Protein AF-A0A1R1Y114-F1 (afdb_monomer)

Nearest PDB structures (foldseek):
  4es6-assembly1_A  TM=6.876E-01  e=2.900E-09  Pseudomonas aeruginosa PAO1
  3mw8-assembly1_A  TM=6.564E-01  e=6.216E-07  Shewanella amazonensis SB2B
  1cpy-assembly1_A  TM=3.197E-01  e=6.406E-01  Saccharomyces cerevisiae
  4kmo-assembly1_A  TM=4.425E-01  e=4.795E+00  Thermochaetoides thermophila DSM 1495
  5iy6-assembly1_3  TM=3.177E-01  e=9.968E+00  Homo sapiens

Secondary structure (DSSP, 8-state):
-PPPPEEEEEEEE--SS-HHHHHHHHTTEEEEEEEEEEEEE---HHHHHHHHHHHHTHHHHHHHHHHHHHHHT---S------HHHHHHHHTT-----S-SEEEE--HHHHHHHHHHHHHHHHHHHHHHHHHHHHGGGS--PPP-HHHHHHHHTTSSSPP---SHHHHHHHHHHHHTSEEEEESHHHHHHHHHHHHHIIIIIHHHHHTTSSS----------EEEESSHHHHHHHHHHHHHHHTTSPPP-----------S----TT-EEEEEEEESS--THHHHHHHS-EEE---SSS---EEEEEEEEEEEEEEEEPPHHHHHHHHHHHHHHHHHHHTTSTTTTTS---PPPEEEEEEESSHHHHHHHHHHHHT-GGGG-TTEEEEEEESSHHHHHHHHHH-TTS-EEE-SSSSHHHHHHHHHH----

Solvent-accessible surface area (backbone atoms only — not comparable to full-atom values): 24852 Å² total; per-residue (Å²): 133,83,80,75,53,38,36,36,40,39,36,32,62,75,67,97,70,58,68,47,47,54,51,38,43,79,71,64,26,54,58,48,80,45,61,43,40,48,76,45,71,62,40,41,30,70,60,50,50,51,50,43,50,54,29,60,34,66,68,59,66,54,56,57,52,55,61,55,52,57,55,72,71,65,83,87,75,96,78,92,76,94,57,77,74,55,57,63,64,62,59,68,75,67,77,79,63,52,57,47,63,26,38,38,39,66,40,54,62,32,46,49,17,50,51,52,17,51,54,51,35,52,53,54,21,51,55,46,40,58,56,53,64,65,63,54,82,77,61,98,68,87,87,71,59,82,65,59,63,59,55,68,43,77,80,42,97,56,81,90,76,74,52,42,65,70,57,48,51,53,41,49,37,59,64,41,57,32,45,30,40,25,31,28,72,68,25,46,50,51,42,51,56,49,53,50,46,44,34,64,56,54,51,41,58,56,38,74,74,40,96,64,80,68,86,67,74,60,53,78,68,45,73,50,75,20,85,38,69,84,64,35,50,59,54,53,53,50,50,50,36,59,63,52,62,58,73,77,75,86,74,72,86,77,88,75,93,76,90,79,73,87,73,74,62,94,61,62,42,26,30,40,34,39,30,45,69,82,51,74,61,64,60,60,57,52,41,72,68,40,71,38,67,35,94,58,99,53,105,70,59,59,76,28,48,48,45,75,52,77,41,62,16,26,41,73,43,72,45,48,68,71,54,38,47,58,53,47,49,55,50,48,54,53,53,47,68,69,48,65,78,47,82,85,59,82,84,71,86,67,95,69,72,65,32,38,39,36,44,34,28,67,36,47,67,49,50,66,54,37,44,74,64,56,74,69,40,73,71,74,73,36,90,66,40,48,67,33,35,32,9,42,29,66,70,22,23,50,46,49,41,72,77,39,69,93,46,56,66,28,48,20,80,36,86,44,53,65,28,37,48,50,28,64,72,68,52,74,81,130

Sequence (430 aa):
MRAKMNMAVLFRSRLDQDPYEHEFSEHGYESISVPLLDFEYVLSAAQFENILLAHANLDVLREFDIASNEQKGSEVADTSIGSDEIALGACMNTCSNSLYSGIIITSGNSVTALECAINELIEVVIERGAKNSNSDNRGGNSYSGTEETILKRANSSKPARIETISELVYLLDRLFRVNVFAIGPATSSKLKQYIDRLFSDKLKGFAASSEAAIDISGPALTVEEAISADMLIPKILEFASSHALAPPPNSSQIHSDDASAIKCESGEVRFLFLCGSISLPKIPDALSNAVVMSVGGGDKGGRRRTQLDRVVTYNTIKSTDALASKKLRLVSSFVERHSTSFHHICRTGQNEQADELVLVFFSPSGVESIYNTLSCQEWMSRPDLVVSFAGIGSTTSKKCKELFPLRIVYNATGPTPQGLLDAITNNKVI

Radius of gyration: 28.92 Å; Cα contacts (8 Å, |Δi|>4): 578; chains: 1; bounding box: 83×39×85 Å

Mean predicted aligned error: 10.6 Å

Foldseek 3Di:
DDDFAAEEEAAAADDPDDPLCVLCVVVRYRYDYQDQKYKDFDQALVNVQVLLCVFVPVVVLVVVVVVVVVVVVDDDDDDDDDDPVVVVVVVVVPLPRTPALEEEEEDLVLLVLVLVSLVNNLVVLVVLLVVVVVVCVPDDDDDDDPSVVQNVCVPPPDPRGRNHLVSVLVSQQSRQLHEYEYADPVNVVSNVVSQCCCQPPPSQVVCVVDPDNDPSPHHPGHYDYDNDPVVRQVVVLVSLLVVQQPDDDPPPDDDDDDPDDPPPPPREHEYEYREAPPDDCSNVVSQQPDFRFHPDDDPCGDGYHYHYDYDHRMYIDGQAQVRLLVSVVVVVVVCCVVCVVPPVPVPPPDPDDAHEYEYEYAALSSCVSCLVVVVPDPVVPDPRYQYAYEYLADRNQVSVCVSPVPHHYFGFPHNDSVSRVCRVPVDPGD

InterPro domains:
  IPR003754 Tetrapyrrole biosynthesis, uroporphyrinogen III synthase [PF02602] (266-421)
  IPR036108 Tetrapyrrole biosynthesis, uroporphyrinogen III synthase superfamily [G3DSA:3.40.50.10090] (90-320)
  IPR036108 Tetrapyrrole biosynthesis, uroporphyrinogen III synthase superfamily [G3DSA:3.40.50.10090] (321-428)
  IPR036108 Tetrapyrrole biosynthesis, uroporphyrinogen III synthase superfamily [SSF69618] (269-426)
  IPR039793 Uroporphyrinogen-III synthase [PTHR12390] (92-426)

Structure (mmCIF, N/CA/C/O backbone):
data_AF-A0A1R1Y114-F1
#
_entry.id   AF-A0A1R1Y114-F1
#
loop_
_atom_site.group_PDB
_atom_site.id
_atom_site.type_symbol
_atom_site.label_atom_id
_atom_site.label_alt_id
_atom_site.label_comp_id
_atom_site.label_asym_id
_atom_site.label_entity_id
_atom_site.label_seq_id
_atom_site.pdbx_PDB_ins_code
_atom_site.Cartn_x
_atom_site.Cartn_y
_atom_site.Cartn_z
_atom_site.occupancy
_atom_site.B_iso_or_equiv
_atom_site.auth_seq_id
_atom_site.auth_comp_id
_atom_site.auth_asym_id
_atom_site.auth_atom_id
_atom_site.pdbx_PDB_model_num
ATOM 1 N N . MET A 1 1 ? 37.849 -11.633 -24.105 1.00 58.19 1 MET A N 1
ATOM 2 C CA . MET A 1 1 ? 36.385 -11.462 -24.185 1.00 58.19 1 MET A CA 1
ATOM 3 C C . MET A 1 1 ? 35.952 -10.754 -22.921 1.00 58.19 1 MET A C 1
ATOM 5 O O . MET A 1 1 ? 36.181 -11.299 -21.848 1.00 58.19 1 MET A O 1
ATOM 9 N N . ARG A 1 2 ? 35.445 -9.523 -23.026 1.00 58.78 2 ARG A N 1
ATOM 10 C CA . ARG A 1 2 ? 34.841 -8.842 -21.877 1.00 58.78 2 ARG A CA 1
ATOM 11 C C . ARG A 1 2 ? 33.460 -9.456 -21.636 1.00 58.78 2 ARG A C 1
ATOM 13 O O . ARG A 1 2 ? 32.765 -9.777 -22.598 1.00 58.78 2 ARG A O 1
ATOM 20 N N . ALA A 1 3 ? 33.100 -9.671 -20.374 1.00 71.06 3 ALA A N 1
ATOM 21 C CA . ALA A 1 3 ? 31.746 -10.079 -20.020 1.00 71.06 3 ALA A CA 1
ATOM 22 C C . ALA A 1 3 ? 30.774 -8.934 -20.353 1.00 71.06 3 ALA A C 1
ATOM 24 O O . ALA A 1 3 ? 31.081 -7.780 -20.047 1.00 71.06 3 ALA A O 1
ATOM 25 N N . LYS A 1 4 ? 29.640 -9.253 -20.993 1.00 80.94 4 LYS A N 1
ATOM 26 C CA . LYS A 1 4 ? 28.543 -8.302 -21.230 1.00 80.94 4 LYS A CA 1
ATOM 27 C C . LYS A 1 4 ? 28.138 -7.690 -19.892 1.00 80.94 4 LYS A C 1
ATOM 29 O O . LYS A 1 4 ? 27.930 -8.434 -18.933 1.00 80.94 4 LYS A O 1
ATOM 34 N N . MET A 1 5 ? 28.027 -6.367 -19.833 1.00 84.12 5 MET A N 1
ATOM 35 C CA . MET A 1 5 ? 27.579 -5.697 -18.625 1.00 84.12 5 MET A CA 1
ATOM 36 C C . MET A 1 5 ? 26.067 -5.495 -18.667 1.00 84.12 5 MET A C 1
ATOM 38 O O . MET A 1 5 ? 25.531 -4.900 -19.603 1.00 84.12 5 MET A O 1
ATOM 42 N N . ASN A 1 6 ? 25.380 -5.998 -17.644 1.00 92.62 6 ASN A N 1
ATOM 43 C CA . ASN A 1 6 ? 23.945 -5.821 -17.489 1.00 92.62 6 ASN A CA 1
ATOM 44 C C . ASN A 1 6 ? 23.692 -4.891 -16.302 1.00 92.62 6 ASN A C 1
ATOM 46 O O . ASN A 1 6 ? 24.158 -5.141 -15.192 1.00 92.62 6 ASN A O 1
ATOM 50 N N . MET A 1 7 ? 22.965 -3.808 -16.540 1.00 95.44 7 MET A N 1
ATOM 51 C CA . MET A 1 7 ? 22.618 -2.818 -15.526 1.00 95.44 7 MET A CA 1
ATOM 52 C C . MET A 1 7 ? 21.109 -2.794 -15.303 1.00 95.44 7 MET A C 1
ATOM 54 O O . MET A 1 7 ? 20.331 -2.902 -16.252 1.00 95.44 7 MET A O 1
ATOM 58 N N . ALA A 1 8 ? 20.687 -2.588 -14.058 1.00 96.62 8 ALA A N 1
ATOM 59 C CA . ALA A 1 8 ? 19.285 -2.413 -13.704 1.00 96.62 8 ALA A CA 1
ATOM 60 C C . ALA A 1 8 ? 19.073 -1.185 -12.815 1.00 96.62 8 ALA A C 1
ATOM 62 O O . ALA A 1 8 ? 19.735 -0.997 -11.799 1.00 96.62 8 ALA A O 1
ATOM 63 N N . VAL A 1 9 ? 18.109 -0.344 -13.175 1.00 96.31 9 VAL A N 1
ATOM 64 C CA . VAL A 1 9 ? 17.695 0.793 -12.346 1.00 96.31 9 VAL A CA 1
ATOM 65 C C . VAL A 1 9 ? 16.273 0.544 -11.883 1.00 96.31 9 VAL A C 1
ATOM 67 O O . VAL A 1 9 ? 15.352 0.472 -12.698 1.00 96.31 9 VAL A O 1
ATOM 70 N N . LEU A 1 10 ? 16.094 0.406 -10.573 1.00 95.88 10 LEU A N 1
ATOM 71 C CA . LEU A 1 10 ? 14.828 0.029 -9.958 1.00 95.88 10 LEU A CA 1
ATOM 72 C C . LEU A 1 10 ? 14.087 1.276 -9.466 1.00 95.88 10 LEU A C 1
ATOM 74 O O . LEU A 1 10 ? 14.381 1.835 -8.409 1.00 95.88 10 LEU A O 1
ATOM 78 N N . PHE A 1 11 ? 13.100 1.727 -10.235 1.00 94.12 11 PHE A N 1
ATOM 79 C CA . PHE A 1 11 ? 12.258 2.873 -9.909 1.00 94.12 11 PHE A CA 1
ATOM 80 C C . PHE A 1 11 ? 11.040 2.457 -9.080 1.00 94.12 11 PHE A C 1
ATOM 82 O O . PHE A 1 11 ? 9.992 2.062 -9.608 1.00 94.12 11 PHE A O 1
ATOM 89 N N . ARG A 1 12 ? 11.167 2.567 -7.757 1.00 89.12 12 ARG A N 1
ATOM 90 C CA . ARG A 1 12 ? 10.190 2.027 -6.799 1.00 89.12 12 ARG A CA 1
ATOM 91 C C . ARG A 1 12 ? 9.920 2.960 -5.622 1.00 89.12 12 ARG A C 1
ATOM 93 O O . ARG A 1 12 ? 10.318 4.117 -5.631 1.00 89.12 12 ARG A O 1
ATOM 100 N N . SER A 1 13 ? 9.207 2.476 -4.616 1.00 85.62 13 SER A N 1
ATOM 101 C CA . SER A 1 13 ? 9.101 3.146 -3.317 1.00 85.62 13 SER A CA 1
ATOM 102 C C . SER A 1 13 ? 10.287 2.811 -2.419 1.00 85.62 13 SER A C 1
ATOM 104 O O . SER A 1 13 ? 10.870 1.736 -2.553 1.00 85.62 13 SER A O 1
ATOM 106 N N . ARG A 1 14 ? 10.624 3.711 -1.491 1.00 82.94 14 ARG A N 1
ATOM 107 C CA . ARG A 1 14 ? 11.725 3.513 -0.539 1.00 82.94 14 ARG A CA 1
ATOM 108 C C . ARG A 1 14 ? 11.530 2.232 0.285 1.00 82.94 14 ARG A C 1
ATOM 110 O O . ARG A 1 14 ? 10.458 2.029 0.847 1.00 82.94 14 ARG A O 1
ATOM 117 N N . LEU A 1 15 ? 12.577 1.411 0.352 1.00 78.50 15 LEU A N 1
ATOM 118 C CA . LEU A 1 15 ? 12.696 0.228 1.204 1.00 78.50 15 LEU A CA 1
ATOM 119 C C . LEU A 1 15 ? 14.056 0.255 1.910 1.00 78.50 15 LEU A C 1
ATOM 121 O O . LEU A 1 15 ? 15.011 0.796 1.353 1.00 78.50 15 LEU A O 1
ATOM 125 N N . ASP A 1 16 ? 14.142 -0.339 3.101 1.00 75.06 16 ASP A N 1
ATOM 126 C CA . ASP A 1 16 ? 15.413 -0.478 3.829 1.00 75.06 16 ASP A CA 1
ATOM 127 C C . ASP A 1 16 ? 16.286 -1.602 3.253 1.00 75.06 16 ASP A C 1
ATOM 129 O O . ASP A 1 16 ? 17.509 -1.496 3.233 1.00 75.06 16 ASP A O 1
ATOM 133 N N . GLN A 1 17 ? 15.653 -2.662 2.745 1.00 83.25 17 GLN A N 1
ATOM 134 C CA . GLN A 1 17 ? 16.292 -3.741 1.996 1.00 83.25 17 GLN A CA 1
ATOM 135 C C . GLN A 1 17 ? 15.483 -3.992 0.728 1.00 83.25 17 GLN A C 1
ATOM 137 O O . GLN A 1 17 ? 14.269 -4.206 0.803 1.00 83.25 17 GLN A O 1
ATOM 142 N N . ASP A 1 18 ? 16.140 -3.942 -0.433 1.00 87.50 18 ASP A N 1
ATOM 143 C CA . ASP A 1 18 ? 15.486 -4.247 -1.700 1.00 87.50 18 ASP A CA 1
ATOM 144 C C . ASP A 1 18 ? 15.778 -5.697 -2.133 1.00 87.50 18 ASP A C 1
ATOM 146 O O . ASP A 1 18 ? 16.884 -5.982 -2.600 1.00 87.50 18 ASP A O 1
ATOM 150 N N . PRO A 1 19 ? 14.794 -6.617 -2.043 1.00 90.44 19 PRO A N 1
ATOM 151 C CA . PRO A 1 19 ? 14.985 -7.992 -2.499 1.00 90.44 19 PRO A CA 1
ATOM 152 C C . PRO A 1 19 ? 15.254 -8.092 -4.008 1.00 90.44 19 PRO A C 1
ATOM 154 O O . PRO A 1 19 ? 15.822 -9.076 -4.460 1.00 90.44 19 PRO A O 1
ATOM 157 N N . TYR A 1 20 ? 14.876 -7.085 -4.798 1.00 94.44 20 TYR A N 1
ATOM 158 C CA . TYR A 1 20 ? 15.132 -7.053 -6.235 1.00 94.44 20 TYR A CA 1
ATOM 159 C C . TYR A 1 20 ? 16.585 -6.699 -6.536 1.00 94.44 20 TYR A C 1
ATOM 161 O O . TYR A 1 20 ? 17.143 -7.277 -7.456 1.00 94.44 20 TYR A O 1
ATOM 169 N N . GLU A 1 21 ? 17.220 -5.799 -5.778 1.00 94.12 21 GLU A N 1
ATOM 170 C CA . GLU A 1 21 ? 18.656 -5.536 -5.968 1.00 94.12 21 GLU A CA 1
ATOM 171 C C . GLU A 1 21 ? 19.487 -6.780 -5.669 1.00 94.12 21 GLU A C 1
ATOM 173 O O . GLU A 1 21 ? 20.390 -7.123 -6.430 1.00 94.12 21 GLU A O 1
ATOM 178 N N . HIS A 1 22 ? 19.160 -7.468 -4.571 1.00 93.50 22 HIS A N 1
ATOM 179 C CA . HIS A 1 22 ? 19.846 -8.695 -4.190 1.00 93.50 22 HIS A CA 1
ATOM 180 C C . HIS A 1 22 ? 19.725 -9.760 -5.285 1.00 93.50 22 HIS A C 1
ATOM 182 O O . HIS A 1 22 ? 20.746 -10.235 -5.776 1.00 93.50 22 HIS A O 1
ATOM 188 N N . GLU A 1 23 ? 18.502 -10.049 -5.735 1.00 95.69 23 GLU A N 1
ATOM 189 C CA . GLU A 1 23 ? 18.248 -11.053 -6.771 1.00 95.69 23 GLU A CA 1
ATOM 190 C C . GLU A 1 23 ? 18.926 -10.702 -8.109 1.00 95.69 23 GLU A C 1
ATOM 192 O O . GLU A 1 23 ? 19.506 -11.562 -8.772 1.00 95.69 23 GLU A O 1
ATOM 197 N N . PHE A 1 24 ? 18.890 -9.429 -8.518 1.00 95.38 24 PHE A N 1
ATOM 198 C CA . PHE A 1 24 ? 19.543 -8.969 -9.748 1.00 95.38 24 PHE A CA 1
ATOM 199 C C . PHE A 1 24 ? 21.064 -9.138 -9.671 1.00 95.38 24 PHE A C 1
ATOM 201 O O . PHE A 1 24 ? 21.676 -9.609 -10.632 1.00 95.38 24 PHE A O 1
ATOM 208 N N . SER A 1 25 ? 21.661 -8.814 -8.522 1.00 93.88 25 SER A N 1
ATOM 209 C CA . SER A 1 25 ? 23.090 -9.007 -8.266 1.00 93.88 25 SER A CA 1
ATOM 210 C C . SER A 1 25 ? 23.501 -10.478 -8.372 1.00 93.88 25 SER A C 1
ATOM 212 O O . SER A 1 25 ? 24.485 -10.797 -9.044 1.00 93.88 25 SER A O 1
ATOM 214 N N . GLU A 1 26 ? 22.706 -11.397 -7.811 1.00 95.06 26 GLU A N 1
ATOM 215 C CA . GLU A 1 26 ? 22.945 -12.845 -7.929 1.00 95.06 26 GLU A CA 1
ATOM 216 C C . GLU A 1 26 ? 22.903 -13.344 -9.384 1.00 95.06 26 GLU A C 1
ATOM 218 O O . GLU A 1 26 ? 23.592 -14.303 -9.736 1.00 95.06 26 GLU A O 1
ATOM 223 N N . HIS A 1 27 ? 22.175 -12.640 -10.255 1.00 94.88 27 HIS A N 1
ATOM 224 C CA . HIS A 1 27 ? 22.058 -12.931 -11.685 1.00 94.88 27 HIS A CA 1
ATOM 225 C C . HIS A 1 27 ? 22.989 -12.080 -12.569 1.00 94.88 27 HIS A C 1
ATOM 227 O O . HIS A 1 27 ? 22.809 -12.007 -13.788 1.00 94.88 27 HIS A O 1
ATOM 233 N N . GLY A 1 28 ? 24.008 -11.450 -11.977 1.00 94.00 28 GLY A N 1
ATOM 234 C CA . GLY A 1 28 ? 25.057 -10.732 -12.705 1.00 94.00 28 GLY A CA 1
ATOM 235 C C . GLY A 1 28 ? 24.643 -9.358 -13.235 1.00 94.00 28 GLY A C 1
ATOM 236 O O . GLY A 1 28 ? 25.294 -8.841 -14.145 1.00 94.00 28 GLY A O 1
ATOM 237 N N . TYR A 1 29 ? 23.575 -8.769 -12.695 1.00 94.75 29 TYR A N 1
ATOM 238 C CA . TYR A 1 29 ? 23.243 -7.368 -12.930 1.00 94.75 29 TYR A CA 1
ATOM 239 C C . TYR A 1 29 ? 23.891 -6.486 -11.873 1.00 94.75 29 TYR A C 1
ATOM 241 O O . TYR A 1 29 ? 23.806 -6.752 -10.677 1.00 94.75 29 TYR A O 1
ATOM 249 N N . GLU A 1 30 ? 24.432 -5.355 -12.301 1.00 94.81 30 GLU A N 1
ATOM 250 C CA . GLU A 1 30 ? 24.656 -4.251 -11.380 1.00 94.81 30 GLU A CA 1
ATOM 251 C C . GLU A 1 30 ? 23.370 -3.439 -11.248 1.00 94.81 30 GLU A C 1
ATOM 253 O O . GLU A 1 30 ? 22.856 -2.898 -12.232 1.00 94.81 30 GLU A O 1
ATOM 258 N N . SER A 1 31 ? 22.833 -3.355 -10.033 1.00 94.62 31 SER A N 1
ATOM 259 C CA . SER A 1 31 ? 21.547 -2.709 -9.779 1.00 94.62 31 SER A CA 1
ATOM 260 C C . SER A 1 31 ? 21.642 -1.516 -8.835 1.00 94.62 31 SER A C 1
ATOM 262 O O . SER A 1 31 ? 22.432 -1.520 -7.893 1.00 94.62 31 SER A O 1
ATOM 264 N N . ILE A 1 32 ? 20.779 -0.522 -9.049 1.00 93.81 32 ILE A N 1
ATOM 265 C CA . ILE A 1 32 ? 20.553 0.583 -8.111 1.00 93.81 32 ILE A CA 1
ATOM 266 C C . ILE A 1 32 ? 19.062 0.891 -7.977 1.00 93.81 32 ILE A C 1
ATOM 268 O O . ILE A 1 32 ? 18.353 1.055 -8.974 1.00 93.81 32 ILE A O 1
ATOM 272 N N . SER A 1 33 ? 18.588 1.048 -6.746 1.00 93.00 33 SER A N 1
ATOM 273 C CA . SER A 1 33 ? 17.238 1.513 -6.453 1.00 93.00 33 SER A CA 1
ATOM 274 C C . SER A 1 33 ? 17.174 3.015 -6.363 1.00 93.00 33 SER A C 1
ATOM 276 O O . SER A 1 33 ? 17.905 3.682 -5.629 1.00 93.00 33 SER A O 1
ATOM 278 N N . VAL A 1 34 ? 16.205 3.554 -7.083 1.00 92.12 34 VAL A N 1
ATOM 279 C CA . VAL A 1 34 ? 15.912 4.971 -7.111 1.00 92.12 34 VAL A CA 1
ATOM 280 C C . VAL A 1 34 ? 14.475 5.149 -6.639 1.00 92.12 34 VAL A C 1
ATOM 282 O O . VAL A 1 34 ? 13.536 4.917 -7.407 1.00 92.12 34 VAL A O 1
ATOM 285 N N . PRO A 1 35 ? 14.257 5.562 -5.377 1.00 90.19 35 PRO A N 1
ATOM 286 C CA . PRO A 1 35 ? 12.908 5.736 -4.875 1.00 90.19 35 PRO A CA 1
ATOM 287 C C . PRO A 1 35 ? 12.236 6.894 -5.622 1.00 90.19 35 PRO A C 1
ATOM 289 O O . PRO A 1 35 ? 12.722 8.017 -5.550 1.00 90.19 35 PRO A O 1
ATOM 292 N N . LEU A 1 36 ? 11.136 6.673 -6.342 1.00 86.12 36 LEU A N 1
ATOM 293 C CA . LEU A 1 36 ? 10.385 7.728 -7.047 1.00 86.12 36 LEU A CA 1
ATOM 294 C C . LEU A 1 36 ? 9.165 8.223 -6.280 1.00 86.12 36 LEU A C 1
ATOM 296 O O . LEU A 1 36 ? 8.709 9.344 -6.503 1.00 86.12 36 LEU A O 1
ATOM 300 N N . LEU A 1 37 ? 8.646 7.382 -5.396 1.00 84.81 37 LEU A N 1
ATOM 301 C CA . LEU A 1 37 ? 7.486 7.676 -4.576 1.00 84.81 37 LEU A CA 1
ATOM 302 C C . LEU A 1 37 ? 7.911 7.660 -3.116 1.00 84.81 37 LEU A C 1
ATOM 304 O O . LEU A 1 37 ? 8.635 6.753 -2.691 1.00 84.81 37 LEU A O 1
ATOM 308 N N . ASP A 1 38 ? 7.443 8.658 -2.381 1.00 87.50 38 ASP A N 1
ATOM 309 C CA . ASP A 1 38 ? 7.508 8.686 -0.927 1.00 87.50 38 ASP A CA 1
ATOM 310 C C . ASP A 1 38 ? 6.094 8.607 -0.351 1.00 87.50 38 ASP A C 1
ATOM 312 O O . ASP A 1 38 ? 5.102 8.811 -1.065 1.00 87.50 38 ASP A O 1
ATOM 316 N N . PHE A 1 39 ? 5.997 8.288 0.932 1.00 89.44 39 PHE A N 1
ATOM 317 C CA . PHE A 1 39 ? 4.720 8.161 1.612 1.00 89.44 39 PHE A CA 1
ATOM 318 C C . PHE A 1 39 ? 4.733 8.919 2.928 1.00 89.44 39 PHE A C 1
ATOM 320 O O . PHE A 1 39 ? 5.664 8.812 3.718 1.00 89.44 39 PHE A O 1
ATOM 327 N N . GLU A 1 40 ? 3.655 9.648 3.170 1.00 94.00 40 GLU A N 1
ATOM 328 C CA . GLU A 1 40 ? 3.383 10.285 4.451 1.00 94.00 40 GLU A CA 1
ATOM 329 C C . GLU A 1 40 ? 2.178 9.586 5.072 1.00 94.00 40 GLU A C 1
ATOM 331 O O . GLU A 1 40 ? 1.111 9.525 4.460 1.00 94.00 40 GLU A O 1
ATOM 336 N N . TYR A 1 41 ? 2.343 9.026 6.266 1.00 95.81 41 TYR A N 1
ATOM 337 C CA . TYR A 1 41 ? 1.250 8.395 6.998 1.00 95.81 41 TYR A CA 1
ATOM 338 C C . TYR A 1 41 ? 0.464 9.473 7.744 1.00 95.81 41 TYR A C 1
ATOM 340 O O . TYR A 1 41 ? 1.032 10.210 8.542 1.00 95.81 41 TYR A O 1
ATOM 348 N N . VAL A 1 42 ? -0.833 9.579 7.452 1.00 97.31 42 VAL A N 1
ATOM 349 C CA . VAL A 1 42 ? -1.699 10.662 7.955 1.00 97.31 42 VAL A CA 1
ATOM 350 C C . VAL A 1 42 ? -2.800 10.179 8.895 1.00 97.31 42 VAL A C 1
ATOM 352 O O . VAL A 1 42 ? -3.489 11.003 9.491 1.00 97.31 42 VAL A O 1
ATOM 355 N N . LEU A 1 43 ? -2.969 8.859 9.050 1.00 97.19 43 LEU A N 1
ATOM 356 C CA . LEU A 1 43 ? -3.840 8.312 10.087 1.00 97.19 43 LEU A CA 1
ATOM 357 C C . LEU A 1 43 ? -3.197 8.567 11.454 1.00 97.19 43 LEU A C 1
ATOM 359 O O . LEU A 1 43 ? -2.202 7.932 11.789 1.00 97.19 43 LEU A O 1
ATOM 363 N N . SER A 1 44 ? -3.766 9.488 12.226 1.00 97.62 44 SER A N 1
ATOM 364 C CA . SER A 1 44 ? -3.297 9.786 13.583 1.00 97.62 44 SER A CA 1
ATOM 365 C C . SER A 1 44 ? -3.907 8.842 14.619 1.00 97.62 44 SER A C 1
ATOM 367 O O . SER A 1 44 ? -5.019 8.335 14.424 1.00 97.62 44 SER A O 1
ATOM 369 N N . ALA A 1 45 ? -3.239 8.682 15.766 1.00 97.50 45 ALA A N 1
ATOM 370 C CA . ALA A 1 45 ? -3.804 7.981 16.922 1.00 97.50 45 ALA A CA 1
ATOM 371 C C . ALA A 1 45 ? -5.189 8.512 17.325 1.00 97.50 45 ALA A C 1
ATOM 373 O O . ALA A 1 45 ? -6.102 7.728 17.563 1.00 97.50 45 ALA A O 1
ATOM 374 N N . ALA A 1 46 ? -5.382 9.837 17.341 1.00 96.31 46 ALA A N 1
ATOM 375 C CA . ALA A 1 46 ? -6.659 10.454 17.710 1.00 96.31 46 ALA A CA 1
ATOM 376 C C . ALA A 1 46 ? -7.783 10.139 16.707 1.00 96.31 46 ALA A C 1
ATOM 378 O O . ALA A 1 46 ? -8.923 9.891 17.096 1.00 96.31 46 ALA A O 1
ATOM 379 N N . GLN A 1 47 ? -7.479 10.133 15.404 1.00 96.62 47 GLN A N 1
ATOM 380 C CA . GLN A 1 47 ? -8.457 9.731 14.394 1.00 96.62 47 GLN A CA 1
ATOM 381 C C . GLN A 1 47 ? -8.811 8.250 14.538 1.00 96.62 47 GLN A C 1
ATOM 383 O O . GLN A 1 47 ? -9.984 7.895 14.452 1.00 96.62 47 GLN A O 1
ATOM 388 N N . PHE A 1 48 ? -7.816 7.396 14.779 1.00 97.62 48 PHE A N 1
ATOM 389 C CA . PHE A 1 48 ? -8.039 5.967 14.954 1.00 97.62 48 PHE A CA 1
ATOM 390 C C . PHE A 1 48 ? -8.809 5.638 16.245 1.00 97.62 48 PHE A C 1
ATOM 392 O O . PHE A 1 48 ? -9.726 4.822 16.215 1.00 97.62 48 PHE A O 1
ATOM 399 N N . GLU A 1 49 ? -8.536 6.345 17.344 1.00 95.88 49 GLU A N 1
ATOM 400 C CA . GLU A 1 49 ? -9.311 6.288 18.592 1.00 95.88 49 GLU A CA 1
ATOM 401 C C . GLU A 1 49 ? -10.801 6.569 18.336 1.00 95.88 49 GLU A C 1
ATOM 403 O O . GLU A 1 49 ? -11.662 5.803 18.766 1.00 95.88 49 GLU A O 1
ATOM 408 N N . ASN A 1 50 ? -11.120 7.600 17.546 1.00 93.62 50 ASN A N 1
ATOM 409 C CA . ASN A 1 50 ? -12.507 7.907 17.184 1.00 93.62 50 ASN A CA 1
ATOM 410 C C . ASN A 1 50 ? -13.166 6.796 16.351 1.00 93.62 50 ASN A C 1
ATOM 412 O O . ASN A 1 50 ? -14.354 6.532 16.524 1.00 93.62 50 ASN A O 1
ATOM 416 N N . ILE A 1 51 ? -12.415 6.132 15.464 1.00 95.19 51 ILE A N 1
ATOM 417 C CA . ILE A 1 51 ? -12.916 4.990 14.682 1.00 95.19 51 ILE A CA 1
ATOM 418 C C . ILE A 1 51 ? -13.284 3.833 15.616 1.00 95.19 51 ILE A C 1
ATOM 420 O O . ILE A 1 51 ? -14.361 3.257 15.463 1.00 95.19 51 ILE A O 1
ATOM 424 N N . LEU A 1 52 ? -12.426 3.515 16.591 1.00 94.50 52 LEU A N 1
ATOM 425 C CA . LEU A 1 52 ? -12.673 2.460 17.579 1.00 94.50 52 LEU A CA 1
ATOM 426 C C . LEU A 1 52 ? -13.904 2.761 18.441 1.00 94.50 52 LEU A C 1
ATOM 428 O O . LEU A 1 52 ? -14.779 1.908 18.595 1.00 94.50 52 LEU A O 1
ATOM 432 N N . LEU A 1 53 ? -14.001 3.988 18.958 1.00 91.06 53 LEU A N 1
ATOM 433 C CA . LEU A 1 53 ? -15.120 4.417 19.799 1.00 91.06 53 LEU A CA 1
ATOM 434 C C . LEU A 1 53 ? -16.446 4.439 19.029 1.00 91.06 53 LEU A C 1
ATOM 436 O O . LEU A 1 53 ? -17.464 3.977 19.544 1.00 91.06 53 LEU A O 1
ATOM 440 N N . ALA A 1 54 ? -16.436 4.913 17.780 1.00 88.38 54 ALA A N 1
ATOM 441 C CA . ALA A 1 54 ? -17.607 4.857 16.909 1.00 88.38 54 ALA A CA 1
ATOM 442 C C . ALA A 1 54 ? -18.011 3.405 16.608 1.00 88.38 54 ALA A C 1
ATOM 444 O O . ALA A 1 54 ? -19.196 3.079 16.609 1.00 88.38 54 ALA A O 1
ATOM 445 N N . HIS A 1 55 ? -17.033 2.518 16.398 1.00 88.50 55 HIS A N 1
ATOM 446 C CA . HIS A 1 55 ? -17.282 1.115 16.085 1.00 88.50 55 HIS A CA 1
ATOM 447 C C . HIS A 1 55 ? -17.957 0.341 17.215 1.00 88.50 55 HIS A C 1
ATOM 449 O O . HIS A 1 55 ? -18.847 -0.475 16.959 1.00 88.50 55 HIS A O 1
ATOM 455 N N . ALA A 1 56 ? -17.557 0.614 18.456 1.00 84.12 56 ALA A N 1
ATOM 456 C CA . ALA A 1 56 ? -18.140 -0.026 19.625 1.00 84.12 56 ALA A CA 1
ATOM 457 C C . ALA A 1 56 ? -19.591 0.391 19.894 1.00 84.12 56 ALA A C 1
ATOM 459 O O . ALA A 1 56 ? -20.270 -0.320 20.638 1.00 84.12 56 ALA A O 1
ATOM 460 N N . ASN A 1 57 ? -20.046 1.483 19.262 1.00 71.62 57 ASN A N 1
ATOM 461 C CA . ASN A 1 57 ? -21.345 2.112 19.454 1.00 71.62 57 ASN A CA 1
ATOM 462 C C . ASN A 1 57 ? -21.625 2.308 20.953 1.00 71.62 57 ASN A C 1
ATOM 464 O O . ASN A 1 57 ? -22.286 1.484 21.579 1.00 71.62 57 ASN A O 1
ATOM 468 N N . LEU A 1 58 ? -21.050 3.368 21.539 1.00 56.91 58 LEU A N 1
ATOM 469 C CA . LEU A 1 58 ? -21.045 3.644 22.989 1.00 56.91 58 LEU A CA 1
ATOM 470 C C . LEU A 1 58 ? -22.433 3.567 23.662 1.00 56.91 58 LEU A C 1
ATOM 472 O O . LEU A 1 58 ? -22.496 3.377 24.874 1.00 56.91 58 LEU A O 1
ATOM 476 N N . ASP A 1 59 ? -23.530 3.651 22.906 1.00 48.56 59 ASP A N 1
ATOM 477 C CA . ASP A 1 59 ? -24.889 3.450 23.419 1.00 48.56 59 ASP A CA 1
ATOM 478 C C . ASP A 1 59 ? -25.174 1.998 23.862 1.00 48.56 59 ASP A C 1
ATOM 480 O O . ASP A 1 59 ? -25.922 1.790 24.811 1.00 48.56 59 ASP A O 1
ATOM 484 N N . VAL A 1 60 ? -24.509 0.985 23.293 1.00 50.69 60 VAL A N 1
ATOM 485 C CA . VAL A 1 60 ? -24.637 -0.421 23.741 1.00 50.69 60 VAL A CA 1
ATOM 486 C C . VAL A 1 60 ? -23.960 -0.644 25.094 1.00 50.69 60 VAL A C 1
ATOM 488 O O . VAL A 1 60 ? -24.431 -1.440 25.902 1.00 50.69 60 VAL A O 1
ATOM 491 N N . LEU A 1 61 ? -22.893 0.105 25.384 1.00 48.38 61 LEU A N 1
ATOM 492 C CA . LEU A 1 61 ? -22.280 0.089 26.714 1.00 48.38 61 LEU A CA 1
ATOM 493 C C . LEU A 1 61 ? -23.200 0.726 27.772 1.00 48.38 61 LEU A C 1
ATOM 495 O O . LEU A 1 61 ? -23.053 0.407 28.945 1.00 48.38 61 LEU A O 1
ATOM 499 N N . ARG A 1 62 ? -24.175 1.566 27.379 1.00 45.44 62 ARG A N 1
ATOM 500 C CA . ARG A 1 62 ? -25.187 2.136 28.291 1.00 45.44 62 ARG A CA 1
ATOM 501 C C . ARG A 1 62 ? -26.322 1.156 28.623 1.00 45.44 62 ARG A C 1
ATOM 503 O O . ARG A 1 62 ? -26.793 1.161 29.753 1.00 45.44 62 ARG A O 1
ATOM 510 N N . GLU A 1 63 ? -26.761 0.310 27.685 1.00 43.09 63 GLU A N 1
ATOM 511 C CA . GLU A 1 63 ? -27.837 -0.678 27.934 1.00 43.09 63 GLU A CA 1
ATOM 512 C C . GLU A 1 63 ? -27.389 -1.843 28.835 1.00 43.09 63 GLU A C 1
ATOM 514 O O . GLU A 1 63 ? -28.184 -2.363 29.621 1.00 43.09 63 GLU A O 1
ATOM 519 N N . PHE A 1 64 ? -26.101 -2.196 28.793 1.00 43.00 64 PHE A N 1
ATOM 520 C CA . PHE A 1 64 ? -25.472 -3.159 29.706 1.00 43.00 64 PHE A CA 1
ATOM 521 C C . PHE A 1 64 ? -25.648 -2.800 31.194 1.00 43.00 64 PHE A C 1
ATOM 523 O O . PHE A 1 64 ? -25.718 -3.687 32.048 1.00 43.00 64 PHE A O 1
ATOM 530 N N . ASP A 1 65 ? -25.765 -1.507 31.495 1.00 38.78 65 ASP A N 1
ATOM 531 C CA . ASP A 1 65 ? -25.849 -0.953 32.849 1.00 38.78 65 ASP A CA 1
ATOM 532 C C . ASP A 1 65 ? -27.265 -1.069 33.448 1.00 38.78 65 ASP A C 1
ATOM 534 O O . ASP A 1 65 ? -27.437 -1.149 34.664 1.00 38.78 65 ASP A O 1
ATOM 538 N N . ILE A 1 66 ? -28.307 -1.137 32.610 1.00 45.31 66 ILE A N 1
ATOM 539 C CA . ILE A 1 66 ? -29.691 -1.302 33.086 1.00 45.31 66 ILE A CA 1
ATOM 540 C C . ILE A 1 66 ? -29.904 -2.743 33.565 1.00 45.31 66 ILE A C 1
ATOM 542 O O . ILE A 1 66 ? -30.405 -2.960 34.666 1.00 45.31 66 ILE A O 1
ATOM 546 N N . ALA A 1 67 ? -29.440 -3.731 32.795 1.00 44.94 67 ALA A N 1
ATOM 547 C CA . ALA A 1 67 ? -29.617 -5.145 33.133 1.00 44.94 67 ALA A CA 1
ATOM 548 C C . ALA A 1 67 ? -28.802 -5.582 34.369 1.00 44.94 67 ALA A C 1
ATOM 550 O O . ALA A 1 67 ? -29.266 -6.396 35.169 1.00 44.94 67 ALA A O 1
ATOM 551 N N . SER A 1 68 ? -27.601 -5.026 34.554 1.00 46.81 68 SER A N 1
ATOM 552 C CA . SER A 1 68 ? -26.722 -5.353 35.686 1.00 46.81 68 SER A CA 1
ATOM 553 C C . SER A 1 68 ? -27.110 -4.618 36.982 1.00 46.81 68 SER A C 1
ATOM 555 O O . SER A 1 68 ? -26.994 -5.196 38.067 1.00 46.81 68 SER A O 1
ATOM 557 N N . ASN A 1 69 ? -27.671 -3.403 36.901 1.00 42.22 69 ASN A N 1
ATOM 558 C CA . ASN A 1 69 ? -28.266 -2.729 38.064 1.00 42.22 69 ASN A CA 1
ATOM 559 C C . ASN A 1 69 ? -29.634 -3.310 38.467 1.00 42.22 69 ASN A C 1
ATOM 561 O O . ASN A 1 69 ? -29.942 -3.342 39.659 1.00 42.22 69 ASN A O 1
ATOM 565 N N . GLU A 1 70 ? -30.430 -3.834 37.529 1.00 49.19 70 GLU A N 1
ATOM 566 C CA . GLU A 1 70 ? -31.661 -4.569 37.863 1.00 49.19 70 GLU A CA 1
ATOM 567 C C . GLU A 1 70 ? -31.370 -5.894 38.591 1.00 49.19 70 GLU A C 1
ATOM 569 O O . GLU A 1 70 ? -32.105 -6.261 39.509 1.00 49.19 70 GLU A O 1
ATOM 574 N N . GLN A 1 71 ? -30.260 -6.576 38.279 1.00 45.59 71 GLN A N 1
ATOM 575 C CA . GLN A 1 71 ? -29.845 -7.782 39.011 1.00 45.59 71 GLN A CA 1
ATOM 576 C C . GLN A 1 71 ? -29.322 -7.490 40.427 1.00 45.59 71 GLN A C 1
ATOM 578 O O . GLN A 1 71 ? -29.621 -8.253 41.346 1.00 45.59 71 GLN A O 1
ATOM 583 N N . LYS A 1 72 ? -28.633 -6.361 40.654 1.00 45.50 72 LYS A N 1
ATOM 584 C CA . LYS A 1 72 ? -28.228 -5.923 42.008 1.00 45.50 72 LYS A CA 1
ATOM 585 C C . LYS A 1 72 ? -29.398 -5.480 42.897 1.00 45.50 72 LYS A C 1
ATOM 587 O O . LYS A 1 72 ? -29.2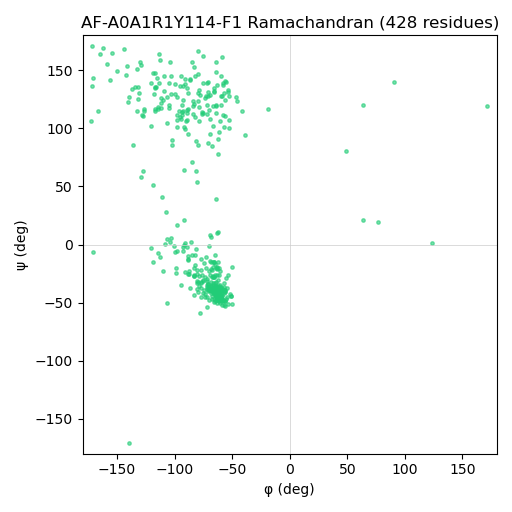34 -5.374 44.109 1.00 45.50 72 LYS A O 1
ATOM 592 N N . GLY A 1 73 ? -30.583 -5.252 42.327 1.00 44.94 73 GLY A N 1
ATOM 593 C CA . GLY A 1 73 ? -31.814 -4.982 43.077 1.00 44.94 73 GLY A CA 1
ATOM 594 C C . GLY A 1 73 ? -32.526 -6.229 43.618 1.00 44.94 73 GLY A C 1
ATOM 595 O O . GLY A 1 73 ? -33.523 -6.087 44.324 1.00 44.94 73 GLY A O 1
ATOM 596 N N . SER A 1 74 ? -32.043 -7.438 43.306 1.00 42.12 74 SER A N 1
ATOM 597 C CA . SER A 1 74 ? -32.706 -8.708 43.632 1.00 42.12 74 SER A CA 1
ATOM 598 C C . SER A 1 74 ? -31.859 -9.609 44.546 1.00 42.12 74 SER A C 1
ATOM 600 O O . SER A 1 74 ? -31.688 -10.793 44.271 1.00 42.12 74 SER A O 1
ATOM 602 N N . GLU A 1 75 ? -31.365 -9.085 45.670 1.00 45.50 75 GLU A N 1
ATOM 603 C CA . GLU A 1 75 ? -30.846 -9.910 46.773 1.00 45.50 75 GLU A CA 1
ATOM 604 C C . GLU A 1 75 ? -31.862 -9.996 47.922 1.00 45.50 75 GLU A C 1
ATOM 606 O O . GLU A 1 75 ? -31.853 -9.216 48.871 1.00 45.50 75 GLU A O 1
ATOM 611 N N . VAL A 1 76 ? -32.730 -11.010 47.837 1.00 46.34 76 VAL A N 1
ATOM 612 C CA . VAL A 1 76 ? -33.175 -11.801 48.994 1.00 46.34 76 VAL A CA 1
ATOM 613 C C . VAL A 1 76 ? -33.162 -13.269 48.562 1.00 46.34 76 VAL A C 1
ATOM 615 O O . VAL A 1 76 ? -34.175 -13.775 48.092 1.00 46.34 76 VAL A O 1
ATOM 618 N N . ALA A 1 77 ? -32.005 -13.928 48.670 1.00 44.88 77 ALA A N 1
ATOM 619 C CA . ALA A 1 77 ? -31.854 -15.333 49.078 1.00 44.88 77 ALA A CA 1
ATOM 620 C C . ALA A 1 77 ? -30.401 -15.793 48.874 1.00 44.88 77 ALA A C 1
ATOM 622 O O . ALA A 1 77 ? -29.893 -15.816 47.757 1.00 44.88 77 ALA A O 1
ATOM 623 N N . ASP A 1 78 ? -29.774 -16.195 49.978 1.00 47.72 78 ASP A N 1
ATOM 624 C CA . ASP A 1 78 ? -28.466 -16.840 50.060 1.00 47.72 78 ASP A CA 1
ATOM 625 C C . ASP A 1 78 ? -28.285 -17.971 49.036 1.00 47.72 78 ASP A C 1
ATOM 627 O O . ASP A 1 78 ? -29.012 -18.965 49.056 1.00 47.72 78 ASP A O 1
ATOM 631 N N . THR A 1 79 ? -27.246 -17.884 48.206 1.00 43.03 79 THR A N 1
ATOM 632 C CA . THR A 1 79 ? -26.353 -19.019 47.909 1.00 43.03 79 THR A CA 1
ATOM 633 C C . THR A 1 79 ? -25.090 -18.520 47.211 1.00 43.03 79 THR A C 1
ATOM 635 O O . THR A 1 79 ? -25.117 -18.012 46.097 1.00 43.03 79 THR A O 1
ATOM 638 N N . SER A 1 80 ? -23.960 -18.678 47.894 1.00 52.19 80 SER A N 1
ATOM 639 C CA . SER A 1 80 ? -22.621 -18.464 47.364 1.00 52.19 80 SER A CA 1
ATOM 640 C C . SER A 1 80 ? -22.243 -19.587 46.394 1.00 52.19 80 SER A C 1
ATOM 642 O O . SER A 1 80 ? -22.341 -20.749 46.770 1.00 52.19 80 SER A O 1
ATOM 644 N N . ILE A 1 81 ? -21.800 -19.242 45.177 1.00 43.88 81 ILE A N 1
ATOM 645 C CA . ILE A 1 81 ? -20.769 -19.918 44.354 1.00 43.88 81 ILE A CA 1
ATOM 646 C C . ILE A 1 81 ? -20.466 -19.020 43.128 1.00 43.88 81 ILE A C 1
ATOM 648 O O . ILE A 1 81 ? -21.374 -18.467 42.518 1.00 43.88 81 ILE A O 1
ATOM 652 N N . GLY A 1 82 ? -19.172 -18.872 42.812 1.00 49.66 82 GLY A N 1
ATOM 653 C CA . GLY A 1 82 ? -18.544 -17.910 41.887 1.00 49.66 82 GLY A CA 1
ATOM 654 C C . GLY A 1 82 ? -19.230 -17.616 40.546 1.00 49.66 82 GLY A C 1
ATOM 655 O O . GLY A 1 82 ? -19.259 -18.458 39.651 1.00 49.66 82 GLY A O 1
ATOM 656 N N . SER A 1 83 ? -19.684 -16.370 40.392 1.00 45.50 83 SER A N 1
ATOM 657 C CA . SER A 1 83 ? -20.471 -15.875 39.253 1.00 45.50 83 SER A CA 1
ATOM 658 C C . SER A 1 83 ? -19.761 -14.852 38.351 1.00 45.50 83 SER A C 1
ATOM 660 O O . SER A 1 83 ? -20.261 -14.577 37.262 1.00 45.50 83 SER A O 1
ATOM 662 N N . ASP A 1 84 ? -18.600 -14.314 38.737 1.00 39.00 84 ASP A N 1
ATOM 663 C CA . ASP A 1 84 ? -17.993 -13.187 38.001 1.00 39.00 84 ASP A CA 1
ATOM 664 C C . ASP A 1 84 ? -17.319 -13.606 36.678 1.00 39.00 84 ASP A C 1
ATOM 666 O O . ASP A 1 84 ? -17.291 -12.836 35.720 1.00 39.00 84 ASP A O 1
ATOM 670 N N . GLU A 1 85 ? -16.865 -14.858 36.557 1.00 38.78 85 GLU A N 1
ATOM 671 C CA . GLU A 1 85 ? -16.269 -15.386 35.314 1.00 38.78 85 GLU A CA 1
ATOM 672 C C . GLU A 1 85 ? -17.316 -15.745 34.241 1.00 38.78 85 GLU A C 1
ATOM 674 O O . GLU A 1 85 ? -17.020 -15.769 33.046 1.00 38.78 85 GLU A O 1
ATOM 679 N N . ILE A 1 86 ? -18.569 -15.985 34.643 1.00 39.81 86 ILE A N 1
ATOM 680 C CA . ILE A 1 86 ? -19.652 -16.388 33.729 1.00 39.81 86 ILE A CA 1
ATOM 681 C C . ILE A 1 86 ? -20.274 -15.159 33.037 1.00 39.81 86 ILE A C 1
ATOM 683 O O . ILE A 1 86 ? -20.743 -15.260 31.900 1.00 39.81 86 ILE A O 1
ATOM 687 N N . ALA A 1 87 ? -20.218 -13.982 33.670 1.00 38.66 87 ALA A N 1
ATOM 688 C CA . ALA A 1 87 ? -20.807 -12.749 33.144 1.00 38.66 87 ALA A CA 1
ATOM 689 C C . ALA A 1 87 ? -20.078 -12.212 31.895 1.00 38.66 87 ALA A C 1
ATOM 691 O O . ALA A 1 87 ? -20.733 -11.815 30.928 1.00 38.66 87 ALA A O 1
ATOM 692 N N . LEU A 1 88 ? -18.740 -12.280 31.849 1.00 37.81 88 LEU A N 1
ATOM 693 C CA . LEU A 1 88 ? -17.970 -11.858 30.669 1.00 37.81 88 LEU A CA 1
ATOM 694 C C . LEU A 1 88 ? -18.157 -12.821 29.479 1.00 37.81 88 LEU A C 1
ATOM 696 O O . LEU A 1 88 ? -18.262 -12.388 28.330 1.00 37.81 88 LEU A O 1
ATOM 700 N N . GLY A 1 89 ? -18.244 -14.130 29.752 1.00 34.44 89 GLY A N 1
ATOM 701 C CA . GLY A 1 89 ? -18.382 -15.174 28.731 1.00 34.44 89 GLY A CA 1
ATOM 702 C C . GLY A 1 89 ? -19.751 -15.202 28.039 1.00 34.44 89 GLY A C 1
ATOM 703 O O . GLY A 1 89 ? -19.828 -15.464 26.839 1.00 34.44 89 GLY A O 1
ATOM 704 N N . ALA A 1 90 ? -20.834 -14.881 28.754 1.00 36.16 90 ALA A N 1
ATOM 705 C CA . ALA A 1 90 ? -22.178 -14.801 28.171 1.00 36.16 90 ALA A CA 1
ATOM 706 C C . ALA A 1 90 ? -22.372 -13.554 27.282 1.00 36.16 90 ALA A C 1
ATOM 708 O O . ALA A 1 90 ? -23.132 -13.590 26.312 1.00 36.16 90 ALA A O 1
ATOM 709 N N . CYS A 1 91 ? -21.638 -12.475 27.562 1.00 36.16 91 CYS A N 1
ATOM 710 C CA . CYS A 1 91 ? -21.745 -11.192 26.865 1.00 36.16 91 CYS A CA 1
ATOM 711 C C . CYS A 1 91 ? -20.974 -11.124 25.538 1.00 36.16 91 CYS A C 1
ATOM 713 O O . CYS A 1 91 ? -21.281 -10.291 24.687 1.00 36.16 91 CYS A O 1
ATOM 715 N N . MET A 1 92 ? -20.027 -12.036 25.300 1.00 38.50 92 MET A N 1
ATOM 716 C CA . MET A 1 92 ? -19.344 -12.138 24.003 1.00 38.50 92 MET A CA 1
ATOM 717 C C . MET A 1 92 ? -20.218 -12.723 22.878 1.00 38.50 92 MET A C 1
ATOM 719 O O . MET A 1 92 ? -19.842 -12.638 21.711 1.00 38.50 92 MET A O 1
ATOM 723 N N . ASN A 1 93 ? -21.397 -13.275 23.190 1.00 38.84 93 ASN A N 1
ATOM 724 C CA . ASN A 1 93 ? -22.278 -13.900 22.196 1.00 38.84 93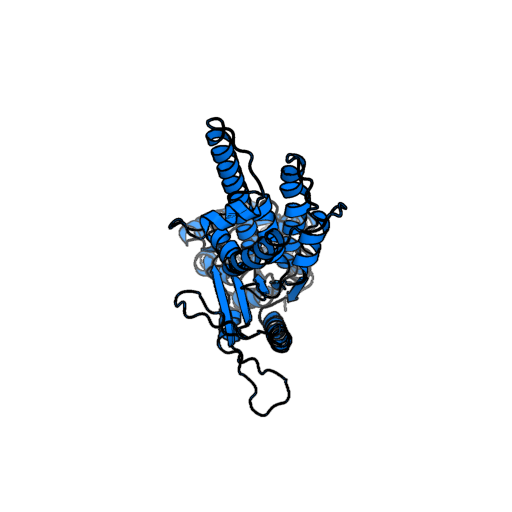 ASN A CA 1
ATOM 725 C C . ASN A 1 93 ? -23.348 -12.964 21.600 1.00 38.84 93 ASN A C 1
ATOM 727 O O . ASN A 1 93 ? -24.076 -13.382 20.701 1.00 38.84 93 ASN A O 1
ATOM 731 N N . THR A 1 94 ? -23.438 -11.698 22.029 1.00 43.66 94 THR A N 1
ATOM 732 C CA . THR A 1 94 ? -24.409 -10.708 21.506 1.00 43.66 94 THR A CA 1
ATOM 733 C C . THR A 1 94 ? -23.768 -9.624 20.625 1.00 43.66 94 THR A C 1
ATOM 735 O O . THR A 1 94 ? -24.298 -8.522 20.495 1.00 43.66 94 THR A O 1
ATOM 738 N N . CYS A 1 95 ? -22.645 -9.933 19.961 1.00 47.25 95 CYS A N 1
ATOM 739 C CA . CYS A 1 95 ? -21.883 -9.046 19.061 1.00 47.25 95 CYS A CA 1
ATOM 740 C C . CYS A 1 95 ? -22.615 -8.592 17.769 1.00 47.25 95 CYS A C 1
ATOM 742 O O . CYS A 1 95 ? -21.995 -8.500 16.713 1.00 47.25 95 CYS A O 1
ATOM 744 N N . SER A 1 96 ? -23.911 -8.280 17.797 1.00 56.38 96 SER A N 1
ATOM 745 C CA . SER A 1 96 ? -24.650 -7.828 16.607 1.00 56.38 96 SER A CA 1
ATOM 746 C C . SER A 1 96 ? -24.542 -6.326 16.319 1.00 56.38 96 SER A C 1
ATOM 748 O O . SER A 1 96 ? -24.976 -5.891 15.258 1.00 56.38 96 SER A O 1
ATOM 750 N N . ASN A 1 97 ? -23.965 -5.521 17.221 1.00 68.19 97 ASN A N 1
ATOM 751 C CA . ASN A 1 97 ? -24.025 -4.053 17.133 1.00 68.19 97 ASN A CA 1
ATOM 752 C C . ASN A 1 97 ? -22.670 -3.394 16.808 1.00 68.19 97 ASN A C 1
ATOM 754 O O . ASN A 1 97 ? -22.295 -2.392 17.416 1.00 68.19 97 ASN A O 1
ATOM 758 N N . SER A 1 98 ? -21.876 -3.964 15.902 1.00 80.44 98 SER A N 1
ATOM 759 C CA . SER A 1 98 ? -20.683 -3.292 15.365 1.00 80.44 98 SER A CA 1
ATOM 760 C C . SER A 1 98 ? -21.070 -2.264 14.297 1.00 80.44 98 SER A C 1
ATOM 762 O O . SER A 1 98 ? -21.815 -2.601 13.380 1.00 80.44 98 SER A O 1
ATOM 764 N N . LEU A 1 99 ? -20.527 -1.038 14.348 1.00 89.00 99 LEU A N 1
ATOM 765 C CA . LEU A 1 99 ? -20.813 -0.021 13.315 1.00 89.00 99 LEU A CA 1
ATOM 766 C C . LEU A 1 99 ? -20.384 -0.469 11.912 1.00 89.00 99 LEU A C 1
ATOM 768 O O . LEU A 1 99 ? -21.039 -0.148 10.927 1.00 89.00 99 LEU A O 1
ATOM 772 N N . TYR A 1 100 ? -19.251 -1.167 11.827 1.00 92.81 100 TYR A N 1
ATOM 773 C CA . TYR A 1 100 ? -18.697 -1.647 10.566 1.00 92.81 100 TYR A CA 1
ATOM 774 C C . TYR A 1 100 ? -18.973 -3.139 10.437 1.00 92.81 100 TYR A C 1
ATOM 776 O O . TYR A 1 100 ? -18.649 -3.898 11.344 1.00 92.81 100 TYR A O 1
ATOM 784 N N . SER A 1 101 ? -19.527 -3.554 9.303 1.00 93.19 101 SER A N 1
ATOM 785 C CA . SER A 1 101 ? -19.700 -4.963 8.936 1.00 93.19 101 SER A CA 1
ATOM 786 C C . SER A 1 101 ? -18.426 -5.556 8.325 1.00 93.19 101 SER A C 1
ATOM 788 O O . SER A 1 101 ? -18.259 -6.771 8.300 1.00 93.19 101 SER A O 1
ATOM 790 N N . GLY A 1 102 ? -17.521 -4.711 7.822 1.00 95.88 102 GLY A N 1
ATOM 791 C CA . GLY A 1 102 ? -16.236 -5.141 7.281 1.00 95.88 102 GLY A CA 1
ATOM 792 C C . GLY A 1 102 ? -15.236 -4.001 7.101 1.00 95.88 102 GLY A C 1
ATOM 793 O O . GLY A 1 102 ? -15.598 -2.821 7.093 1.00 95.88 102 GLY A O 1
ATOM 794 N N . ILE A 1 103 ? -13.966 -4.360 6.931 1.00 97.88 103 ILE A N 1
ATOM 795 C CA . ILE A 1 103 ? -12.858 -3.427 6.686 1.00 97.88 103 ILE A CA 1
ATOM 796 C C . ILE A 1 103 ? -12.286 -3.706 5.300 1.00 97.88 103 ILE A C 1
ATOM 798 O O . ILE A 1 103 ? -12.055 -4.853 4.941 1.00 97.88 103 ILE A O 1
ATOM 802 N N . ILE A 1 104 ? -12.017 -2.667 4.519 1.00 97.94 104 ILE A N 1
ATOM 803 C CA . ILE A 1 104 ? -11.379 -2.775 3.206 1.00 97.94 104 ILE A CA 1
ATOM 804 C C . ILE A 1 104 ? -9.983 -2.152 3.297 1.00 97.94 104 ILE A C 1
ATOM 806 O O . ILE A 1 104 ? -9.846 -0.997 3.701 1.00 97.94 104 ILE A O 1
ATOM 810 N N . ILE A 1 105 ? -8.945 -2.897 2.902 1.00 97.31 105 ILE A N 1
ATOM 811 C CA . ILE A 1 105 ? -7.545 -2.442 2.901 1.00 97.31 105 ILE A CA 1
ATOM 812 C C . ILE A 1 105 ? -6.890 -2.779 1.562 1.00 97.31 105 ILE A C 1
ATOM 814 O O . ILE A 1 105 ? -6.689 -3.937 1.207 1.00 97.31 105 ILE A O 1
ATOM 818 N N . THR A 1 106 ? -6.504 -1.763 0.794 1.00 93.69 106 THR A N 1
ATOM 819 C CA . THR A 1 106 ? -6.035 -1.970 -0.591 1.00 93.69 106 THR A CA 1
ATOM 820 C C . THR A 1 106 ? -4.522 -1.867 -0.766 1.00 93.69 106 THR A C 1
ATOM 822 O O . THR A 1 106 ? -4.042 -1.901 -1.895 1.00 93.69 106 THR A O 1
ATOM 825 N N . SER A 1 107 ? -3.762 -1.657 0.312 1.00 92.56 107 SER A N 1
ATOM 826 C CA . SER A 1 107 ? -2.322 -1.396 0.232 1.00 92.56 107 SER A CA 1
ATOM 827 C C . SER A 1 107 ? -1.595 -1.755 1.523 1.00 92.56 107 SER A C 1
ATOM 829 O O . SER A 1 107 ? -2.058 -1.433 2.618 1.00 92.56 107 SER A O 1
ATOM 831 N N . GLY A 1 108 ? -0.390 -2.314 1.394 1.00 92.75 108 GLY A N 1
ATOM 832 C CA . GLY A 1 108 ? 0.519 -2.532 2.520 1.00 92.75 108 GLY A CA 1
ATOM 833 C C . GLY A 1 108 ? 0.954 -1.242 3.232 1.00 92.75 108 GLY A C 1
ATOM 834 O O . GLY A 1 108 ? 1.362 -1.308 4.390 1.00 92.75 108 GLY A O 1
ATOM 835 N N . ASN A 1 109 ? 0.841 -0.071 2.593 1.00 93.12 109 ASN A N 1
ATOM 836 C CA . ASN A 1 109 ? 1.083 1.220 3.251 1.00 93.12 109 ASN A CA 1
ATOM 837 C C . ASN A 1 109 ? -0.069 1.623 4.174 1.00 93.12 109 ASN A C 1
ATOM 839 O O . ASN A 1 109 ? 0.170 2.257 5.195 1.00 93.12 109 ASN A O 1
ATOM 843 N N . SER A 1 110 ? -1.308 1.229 3.857 1.00 96.31 110 SER A N 1
ATOM 844 C CA . SER A 1 110 ? -2.436 1.429 4.773 1.00 96.31 110 SER A CA 1
ATOM 845 C C . SER A 1 110 ? -2.289 0.574 6.026 1.00 96.31 110 SER A C 1
ATOM 847 O O . SER A 1 110 ? -2.597 1.054 7.110 1.00 96.31 110 SER A O 1
ATOM 849 N N . VAL A 1 111 ? -1.733 -0.635 5.895 1.00 97.38 111 VAL A N 1
ATOM 850 C CA . VAL A 1 111 ? -1.375 -1.472 7.051 1.00 97.38 111 VAL A CA 1
ATOM 851 C C . VAL A 1 111 ? -0.282 -0.811 7.896 1.00 97.38 111 VAL A C 1
ATOM 853 O O . VAL A 1 111 ? -0.417 -0.764 9.109 1.00 97.38 111 VAL A O 1
ATOM 856 N N . THR A 1 112 ? 0.765 -0.239 7.286 1.00 96.00 112 THR A N 1
ATOM 857 C CA . THR A 1 112 ? 1.794 0.490 8.057 1.00 96.00 112 THR A CA 1
ATOM 858 C C . THR A 1 112 ? 1.242 1.736 8.738 1.00 96.00 112 THR A C 1
ATOM 860 O O . THR A 1 112 ? 1.549 1.965 9.899 1.00 96.00 112 THR A O 1
ATOM 863 N N . ALA A 1 113 ? 0.400 2.519 8.062 1.00 97.19 113 ALA A N 1
ATOM 864 C CA . ALA A 1 113 ? -0.240 3.675 8.684 1.00 97.19 113 ALA A CA 1
ATOM 865 C C . ALA A 1 113 ? -1.100 3.272 9.893 1.00 97.19 113 ALA A C 1
ATOM 867 O O . ALA A 1 113 ? -1.060 3.929 10.928 1.00 97.19 113 ALA A O 1
ATOM 868 N N . LEU A 1 114 ? -1.846 2.170 9.765 1.00 97.94 114 LEU A N 1
ATOM 869 C CA . LEU A 1 114 ? -2.631 1.583 10.847 1.00 97.94 114 LEU A CA 1
ATOM 870 C C . LEU A 1 114 ? -1.744 1.127 12.012 1.00 97.94 114 LEU A C 1
ATOM 872 O O . LEU A 1 114 ? -2.040 1.435 13.161 1.00 97.94 114 LEU A O 1
ATOM 876 N N . GLU A 1 115 ? -0.629 0.460 11.713 1.00 97.56 115 GLU A N 1
ATOM 877 C CA . GLU A 1 115 ? 0.371 0.072 12.707 1.00 97.56 115 GLU A CA 1
ATOM 878 C C . GLU A 1 115 ? 0.932 1.277 13.470 1.00 97.56 115 GLU A C 1
ATOM 880 O O . GLU A 1 115 ? 1.004 1.241 14.700 1.00 97.56 115 GLU A O 1
ATOM 885 N N . CYS A 1 116 ? 1.315 2.342 12.760 1.00 97.12 116 CYS A N 1
ATOM 886 C CA . CYS A 1 116 ? 1.804 3.575 13.370 1.00 97.12 116 CYS A CA 1
ATOM 887 C C . CYS A 1 116 ? 0.749 4.189 14.300 1.00 97.12 116 CYS A C 1
ATOM 889 O O . CYS A 1 116 ? 1.061 4.464 15.455 1.00 97.12 116 CYS A O 1
ATOM 891 N N . ALA A 1 117 ? -0.495 4.324 13.829 1.00 98.12 117 ALA A N 1
ATOM 892 C CA . ALA A 1 117 ? -1.586 4.919 14.599 1.00 98.12 117 ALA A CA 1
ATOM 893 C C . ALA A 1 117 ? -1.927 4.121 15.867 1.00 98.12 117 ALA A C 1
ATOM 895 O O . ALA A 1 117 ? -2.157 4.709 16.920 1.00 98.12 117 ALA A O 1
ATOM 896 N N . ILE A 1 118 ? -1.938 2.785 15.790 1.00 97.62 118 ILE A N 1
ATOM 897 C CA . ILE A 1 118 ? -2.181 1.922 16.955 1.00 97.62 118 ILE A CA 1
ATOM 898 C C . ILE A 1 118 ? -1.031 2.022 17.956 1.00 97.62 118 ILE A C 1
ATOM 900 O O . ILE A 1 118 ? -1.283 2.125 19.151 1.00 97.62 118 ILE A O 1
ATOM 904 N N . ASN A 1 119 ? 0.223 1.995 17.495 1.00 96.31 119 ASN A N 1
ATOM 905 C CA . ASN A 1 119 ? 1.377 2.096 18.392 1.00 96.31 119 ASN A CA 1
ATOM 906 C C . ASN A 1 119 ? 1.399 3.443 19.129 1.00 96.31 119 ASN A C 1
ATOM 908 O O . ASN A 1 119 ? 1.572 3.462 20.343 1.00 96.31 119 ASN A O 1
ATOM 912 N N . GLU A 1 120 ? 1.156 4.542 18.414 1.00 97.12 120 GLU A N 1
ATOM 913 C CA . GLU A 1 120 ? 1.030 5.874 19.014 1.00 97.12 120 GLU A CA 1
ATOM 914 C C . GLU A 1 120 ? -0.155 5.926 19.998 1.00 97.12 120 GLU A C 1
ATOM 916 O O . GLU A 1 120 ? -0.033 6.463 21.097 1.00 97.12 120 GLU A O 1
ATOM 921 N N . LEU A 1 121 ? -1.294 5.307 19.663 1.00 97.00 121 LEU A N 1
ATOM 922 C CA . LEU A 1 121 ? -2.446 5.240 20.566 1.00 97.00 121 LEU A CA 1
ATOM 923 C C . LEU A 1 121 ? -2.144 4.444 21.845 1.00 97.00 121 LEU A C 1
ATOM 925 O O . LEU A 1 121 ? -2.562 4.860 22.922 1.00 97.00 121 LEU A O 1
ATOM 929 N N . ILE A 1 122 ? -1.399 3.339 21.754 1.00 95.44 122 ILE A N 1
ATOM 930 C CA . ILE A 1 122 ? -0.943 2.569 22.923 1.00 95.44 122 ILE A CA 1
ATOM 931 C C . ILE A 1 122 ? -0.120 3.462 23.856 1.00 95.44 122 ILE A C 1
ATOM 933 O O . ILE A 1 122 ? -0.397 3.504 25.053 1.00 95.44 122 ILE A O 1
ATOM 937 N N . GLU A 1 123 ? 0.850 4.206 23.320 1.00 95.56 123 GLU A N 1
ATOM 938 C CA . GLU A 1 123 ? 1.680 5.131 24.102 1.00 95.56 123 GLU A CA 1
ATOM 939 C C . GLU A 1 123 ? 0.824 6.202 24.792 1.00 95.56 123 GLU A C 1
ATOM 941 O O . GLU A 1 123 ? 0.931 6.407 26.003 1.00 95.56 123 GLU A O 1
ATOM 946 N N . VAL A 1 124 ? -0.106 6.812 24.052 1.00 95.88 124 VAL A N 1
ATOM 947 C CA . VAL A 1 124 ? -1.042 7.812 24.582 1.00 95.88 124 VAL A CA 1
ATOM 948 C C . VAL A 1 124 ? -1.900 7.243 25.718 1.00 95.88 124 VAL A C 1
ATOM 950 O O . VAL A 1 124 ? -2.100 7.917 26.730 1.00 95.88 124 VAL A O 1
ATOM 953 N N . VAL A 1 125 ? -2.412 6.018 25.580 1.00 94.31 125 VAL A N 1
ATOM 954 C CA . VAL A 1 125 ? -3.232 5.360 26.610 1.00 94.31 125 VAL A CA 1
ATOM 955 C C . VAL A 1 125 ? -2.402 5.037 27.858 1.00 94.31 125 VAL A C 1
ATOM 957 O O . VAL A 1 125 ? -2.868 5.276 28.972 1.00 94.31 125 VAL A O 1
ATOM 960 N N . ILE A 1 126 ? -1.154 4.583 27.703 1.00 92.25 126 ILE A N 1
ATOM 961 C CA . ILE A 1 126 ? -0.233 4.336 28.829 1.00 92.25 126 ILE A CA 1
ATOM 962 C C . ILE A 1 126 ? 0.046 5.630 29.598 1.00 92.25 126 ILE A C 1
ATOM 964 O O . ILE A 1 126 ? -0.046 5.659 30.828 1.00 92.25 126 ILE A O 1
ATOM 968 N N . GLU A 1 127 ? 0.347 6.723 28.892 1.00 93.56 127 GLU A N 1
ATOM 969 C CA . GLU A 1 127 ? 0.593 8.020 29.524 1.00 93.56 127 GLU A CA 1
ATOM 970 C C . GLU A 1 127 ? -0.625 8.547 30.291 1.00 93.56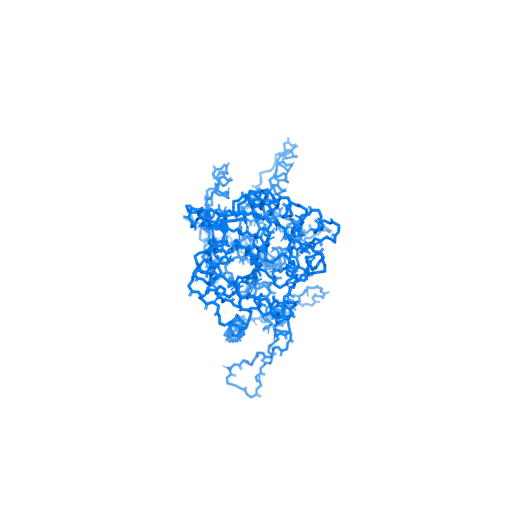 127 GLU A C 1
ATOM 972 O O . GLU A 1 127 ? -0.469 9.167 31.349 1.00 93.56 127 GLU A O 1
ATOM 977 N N . ARG A 1 128 ? -1.838 8.335 29.761 1.00 92.69 128 ARG A N 1
ATOM 978 C CA . ARG A 1 128 ? -3.095 8.698 30.437 1.00 92.69 128 ARG A CA 1
ATOM 979 C C . ARG A 1 128 ? -3.274 7.883 31.718 1.00 92.69 128 ARG A C 1
ATOM 981 O O . ARG A 1 128 ? -3.483 8.473 32.779 1.00 92.69 128 ARG A O 1
ATOM 988 N N . GLY A 1 129 ? -3.081 6.564 31.645 1.00 88.81 129 GLY A N 1
ATOM 989 C CA . GLY A 1 129 ? -3.133 5.672 32.805 1.00 88.81 129 GLY A CA 1
ATOM 990 C C . GLY A 1 129 ? -2.172 6.096 33.921 1.00 88.81 129 GLY A C 1
ATOM 991 O O . GLY A 1 129 ? -2.586 6.239 35.071 1.00 88.81 129 GLY A O 1
ATOM 992 N N . ALA A 1 130 ? -0.918 6.412 33.576 1.00 88.38 130 ALA A N 1
ATOM 993 C CA . ALA A 1 130 ? 0.100 6.848 34.537 1.00 88.38 130 ALA A CA 1
ATOM 994 C C . ALA A 1 130 ? -0.217 8.202 35.209 1.00 88.38 130 ALA A C 1
ATOM 996 O O . ALA A 1 130 ? 0.136 8.435 36.370 1.00 88.38 130 ALA A O 1
ATOM 997 N N . LYS A 1 131 ? -0.880 9.123 34.494 1.00 89.56 131 LYS A N 1
ATOM 998 C CA . LYS A 1 131 ? -1.313 10.417 35.050 1.00 89.56 131 LYS A CA 1
ATOM 999 C C . LYS A 1 131 ? -2.450 10.241 36.058 1.00 89.56 131 LYS A C 1
ATOM 1001 O O . LYS A 1 131 ? -2.422 10.898 37.098 1.00 89.56 131 LYS A O 1
ATOM 1006 N N . ASN A 1 132 ? -3.387 9.334 35.785 1.00 84.62 132 ASN A N 1
ATOM 1007 C CA . ASN A 1 132 ? -4.534 9.066 36.657 1.00 84.62 132 ASN A CA 1
ATOM 1008 C C . ASN A 1 132 ? -4.112 8.369 37.966 1.00 84.62 132 ASN A C 1
ATOM 1010 O O . ASN A 1 132 ? -4.558 8.757 39.043 1.00 84.62 132 ASN A O 1
ATOM 1014 N N . SER A 1 133 ? -3.157 7.434 37.922 1.00 81.56 133 SER A N 1
ATOM 1015 C CA . SER A 1 133 ? -2.642 6.782 39.139 1.00 81.56 133 SER A CA 1
ATOM 1016 C C . SER A 1 133 ? -1.948 7.747 40.113 1.00 81.56 133 SER A C 1
ATOM 1018 O O . SER A 1 133 ? -1.935 7.516 41.320 1.00 81.56 133 SER A O 1
ATOM 1020 N N . ASN A 1 134 ? -1.393 8.860 39.620 1.00 80.19 134 ASN A N 1
ATOM 1021 C CA . ASN A 1 134 ? -0.740 9.859 40.471 1.00 80.19 134 ASN A CA 1
ATOM 1022 C C . ASN A 1 134 ? -1.726 10.813 41.168 1.00 80.19 134 ASN A C 1
ATOM 1024 O O . ASN A 1 134 ? -1.367 11.399 42.192 1.00 80.19 134 ASN A O 1
ATOM 1028 N N . SER A 1 135 ? -2.950 10.985 40.651 1.00 73.69 135 SER A N 1
ATOM 1029 C CA . SER A 1 135 ? -3.965 11.831 41.296 1.00 73.69 135 SER A CA 1
ATOM 1030 C C . SER A 1 135 ? -4.669 11.147 42.469 1.00 73.69 135 SER A C 1
ATOM 1032 O O . SER A 1 135 ? -5.079 11.839 43.404 1.00 73.69 135 SER A O 1
ATOM 1034 N N . ASP A 1 136 ? -4.747 9.814 42.469 1.00 61.47 136 ASP A N 1
ATOM 1035 C CA . ASP A 1 136 ? -5.552 9.053 43.437 1.00 61.47 136 ASP A CA 1
ATOM 1036 C C . ASP A 1 136 ? -4.864 8.821 44.793 1.00 61.47 136 ASP A C 1
ATOM 1038 O O . ASP A 1 136 ? -5.518 8.504 45.786 1.00 61.47 136 ASP A O 1
ATOM 1042 N N . ASN A 1 137 ? -3.573 9.146 44.920 1.00 59.94 137 ASN A N 1
ATOM 1043 C CA . ASN A 1 137 ? -2.862 9.143 46.208 1.00 59.94 137 ASN A CA 1
ATOM 1044 C C . ASN A 1 137 ? -3.307 10.258 47.188 1.00 59.94 137 ASN A C 1
ATOM 1046 O O . ASN A 1 137 ? -2.676 10.453 48.228 1.00 59.94 137 ASN A O 1
ATOM 1050 N N . ARG A 1 138 ? -4.381 11.008 46.891 1.00 56.78 138 ARG A N 1
ATOM 1051 C CA . ARG A 1 138 ? -4.932 12.057 47.773 1.00 56.78 138 ARG A CA 1
ATOM 1052 C C . ARG A 1 138 ? -6.267 11.733 48.446 1.00 56.78 138 ARG A C 1
ATOM 1054 O O . ARG A 1 138 ? -6.729 12.551 49.237 1.00 56.78 138 ARG A O 1
ATOM 1061 N N . GLY A 1 139 ? -6.860 10.561 48.234 1.00 53.59 139 GLY A N 1
ATOM 1062 C CA . GLY A 1 139 ? -8.068 10.184 48.969 1.00 53.59 139 GLY A CA 1
ATOM 1063 C C . GLY A 1 139 ? -8.468 8.746 48.700 1.00 53.59 139 GLY A C 1
ATOM 1064 O O . GLY A 1 139 ? -8.968 8.444 47.626 1.00 53.59 139 GLY A O 1
ATOM 1065 N N . GLY A 1 140 ? -8.237 7.869 49.677 1.00 46.09 140 GLY A N 1
ATOM 1066 C CA . GLY A 1 140 ? -8.555 6.451 49.571 1.00 46.09 140 GLY A CA 1
ATOM 1067 C C . GLY A 1 140 ? -10.045 6.221 49.343 1.00 46.09 140 GLY A C 1
ATOM 1068 O O . GLY A 1 140 ? -10.836 6.346 50.269 1.00 46.09 140 GLY A O 1
ATOM 1069 N N . ASN A 1 141 ? -10.401 5.856 48.117 1.00 49.78 141 ASN A N 1
ATOM 1070 C CA . ASN A 1 141 ? -11.603 5.100 47.807 1.00 49.78 141 ASN A CA 1
ATOM 1071 C C . ASN A 1 141 ? -11.239 4.088 46.718 1.00 49.78 141 ASN A C 1
ATOM 1073 O O . ASN A 1 141 ? -10.709 4.446 45.670 1.00 49.78 141 ASN A O 1
ATOM 1077 N N . SER A 1 142 ? -11.469 2.814 47.028 1.00 47.28 142 SER A N 1
ATOM 1078 C CA . SER A 1 142 ? -11.145 1.656 46.197 1.00 47.28 142 SER A CA 1
ATOM 1079 C C . SER A 1 142 ? -11.855 1.727 44.842 1.00 47.28 142 SER A C 1
ATOM 1081 O O . SER A 1 142 ? -13.072 1.886 44.798 1.00 47.28 142 SER A O 1
ATOM 1083 N N . TYR A 1 143 ? -11.095 1.588 43.753 1.00 47.38 143 TYR A N 1
ATOM 1084 C CA . TYR A 1 143 ? -11.597 1.513 42.378 1.00 47.38 143 TYR A CA 1
ATOM 1085 C C . TYR A 1 143 ? -12.295 0.163 42.138 1.00 47.38 143 TYR A C 1
ATOM 1087 O O . TYR A 1 143 ? -11.664 -0.886 42.256 1.00 47.38 143 TYR A O 1
ATOM 1095 N N . SER A 1 144 ? -13.582 0.186 41.785 1.00 43.91 144 SER A N 1
ATOM 1096 C CA . SER A 1 144 ? -14.320 -0.944 41.209 1.00 43.91 144 SER A CA 1
ATOM 1097 C C . SER A 1 144 ? -14.420 -0.780 39.688 1.00 43.91 144 SER A C 1
ATOM 1099 O O . SER A 1 144 ? -14.812 0.279 39.213 1.00 43.91 144 SER A O 1
ATOM 1101 N N . GLY A 1 145 ? -14.056 -1.830 38.939 1.00 49.75 145 GLY A N 1
ATOM 1102 C CA . GLY A 1 145 ? -14.499 -2.124 37.565 1.00 49.75 145 GLY A CA 1
ATOM 1103 C C . GLY A 1 145 ? -14.130 -1.145 36.436 1.00 49.75 145 GLY A C 1
ATOM 1104 O O . GLY A 1 145 ? -14.598 -0.009 36.374 1.00 49.75 145 GLY A O 1
ATOM 1105 N N . THR A 1 146 ? -13.398 -1.634 35.430 1.00 56.84 146 THR A N 1
ATOM 1106 C CA . THR A 1 146 ? -13.164 -0.948 34.141 1.00 56.84 146 THR A CA 1
ATOM 1107 C C . THR A 1 146 ? -14.457 -0.509 33.438 1.00 56.84 146 THR A C 1
ATOM 1109 O O . THR A 1 146 ? -14.449 0.489 32.727 1.00 56.84 146 THR A O 1
ATOM 1112 N N . GLU A 1 147 ? -15.585 -1.182 33.678 1.00 51.16 147 GLU A N 1
ATOM 1113 C CA . GLU A 1 147 ? -16.892 -0.834 33.097 1.00 51.16 147 GLU A CA 1
ATOM 1114 C C . GLU A 1 147 ? -17.521 0.427 33.726 1.00 51.16 147 GLU A C 1
ATOM 1116 O O . GLU A 1 147 ? -17.981 1.316 33.008 1.00 51.16 147 GLU A O 1
ATOM 1121 N N . GLU A 1 148 ? -17.454 0.585 35.055 1.00 49.00 148 GLU A N 1
ATOM 1122 C CA . GLU A 1 148 ? -18.093 1.693 35.795 1.00 49.00 148 GLU A CA 1
ATOM 1123 C C . GLU A 1 148 ? -17.463 3.066 35.464 1.00 49.00 148 GLU A C 1
ATOM 1125 O O . GLU A 1 148 ? -18.111 4.120 35.492 1.00 49.00 148 GLU A O 1
ATOM 1130 N N . THR A 1 149 ? -16.182 3.056 35.085 1.00 55.94 149 THR A N 1
ATOM 1131 C CA . THR A 1 149 ? -15.418 4.262 34.725 1.00 55.94 149 THR A CA 1
ATOM 1132 C C . THR A 1 149 ? -15.764 4.772 33.320 1.00 55.94 149 THR A C 1
ATOM 1134 O O . THR A 1 149 ? -15.779 5.984 33.082 1.00 55.94 149 THR A O 1
ATOM 1137 N N . ILE A 1 150 ? -16.094 3.867 32.394 1.00 51.91 150 ILE A N 1
ATOM 1138 C CA . ILE A 1 150 ? -16.543 4.211 31.037 1.00 51.91 150 ILE A CA 1
ATOM 1139 C C . ILE A 1 150 ? -17.944 4.852 31.101 1.00 51.91 150 ILE A C 1
ATOM 1141 O O . ILE A 1 150 ? -18.206 5.846 30.419 1.00 51.91 150 ILE A O 1
ATOM 1145 N N . LEU A 1 151 ? -18.800 4.367 32.009 1.00 48.03 151 LEU A N 1
ATOM 1146 C CA . LEU A 1 151 ? -20.187 4.806 32.210 1.00 48.03 151 LEU A CA 1
ATOM 1147 C C . LEU A 1 151 ? -20.322 6.240 32.754 1.00 48.03 151 LEU A C 1
ATOM 1149 O O . LEU A 1 151 ? -21.052 7.052 32.178 1.00 48.03 151 LEU A O 1
ATOM 1153 N N . LYS A 1 152 ? -19.558 6.627 33.791 1.00 55.53 152 LYS A N 1
ATOM 1154 C CA . LYS A 1 152 ? -19.586 8.010 34.336 1.00 55.53 152 LYS A CA 1
ATOM 1155 C C . LYS A 1 152 ? -19.186 9.079 33.307 1.00 55.53 152 LYS A C 1
ATOM 1157 O O . LYS A 1 152 ? -19.564 10.244 33.448 1.00 55.53 152 LYS A O 1
ATOM 1162 N N . ARG A 1 153 ? -18.438 8.712 32.260 1.00 56.19 153 ARG A N 1
ATOM 1163 C CA . ARG A 1 153 ? -17.948 9.648 31.231 1.00 56.19 153 ARG A CA 1
ATOM 1164 C C . ARG A 1 153 ? -18.959 9.942 30.134 1.00 56.19 153 ARG A C 1
ATOM 1166 O O . ARG A 1 153 ? -18.912 11.044 29.590 1.00 56.19 153 ARG A O 1
ATOM 1173 N N . ALA A 1 154 ? -19.886 9.028 29.849 1.00 51.41 154 ALA A N 1
ATOM 1174 C CA . ALA A 1 154 ? -20.884 9.208 28.794 1.00 51.41 154 ALA A CA 1
ATOM 1175 C C . ALA A 1 154 ? -21.865 10.368 29.070 1.00 51.41 154 ALA A C 1
ATOM 1177 O O . ALA A 1 154 ? -22.517 10.845 28.146 1.00 51.41 154 ALA A O 1
ATOM 1178 N N . ASN A 1 155 ? -21.943 10.842 30.319 1.00 52.59 155 ASN A N 1
ATOM 1179 C CA . ASN A 1 155 ? -22.727 12.013 30.732 1.00 52.59 155 ASN A CA 1
ATOM 1180 C C . ASN A 1 155 ? -21.876 13.285 30.901 1.00 52.59 155 ASN A C 1
ATOM 1182 O O . ASN A 1 155 ? -22.394 14.348 31.239 1.00 52.59 155 ASN A O 1
ATOM 1186 N N . SER A 1 156 ? -20.561 13.194 30.686 1.00 59.66 156 SER A N 1
ATOM 1187 C CA . SER A 1 156 ? -19.670 14.349 30.720 1.00 59.66 156 SER A CA 1
ATOM 1188 C C . SER A 1 156 ? -19.626 15.014 29.344 1.00 59.66 156 SER A C 1
ATOM 1190 O O . SER A 1 156 ? -19.584 14.342 28.321 1.00 59.66 156 SER A O 1
ATOM 1192 N N . SER A 1 157 ? -19.563 16.345 29.295 1.00 67.00 157 SER A N 1
ATOM 1193 C CA . SER A 1 157 ? -19.408 17.099 28.040 1.00 67.00 157 SER A CA 1
ATOM 1194 C C . SER A 1 157 ? -18.035 16.914 27.371 1.00 67.00 157 SER A C 1
ATOM 1196 O O . SER A 1 157 ? -17.700 17.638 26.433 1.00 67.00 157 SER A O 1
ATOM 1198 N N . LYS A 1 158 ? -17.188 16.021 27.898 1.00 69.81 158 LYS A N 1
ATOM 1199 C CA . LYS A 1 158 ? -15.862 15.740 27.353 1.00 69.81 158 LYS A CA 1
ATOM 1200 C C . LYS A 1 158 ? -15.985 14.669 26.266 1.00 69.81 158 LYS A C 1
ATOM 1202 O O . LYS A 1 158 ? -16.760 13.731 26.435 1.00 69.81 158 LYS A O 1
ATOM 1207 N N . PRO A 1 159 ? -15.216 14.777 25.170 1.00 72.25 159 PRO A N 1
ATOM 1208 C CA . PRO A 1 159 ? -15.183 13.730 24.157 1.00 72.25 159 PRO A CA 1
ATOM 1209 C C . PRO A 1 159 ? -14.756 12.407 24.798 1.00 72.25 159 PRO A C 1
ATOM 1211 O O . PRO A 1 159 ? -13.833 12.394 25.618 1.00 72.25 159 PRO A O 1
ATOM 1214 N N . ALA A 1 160 ? -15.432 11.317 24.427 1.00 80.31 160 ALA A N 1
ATOM 1215 C CA . ALA A 1 160 ? -15.070 9.976 24.866 1.00 80.31 160 ALA A CA 1
ATOM 1216 C C . ALA A 1 160 ? -13.606 9.679 24.500 1.00 80.31 160 ALA A C 1
ATOM 1218 O O . ALA A 1 160 ? -13.127 10.083 23.439 1.00 80.31 160 ALA A O 1
ATOM 1219 N N . ARG A 1 161 ? -12.894 9.017 25.413 1.00 89.19 161 ARG A N 1
ATOM 1220 C CA . ARG A 1 161 ? -11.478 8.664 25.289 1.00 89.19 161 ARG A CA 1
ATOM 1221 C C . ARG A 1 161 ? -11.242 7.286 25.881 1.00 89.19 161 ARG A C 1
ATOM 1223 O O . ARG A 1 161 ? -11.876 6.932 26.873 1.00 89.19 161 ARG A O 1
ATOM 1230 N N . ILE A 1 162 ? -10.312 6.562 25.276 1.00 90.06 162 ILE A N 1
ATOM 1231 C CA . ILE A 1 162 ? -9.763 5.308 25.773 1.00 90.06 162 ILE A CA 1
ATOM 1232 C C . ILE A 1 162 ? -8.728 5.661 26.840 1.00 90.06 162 ILE A C 1
ATOM 1234 O O . ILE A 1 162 ? -7.806 6.449 26.599 1.00 90.06 162 ILE A O 1
ATOM 1238 N N . GLU A 1 163 ? -8.901 5.127 28.041 1.00 88.62 163 GLU A N 1
ATOM 1239 C CA . GLU A 1 163 ? -8.109 5.525 29.213 1.00 88.62 163 GLU A CA 1
ATOM 1240 C C . GLU A 1 163 ? -7.299 4.363 29.785 1.00 88.62 163 GLU A C 1
ATOM 1242 O O . GLU A 1 163 ? -6.357 4.590 30.541 1.00 88.62 163 GLU A O 1
ATOM 1247 N N . THR A 1 164 ? -7.615 3.126 29.390 1.00 89.31 164 THR A N 1
ATOM 1248 C CA . THR A 1 164 ? -6.884 1.931 29.821 1.00 89.31 164 THR A CA 1
ATOM 1249 C C . THR A 1 164 ? -6.473 1.048 28.646 1.00 89.31 164 THR A C 1
ATOM 1251 O O . THR A 1 164 ? -7.101 1.038 27.586 1.00 89.31 164 THR A O 1
ATOM 1254 N N . ILE A 1 165 ? -5.402 0.271 28.833 1.00 88.75 165 ILE A N 1
ATOM 1255 C CA . ILE A 1 165 ? -4.947 -0.698 27.825 1.00 88.75 165 ILE A CA 1
ATOM 1256 C C . ILE A 1 165 ? -5.986 -1.803 27.627 1.00 88.75 165 ILE A C 1
ATOM 1258 O O . ILE A 1 165 ? -6.204 -2.221 26.496 1.00 88.75 165 ILE A O 1
ATOM 1262 N N . SER A 1 166 ? -6.678 -2.227 28.686 1.00 85.50 166 SER A N 1
ATOM 1263 C CA . SER A 1 166 ? -7.744 -3.230 28.596 1.00 85.50 166 SER A CA 1
ATOM 1264 C C . SER A 1 166 ? -8.900 -2.765 27.703 1.00 85.50 166 SER A C 1
ATOM 1266 O O . SER A 1 166 ? -9.357 -3.531 26.857 1.00 85.50 166 SER A O 1
ATOM 1268 N N . GLU A 1 167 ? -9.318 -1.496 27.818 1.00 87.94 167 GLU A N 1
ATOM 1269 C CA . GLU A 1 167 ? -10.296 -0.886 26.903 1.00 87.94 167 GLU A CA 1
ATOM 1270 C C . GLU A 1 167 ? -9.798 -0.913 25.453 1.00 87.94 167 GLU A C 1
ATOM 1272 O O . GLU A 1 167 ? -10.531 -1.314 24.550 1.00 87.94 167 GLU A O 1
ATOM 1277 N N . LEU A 1 168 ? -8.540 -0.522 25.221 1.00 92.44 168 LEU A N 1
ATOM 1278 C CA . LEU A 1 168 ? -7.952 -0.525 23.882 1.00 92.44 168 LEU A CA 1
ATOM 1279 C C . LEU A 1 168 ? -7.919 -1.935 23.274 1.00 92.44 168 LEU A C 1
ATOM 1281 O O . LEU A 1 168 ? -8.313 -2.109 22.123 1.00 92.44 168 LEU A O 1
ATOM 1285 N N . VAL A 1 169 ? -7.476 -2.936 24.040 1.00 91.12 169 VAL A N 1
ATOM 1286 C CA . VAL A 1 169 ? -7.417 -4.347 23.618 1.00 91.12 169 VAL A CA 1
ATOM 1287 C C . VAL A 1 169 ? -8.806 -4.836 23.215 1.00 91.12 169 VAL A C 1
ATOM 1289 O O . VAL A 1 169 ? -8.956 -5.401 22.134 1.00 91.12 169 VAL A O 1
ATOM 1292 N N . TYR A 1 170 ? -9.821 -4.569 24.042 1.00 88.56 170 TYR A N 1
ATOM 1293 C CA . TYR A 1 170 ? -11.206 -4.946 23.762 1.00 88.56 170 TYR A CA 1
ATOM 1294 C C . TYR A 1 170 ? -11.727 -4.314 22.463 1.00 88.56 170 TYR A C 1
ATOM 1296 O O . TYR A 1 170 ? -12.311 -4.994 21.617 1.00 88.56 170 TYR A O 1
ATOM 1304 N N . LEU A 1 171 ? -11.483 -3.014 22.269 1.00 92.19 171 LEU A N 1
ATOM 1305 C CA . LEU A 1 171 ? -11.928 -2.294 21.075 1.00 92.19 171 LEU A CA 1
ATOM 1306 C C . LEU A 1 171 ? -11.227 -2.782 19.802 1.00 92.19 171 LEU A C 1
ATOM 1308 O O . LEU A 1 171 ? -11.867 -2.898 18.755 1.00 92.19 171 LEU A O 1
ATOM 1312 N N . LEU A 1 172 ? -9.928 -3.082 19.886 1.00 94.25 172 LEU A N 1
ATOM 1313 C CA . LEU A 1 172 ? -9.158 -3.647 18.779 1.00 94.25 172 LEU A CA 1
ATOM 1314 C C . LEU A 1 172 ? -9.641 -5.055 18.423 1.00 94.25 172 LEU A C 1
ATOM 1316 O O . LEU A 1 172 ? -9.864 -5.329 17.245 1.00 94.25 172 LEU A O 1
ATOM 1320 N N . ASP A 1 173 ? -9.829 -5.929 19.417 1.00 91.62 173 ASP A N 1
ATOM 1321 C CA . ASP A 1 173 ? -10.344 -7.287 19.207 1.00 91.62 173 ASP A CA 1
ATOM 1322 C C . ASP A 1 173 ? -11.692 -7.237 18.481 1.00 91.62 173 ASP A C 1
ATOM 1324 O O . ASP A 1 173 ? -11.865 -7.851 17.429 1.00 91.62 173 ASP A O 1
ATOM 1328 N N . ARG A 1 174 ? -12.614 -6.395 18.963 1.00 90.25 174 ARG A N 1
ATOM 1329 C CA . ARG A 1 174 ? -13.925 -6.207 18.335 1.00 90.25 174 ARG A CA 1
ATOM 1330 C C . ARG A 1 174 ? -13.824 -5.681 16.902 1.00 90.25 174 ARG A C 1
ATOM 1332 O O . ARG A 1 174 ? -14.483 -6.233 16.024 1.00 90.25 174 ARG A O 1
ATOM 1339 N N . LEU A 1 175 ? -12.985 -4.670 16.649 1.00 94.44 175 LEU A N 1
ATOM 1340 C CA . LEU A 1 175 ? -12.795 -4.120 15.302 1.00 94.44 175 LEU A CA 1
ATOM 1341 C C . LEU A 1 175 ? -12.279 -5.181 14.321 1.00 94.44 175 LEU A C 1
ATOM 1343 O O . LEU A 1 175 ? -12.722 -5.205 13.179 1.00 94.44 175 LEU A O 1
ATOM 1347 N N . PHE A 1 176 ? -11.361 -6.055 14.739 1.00 95.00 176 PHE A N 1
ATOM 1348 C CA . PHE A 1 176 ? -10.732 -7.045 13.854 1.00 95.00 176 PHE A CA 1
ATOM 1349 C C . PHE A 1 176 ? -11.437 -8.409 13.810 1.00 95.00 176 PHE A C 1
ATOM 1351 O O . PHE A 1 176 ? -11.016 -9.278 13.046 1.00 95.00 176 PHE A O 1
ATOM 1358 N N . ARG A 1 177 ? -12.529 -8.603 14.560 1.00 92.75 177 ARG A N 1
ATOM 1359 C CA . ARG A 1 177 ? -13.429 -9.760 14.393 1.00 92.75 177 ARG A CA 1
ATOM 1360 C C . ARG A 1 177 ? -14.321 -9.665 13.155 1.00 92.75 177 ARG A C 1
ATOM 1362 O O . ARG A 1 177 ? -14.900 -10.671 12.755 1.00 92.75 177 ARG A O 1
ATOM 1369 N N . VAL A 1 178 ? -14.448 -8.483 12.549 1.00 93.50 178 VAL A N 1
ATOM 1370 C CA . VAL A 1 178 ? -15.206 -8.303 11.300 1.00 93.50 178 VAL A CA 1
ATOM 1371 C C . VAL A 1 178 ? -14.425 -8.835 10.093 1.00 93.50 178 VAL A C 1
ATOM 1373 O O . VAL A 1 178 ? -13.202 -8.980 10.138 1.00 93.50 178 VAL A O 1
ATOM 1376 N N . ASN A 1 179 ? -15.113 -9.072 8.972 1.00 96.19 179 ASN A N 1
ATOM 1377 C CA . ASN A 1 179 ? -14.448 -9.503 7.741 1.00 96.19 179 ASN A CA 1
ATOM 1378 C C . ASN A 1 179 ? -13.531 -8.401 7.192 1.00 96.19 179 ASN A C 1
ATOM 1380 O O . ASN A 1 179 ? -13.942 -7.247 7.029 1.00 96.19 179 ASN A O 1
ATOM 1384 N N . VAL A 1 180 ? -12.300 -8.770 6.839 1.00 97.88 180 VAL A N 1
ATOM 1385 C CA . VAL A 1 180 ? -11.343 -7.877 6.183 1.00 97.88 180 VAL A CA 1
ATOM 1386 C C . VAL A 1 180 ? -11.183 -8.252 4.715 1.00 97.88 180 VAL A C 1
ATOM 1388 O O . VAL A 1 180 ? -10.833 -9.377 4.384 1.00 97.88 180 VAL A O 1
ATOM 1391 N N . PHE A 1 181 ? -11.360 -7.284 3.826 1.00 98.06 181 PHE A N 1
ATOM 1392 C CA . PHE A 1 181 ? -11.197 -7.417 2.383 1.00 98.06 181 PHE A CA 1
ATOM 1393 C C . PHE A 1 181 ? -9.884 -6.762 1.954 1.00 98.06 181 PHE A C 1
ATOM 1395 O O . PHE A 1 181 ? -9.710 -5.549 2.108 1.00 98.06 181 PHE A O 1
ATOM 1402 N N . ALA A 1 182 ? -8.953 -7.546 1.409 1.00 97.25 182 ALA A N 1
ATOM 1403 C CA . ALA A 1 182 ? -7.605 -7.086 1.085 1.00 97.25 182 ALA A CA 1
ATOM 1404 C C . ALA A 1 182 ? -7.258 -7.222 -0.405 1.00 97.25 182 ALA A C 1
ATOM 1406 O O . ALA A 1 182 ? -7.544 -8.245 -1.030 1.00 97.25 182 ALA A O 1
ATOM 1407 N N . ILE A 1 183 ? -6.574 -6.212 -0.966 1.00 93.56 183 ILE A N 1
ATOM 1408 C CA . ILE A 1 183 ? -5.937 -6.335 -2.289 1.00 93.56 183 ILE A CA 1
ATOM 1409 C C . ILE A 1 183 ? -4.482 -6.788 -2.133 1.00 93.56 183 ILE A C 1
ATOM 1411 O O . ILE A 1 183 ? -3.631 -6.038 -1.648 1.00 93.56 183 ILE A O 1
ATOM 1415 N N . GLY A 1 184 ? -4.202 -7.986 -2.638 1.00 88.50 184 GLY A N 1
ATOM 1416 C CA . GLY A 1 184 ? -2.874 -8.558 -2.807 1.00 88.50 184 GLY A CA 1
ATOM 1417 C C . GLY A 1 184 ? -2.383 -9.383 -1.605 1.00 88.50 184 GLY A C 1
ATOM 1418 O O . GLY A 1 184 ? -2.522 -8.924 -0.466 1.00 88.50 184 GLY A O 1
ATOM 1419 N N . PRO A 1 185 ? -1.703 -10.525 -1.849 1.00 87.44 185 PRO A N 1
ATOM 1420 C CA . PRO A 1 185 ? -1.149 -11.382 -0.794 1.00 87.44 185 PRO A CA 1
ATOM 1421 C C . PRO A 1 185 ? -0.178 -10.672 0.146 1.00 87.44 185 PRO A C 1
ATOM 1423 O O . PRO A 1 185 ? -0.105 -10.967 1.337 1.00 87.44 185 PRO A O 1
ATOM 1426 N N . ALA A 1 186 ? 0.575 -9.701 -0.373 1.00 86.88 186 ALA A N 1
ATOM 1427 C CA . ALA A 1 186 ? 1.507 -8.925 0.437 1.00 86.88 186 ALA A CA 1
ATOM 1428 C C . ALA A 1 186 ? 0.775 -8.058 1.479 1.00 86.88 186 ALA A C 1
ATOM 1430 O O . ALA A 1 186 ? 1.238 -7.934 2.610 1.00 86.88 186 ALA A O 1
ATOM 1431 N N . THR A 1 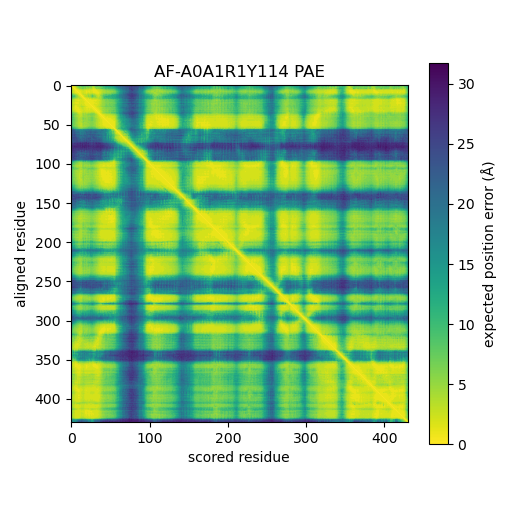187 ? -0.378 -7.480 1.122 1.00 92.94 187 THR A N 1
ATOM 1432 C CA . THR A 1 187 ? -1.177 -6.639 2.026 1.00 92.94 187 THR A CA 1
ATOM 1433 C C . THR A 1 187 ? -1.811 -7.478 3.132 1.00 92.94 187 THR A C 1
ATOM 1435 O O . THR A 1 187 ? -1.701 -7.126 4.305 1.00 92.94 187 THR A O 1
ATOM 1438 N N . SER A 1 188 ? -2.442 -8.600 2.770 1.00 95.81 188 SER A N 1
ATOM 1439 C CA . SER A 1 188 ? -3.093 -9.513 3.717 1.00 95.81 188 SER A CA 1
ATOM 1440 C C . SER A 1 188 ? -2.082 -10.156 4.672 1.00 95.81 188 SER A C 1
ATOM 1442 O O . SER A 1 188 ? -2.311 -10.177 5.879 1.00 95.81 188 SER A O 1
ATOM 1444 N N . SER A 1 189 ? -0.937 -10.617 4.155 1.00 94.25 189 SER A N 1
ATOM 1445 C CA . SER A 1 189 ? 0.134 -11.213 4.963 1.00 94.25 189 SER A CA 1
ATOM 1446 C C . SER A 1 189 ? 0.711 -10.205 5.948 1.00 94.25 189 SER A C 1
ATOM 1448 O O . SER A 1 189 ? 0.871 -10.522 7.123 1.00 94.25 189 SER A O 1
ATOM 1450 N N . LYS A 1 190 ? 0.956 -8.967 5.500 1.00 95.44 190 LYS A N 1
ATOM 1451 C CA . LYS A 1 190 ? 1.447 -7.891 6.365 1.00 95.44 190 LYS A CA 1
ATOM 1452 C C . LYS A 1 190 ? 0.454 -7.547 7.475 1.00 95.44 190 LYS A C 1
ATOM 1454 O O . LYS A 1 190 ? 0.872 -7.340 8.608 1.00 95.44 190 LYS A O 1
ATOM 1459 N N . LEU A 1 191 ? -0.845 -7.511 7.167 1.00 97.25 191 LEU A N 1
ATOM 1460 C CA . LEU A 1 191 ? -1.883 -7.283 8.173 1.00 97.25 191 LEU A CA 1
ATOM 1461 C C . LEU A 1 191 ? -1.912 -8.410 9.208 1.00 97.25 191 LEU A C 1
ATOM 1463 O O . LEU A 1 191 ? -1.863 -8.120 10.396 1.00 97.25 191 LEU A O 1
ATOM 1467 N N . LYS A 1 192 ? -1.946 -9.675 8.768 1.00 96.19 192 LYS A N 1
ATOM 1468 C CA . LYS A 1 192 ? -1.944 -10.843 9.664 1.00 96.19 192 LYS A CA 1
ATOM 1469 C C . LYS A 1 192 ? -0.742 -10.821 10.605 1.00 96.19 192 LYS A C 1
ATOM 1471 O O . LYS A 1 192 ? -0.925 -10.799 11.812 1.00 96.19 192 LYS A O 1
ATOM 1476 N N . GLN A 1 193 ? 0.466 -10.687 10.053 1.00 95.50 193 GLN A N 1
ATOM 1477 C CA . GLN A 1 193 ? 1.701 -10.593 10.840 1.00 95.50 193 GLN A CA 1
ATOM 1478 C C . GLN A 1 193 ? 1.664 -9.444 11.852 1.00 95.50 193 GLN A C 1
ATOM 1480 O O . GLN A 1 193 ? 2.137 -9.592 12.977 1.00 95.50 193 GLN A O 1
ATOM 1485 N N . TYR A 1 194 ? 1.117 -8.291 11.457 1.00 96.19 194 TYR A N 1
ATOM 1486 C CA . TYR A 1 194 ? 0.991 -7.152 12.353 1.00 96.19 194 TYR A CA 1
ATOM 1487 C C . TYR A 1 194 ? 0.031 -7.436 13.517 1.00 96.19 194 TYR A C 1
ATOM 1489 O O . TYR A 1 194 ? 0.410 -7.199 14.663 1.00 96.19 194 TYR A O 1
ATOM 1497 N N . ILE A 1 195 ? -1.171 -7.949 13.235 1.00 95.69 195 ILE A N 1
ATOM 1498 C CA . ILE A 1 195 ? -2.180 -8.268 14.255 1.00 95.69 195 ILE A CA 1
ATOM 1499 C C . ILE A 1 195 ? -1.678 -9.374 15.186 1.00 95.69 195 ILE A C 1
ATOM 1501 O O . ILE A 1 195 ? -1.743 -9.203 16.401 1.00 95.69 195 ILE A O 1
ATOM 1505 N N . ASP A 1 196 ? -1.087 -10.439 14.645 1.00 93.12 196 ASP A N 1
ATOM 1506 C CA . ASP A 1 196 ? -0.520 -11.525 15.448 1.00 93.12 196 ASP A CA 1
ATOM 1507 C C . ASP A 1 196 ? 0.524 -10.979 16.428 1.00 93.12 196 ASP A C 1
ATOM 1509 O O . ASP A 1 196 ? 0.380 -11.148 17.636 1.00 93.12 196 ASP A O 1
ATOM 1513 N N . ARG A 1 197 ? 1.507 -10.214 15.930 1.00 94.56 197 ARG A N 1
ATOM 1514 C CA . ARG A 1 197 ? 2.562 -9.596 16.751 1.00 94.56 197 ARG A CA 1
ATOM 1515 C C . ARG A 1 197 ? 2.015 -8.593 17.772 1.00 94.56 197 ARG A C 1
ATOM 1517 O O . ARG A 1 197 ? 2.540 -8.477 18.879 1.00 94.56 197 ARG A O 1
ATOM 1524 N N . LEU A 1 198 ? 0.984 -7.828 17.409 1.00 93.56 198 LEU A N 1
ATOM 1525 C CA . LEU A 1 198 ? 0.350 -6.854 18.299 1.00 93.56 198 LEU A CA 1
ATOM 1526 C C . LEU A 1 198 ? -0.245 -7.549 19.533 1.00 93.56 198 LEU A C 1
ATOM 1528 O O . LEU A 1 198 ? 0.023 -7.123 20.659 1.00 93.56 198 LEU A O 1
ATOM 1532 N N . PHE A 1 199 ? -1.006 -8.625 19.323 1.00 91.94 199 PHE A N 1
ATOM 1533 C CA . PHE A 1 199 ? -1.673 -9.364 20.396 1.00 91.94 199 PHE A CA 1
ATOM 1534 C C . PHE A 1 199 ? -0.757 -10.388 21.091 1.00 91.94 199 PHE A C 1
ATOM 1536 O O . PHE A 1 199 ? -0.979 -10.678 22.264 1.00 91.94 199 PHE A O 1
ATOM 1543 N N . SER A 1 200 ? 0.282 -10.914 20.433 1.00 88.19 200 SER A N 1
ATOM 1544 C CA . SER A 1 200 ? 1.219 -11.874 21.037 1.00 88.19 200 SER A CA 1
ATOM 1545 C C . SER A 1 200 ? 2.328 -11.215 21.849 1.00 88.19 200 SER A C 1
ATOM 1547 O O . SER A 1 200 ? 2.627 -11.680 22.946 1.00 88.19 200 SER A O 1
ATOM 1549 N N . ASP A 1 201 ? 2.928 -10.142 21.332 1.00 86.81 201 ASP A N 1
ATOM 1550 C CA . ASP A 1 201 ? 4.190 -9.629 21.873 1.00 86.81 201 ASP A CA 1
ATOM 1551 C C . ASP A 1 201 ? 3.955 -8.342 22.657 1.00 86.81 201 ASP A C 1
ATOM 1553 O O . ASP A 1 201 ? 4.382 -8.208 23.804 1.00 86.81 201 ASP A O 1
ATOM 1557 N N . LYS A 1 202 ? 3.250 -7.382 22.047 1.00 83.06 202 LYS A N 1
ATOM 1558 C CA . LYS A 1 202 ? 3.087 -6.047 22.634 1.00 83.06 202 LYS A CA 1
ATOM 1559 C C . LYS A 1 202 ? 2.048 -6.036 23.746 1.00 83.06 202 LYS A C 1
ATOM 1561 O O . LYS A 1 202 ? 2.369 -5.686 24.877 1.00 83.06 202 LYS A O 1
ATOM 1566 N N . LEU A 1 203 ? 0.807 -6.415 23.442 1.00 86.25 203 LEU A N 1
ATOM 1567 C CA . LEU A 1 203 ? -0.301 -6.276 24.392 1.00 86.25 203 LEU A CA 1
ATOM 1568 C C . LEU A 1 203 ? -0.194 -7.264 25.561 1.00 86.25 203 LEU A C 1
ATOM 1570 O O . LEU A 1 203 ? -0.482 -6.887 26.696 1.00 86.25 203 LEU A O 1
ATOM 1574 N N . LYS A 1 204 ? 0.328 -8.477 25.331 1.00 82.88 204 LYS A N 1
ATOM 1575 C CA . LYS A 1 204 ? 0.650 -9.417 26.420 1.00 82.88 204 LYS A CA 1
ATOM 1576 C C . LYS A 1 204 ? 1.753 -8.906 27.339 1.00 82.88 204 LYS A C 1
ATOM 1578 O O . LYS A 1 204 ? 1.653 -9.105 28.546 1.00 82.88 204 LYS A O 1
ATOM 1583 N N . GLY A 1 205 ? 2.760 -8.210 26.802 1.00 82.69 205 GLY A N 1
ATOM 1584 C CA . GLY A 1 205 ? 3.797 -7.571 27.615 1.00 82.69 205 GLY A CA 1
ATOM 1585 C C . GLY A 1 205 ? 3.220 -6.568 28.618 1.00 82.69 205 GLY A C 1
ATOM 1586 O O . GLY A 1 205 ? 3.652 -6.530 29.767 1.00 82.69 205 GLY A O 1
ATOM 1587 N N . PHE A 1 206 ? 2.189 -5.815 28.218 1.00 80.19 206 PHE A N 1
ATOM 1588 C CA . PHE A 1 206 ? 1.483 -4.899 29.117 1.00 80.19 206 PHE A CA 1
ATOM 1589 C C . PHE A 1 206 ? 0.557 -5.630 30.096 1.00 80.19 206 PHE A C 1
ATOM 1591 O O . PHE A 1 206 ? 0.549 -5.298 31.280 1.00 80.19 206 PHE A O 1
ATOM 1598 N N . ALA A 1 207 ? -0.176 -6.649 29.644 1.00 70.69 207 ALA A N 1
ATOM 1599 C CA . ALA A 1 207 ? -1.080 -7.409 30.506 1.00 70.69 207 ALA A CA 1
ATOM 1600 C C . ALA A 1 207 ? -0.348 -8.192 31.604 1.00 70.69 207 ALA A C 1
ATOM 1602 O O . ALA A 1 207 ? -0.815 -8.219 32.733 1.00 70.69 207 ALA A O 1
ATOM 1603 N N . ALA A 1 208 ? 0.839 -8.740 31.321 1.00 73.62 208 ALA A N 1
ATOM 1604 C CA . ALA A 1 208 ? 1.651 -9.446 32.316 1.00 73.62 208 ALA A CA 1
ATOM 1605 C C . ALA A 1 208 ? 2.120 -8.550 33.480 1.00 73.62 208 ALA A C 1
ATOM 1607 O O . ALA A 1 208 ? 2.502 -9.057 34.531 1.00 73.62 208 ALA A O 1
ATOM 1608 N N . SER A 1 209 ? 2.106 -7.226 33.295 1.00 70.06 209 SER A N 1
ATOM 1609 C CA . SER A 1 209 ? 2.424 -6.256 34.350 1.00 70.06 209 SER A CA 1
ATOM 1610 C C . SER A 1 209 ? 1.214 -5.846 35.200 1.00 70.06 209 SER A C 1
ATOM 1612 O O . SER A 1 209 ? 1.384 -5.183 36.221 1.00 70.06 209 SER A O 1
ATOM 1614 N N . SER A 1 210 ? 0.002 -6.235 34.794 1.00 66.12 210 SER A N 1
ATOM 1615 C CA . SER A 1 210 ? -1.245 -5.983 35.513 1.00 66.12 210 SER A CA 1
ATOM 1616 C C . SER A 1 210 ? -1.656 -7.237 36.290 1.00 66.12 210 SER A C 1
ATOM 1618 O O . SER A 1 210 ? -1.559 -8.345 35.774 1.00 66.12 210 SER A O 1
ATOM 1620 N N . GLU A 1 211 ? -2.133 -7.085 37.529 1.00 55.78 211 GLU A N 1
ATOM 1621 C CA . GLU A 1 211 ? -2.588 -8.214 38.365 1.00 55.78 211 GLU A CA 1
ATOM 1622 C C . GLU A 1 211 ? -3.791 -8.974 37.767 1.00 55.78 211 GLU A C 1
ATOM 1624 O O . GLU A 1 211 ? -4.067 -10.105 38.165 1.00 55.78 211 GLU A O 1
ATOM 1629 N N . ALA A 1 212 ? -4.482 -8.397 36.778 1.00 59.22 212 ALA A N 1
ATOM 1630 C CA . ALA A 1 212 ? -5.539 -9.065 36.033 1.00 59.22 212 ALA A CA 1
ATOM 1631 C C . ALA A 1 212 ? -4.957 -9.755 34.790 1.00 59.22 212 ALA A C 1
ATOM 1633 O O . ALA A 1 212 ? -4.746 -9.128 33.749 1.00 59.22 212 ALA A O 1
ATOM 1634 N N . ALA A 1 213 ? -4.722 -11.065 34.885 1.00 59.62 213 ALA A N 1
ATOM 1635 C CA . ALA A 1 213 ? -4.379 -11.898 33.738 1.00 59.62 213 ALA A CA 1
ATOM 1636 C C . ALA A 1 213 ? -5.588 -12.010 32.790 1.00 59.62 213 ALA A C 1
ATOM 1638 O O . ALA A 1 213 ? -6.381 -12.942 32.876 1.00 59.62 213 ALA A O 1
ATOM 1639 N N . ILE A 1 214 ? -5.755 -11.034 31.899 1.00 64.75 214 ILE A N 1
ATOM 1640 C CA . ILE A 1 214 ? -6.728 -11.114 30.807 1.00 64.75 214 ILE A CA 1
ATOM 1641 C C . ILE A 1 214 ? -6.166 -12.094 29.772 1.00 64.75 214 ILE A C 1
ATOM 1643 O O . ILE A 1 214 ? -5.035 -11.921 29.311 1.00 64.75 214 ILE A O 1
ATOM 1647 N N . ASP A 1 215 ? -6.937 -13.118 29.398 1.00 68.81 215 ASP A N 1
ATOM 1648 C CA . ASP A 1 215 ? -6.576 -13.996 28.284 1.00 68.81 215 ASP A CA 1
ATOM 1649 C C . ASP A 1 215 ? -6.683 -13.217 26.966 1.00 68.81 215 ASP A C 1
ATOM 1651 O O . ASP A 1 215 ? -7.753 -13.049 26.381 1.00 68.81 215 ASP A O 1
ATOM 1655 N N . ILE A 1 216 ? -5.551 -12.672 26.523 1.00 76.19 216 ILE A N 1
ATOM 1656 C CA . ILE A 1 216 ? -5.429 -11.960 25.252 1.00 76.19 216 ILE A CA 1
ATOM 1657 C C . ILE A 1 216 ? -5.176 -13.000 24.155 1.00 76.19 216 ILE A C 1
ATOM 1659 O O . ILE A 1 216 ? -4.069 -13.125 23.615 1.00 76.19 216 ILE A O 1
ATOM 1663 N N . SER A 1 217 ? -6.200 -13.789 23.830 1.00 78.50 217 SER A N 1
ATOM 1664 C CA . SER A 1 217 ? -6.251 -14.482 22.545 1.00 78.50 217 SER A CA 1
ATOM 1665 C C . SER A 1 217 ? -6.634 -13.445 21.491 1.00 78.50 217 SER A C 1
ATOM 1667 O O . SER A 1 217 ? -7.733 -12.896 21.548 1.00 78.50 217 SER A O 1
ATOM 1669 N N . GLY A 1 218 ? -5.719 -13.113 20.576 1.00 80.56 218 GLY A N 1
ATOM 1670 C CA . GLY A 1 218 ? -6.012 -12.149 19.515 1.00 80.56 218 GLY A CA 1
ATOM 1671 C C . GLY A 1 218 ? -7.199 -12.581 18.638 1.00 80.56 218 GLY A C 1
ATOM 1672 O O . GLY A 1 218 ? -7.551 -13.766 18.612 1.00 80.56 218 GLY A O 1
ATOM 1673 N N . PRO A 1 219 ? -7.801 -11.644 17.889 1.00 88.50 219 PRO A N 1
ATOM 1674 C CA . PRO A 1 219 ? -8.945 -11.936 17.039 1.00 88.50 219 PRO A CA 1
ATOM 1675 C C . PRO A 1 219 ? -8.565 -12.931 15.937 1.00 88.50 219 PRO A C 1
ATOM 1677 O O . PRO A 1 219 ? -7.531 -12.790 15.279 1.00 88.50 219 PRO A O 1
ATOM 1680 N N . ALA A 1 220 ? -9.438 -13.909 15.681 1.00 89.44 220 ALA A N 1
ATOM 1681 C CA . ALA A 1 220 ? -9.305 -14.806 14.535 1.00 89.44 220 ALA A CA 1
ATOM 1682 C C . ALA A 1 220 ? -9.614 -14.034 13.240 1.00 89.44 220 ALA A C 1
ATOM 1684 O O . ALA A 1 220 ? -10.757 -13.974 12.783 1.00 89.44 220 ALA A O 1
ATOM 1685 N N . LEU A 1 221 ? -8.587 -13.402 12.670 1.00 93.00 221 LEU A N 1
ATOM 1686 C CA . LEU A 1 221 ? -8.732 -12.499 11.533 1.00 93.00 221 LEU A CA 1
ATOM 1687 C C . LEU A 1 221 ? -9.247 -13.236 10.286 1.00 93.00 221 LEU A C 1
ATOM 1689 O O . LEU A 1 221 ? -8.537 -14.038 9.671 1.00 93.00 221 LEU A O 1
ATOM 1693 N N . THR A 1 222 ? -10.464 -12.900 9.858 1.00 95.69 222 THR A N 1
ATOM 1694 C CA . THR A 1 222 ? -11.046 -13.416 8.613 1.00 95.69 222 THR A CA 1
ATOM 1695 C C . THR A 1 222 ? -10.689 -12.478 7.466 1.00 95.69 222 THR A C 1
ATOM 1697 O O . THR A 1 222 ? -11.223 -11.375 7.372 1.00 95.69 222 THR A O 1
ATOM 1700 N N . VAL A 1 223 ? -9.762 -12.901 6.597 1.00 96.69 223 VAL A N 1
ATOM 1701 C CA . VAL A 1 223 ? -9.292 -12.089 5.461 1.00 96.69 223 VAL A CA 1
ATOM 1702 C C . VAL A 1 223 ? -9.730 -12.692 4.133 1.00 96.69 223 VAL A C 1
ATOM 1704 O O . VAL A 1 223 ? -9.271 -13.770 3.753 1.00 96.69 223 VAL A O 1
ATOM 1707 N N . GLU A 1 224 ? -10.544 -11.950 3.392 1.00 97.25 224 GLU A N 1
ATOM 1708 C CA . GLU A 1 224 ? -10.869 -12.215 2.000 1.00 97.25 224 GLU A CA 1
ATOM 1709 C C . GLU A 1 224 ? -9.935 -11.448 1.067 1.00 97.25 224 GLU A C 1
ATOM 1711 O O . GLU A 1 224 ? -9.944 -10.220 0.983 1.00 97.25 224 GLU A O 1
ATOM 1716 N N . GLU A 1 225 ? -9.114 -12.191 0.334 1.00 95.88 225 GLU A N 1
ATOM 1717 C CA . GLU A 1 225 ? -8.090 -11.622 -0.533 1.00 95.88 225 GLU A CA 1
ATOM 1718 C C . GLU A 1 225 ? -8.496 -11.652 -2.009 1.00 95.88 225 GLU A C 1
ATOM 1720 O O . GLU A 1 225 ? -9.123 -12.603 -2.489 1.00 95.88 225 GLU A O 1
ATOM 1725 N N . ALA A 1 226 ? -8.085 -10.629 -2.754 1.00 94.12 226 ALA A N 1
ATOM 1726 C CA . ALA A 1 226 ? -8.091 -10.636 -4.209 1.00 94.12 226 ALA A CA 1
ATOM 1727 C C . ALA A 1 226 ? -6.849 -9.929 -4.770 1.00 94.12 226 ALA A C 1
ATOM 1729 O O . ALA A 1 226 ? -6.300 -9.028 -4.147 1.00 94.12 226 ALA A O 1
ATOM 1730 N N . ILE A 1 227 ? -6.417 -10.280 -5.982 1.00 86.38 227 ILE A N 1
ATOM 1731 C CA . ILE A 1 227 ? -5.238 -9.658 -6.618 1.00 86.38 227 ILE A CA 1
ATOM 1732 C C . ILE A 1 227 ? -5.515 -8.255 -7.189 1.00 86.38 227 ILE A C 1
ATOM 1734 O O . ILE A 1 227 ? -4.585 -7.539 -7.554 1.00 86.38 227 ILE A O 1
ATOM 1738 N N . SER A 1 228 ? -6.785 -7.852 -7.293 1.00 87.75 228 SER A N 1
ATOM 1739 C CA . SER A 1 228 ? -7.202 -6.570 -7.864 1.00 87.75 228 SER A CA 1
ATOM 1740 C C . SER A 1 228 ? -8.553 -6.115 -7.309 1.00 87.75 228 SER A C 1
ATOM 1742 O O . SER A 1 228 ? -9.312 -6.907 -6.749 1.00 87.75 228 SER A O 1
ATOM 1744 N N . ALA A 1 229 ? -8.885 -4.836 -7.513 1.00 90.81 229 ALA A N 1
ATOM 1745 C CA . ALA A 1 229 ? -10.188 -4.289 -7.133 1.00 90.81 229 ALA A CA 1
ATOM 1746 C C . ALA A 1 229 ? -11.345 -4.964 -7.893 1.00 90.81 229 ALA A C 1
ATOM 1748 O O . ALA A 1 229 ? -12.385 -5.219 -7.298 1.00 90.81 229 ALA A O 1
ATOM 1749 N N . ASP A 1 230 ? -11.149 -5.308 -9.172 1.00 91.50 230 ASP A N 1
ATOM 1750 C CA . ASP A 1 230 ? -12.136 -6.033 -9.990 1.00 91.50 230 ASP A CA 1
ATOM 1751 C C . ASP A 1 230 ? -12.571 -7.358 -9.377 1.00 91.50 230 ASP A C 1
ATOM 1753 O O . ASP A 1 230 ? -13.737 -7.724 -9.448 1.00 91.50 230 ASP A O 1
ATOM 1757 N N . MET A 1 231 ? -11.622 -8.074 -8.778 1.00 94.31 231 MET A N 1
ATOM 1758 C CA . MET A 1 231 ? -11.881 -9.369 -8.160 1.00 94.31 231 MET A CA 1
ATOM 1759 C C . MET A 1 231 ? -12.341 -9.243 -6.705 1.00 94.31 231 MET A C 1
ATOM 1761 O O . MET A 1 231 ? -12.976 -10.161 -6.194 1.00 94.31 231 MET A O 1
ATOM 1765 N N . LEU A 1 232 ? -12.032 -8.127 -6.035 1.00 95.25 232 LEU A N 1
ATOM 1766 C CA . LEU A 1 232 ? -12.450 -7.887 -4.653 1.00 95.25 232 LEU A CA 1
ATOM 1767 C C . LEU A 1 232 ? -13.903 -7.404 -4.561 1.00 95.25 232 LEU A C 1
ATOM 1769 O O . LEU A 1 232 ? -14.622 -7.806 -3.655 1.00 95.25 232 LEU A O 1
ATOM 1773 N N . ILE A 1 233 ? -14.343 -6.557 -5.496 1.00 96.00 233 ILE A N 1
ATOM 1774 C CA . ILE A 1 233 ? -15.688 -5.961 -5.481 1.00 96.00 233 ILE A CA 1
ATOM 1775 C C . ILE A 1 233 ? -16.802 -7.022 -5.429 1.00 96.00 233 ILE A C 1
ATOM 1777 O O . ILE A 1 233 ? -17.659 -6.899 -4.556 1.00 96.00 233 ILE A O 1
ATOM 1781 N N . PRO A 1 234 ? -16.805 -8.079 -6.271 1.00 96.19 234 PRO A N 1
ATOM 1782 C CA . PRO A 1 234 ? -17.829 -9.120 -6.199 1.00 96.19 234 PRO A CA 1
ATOM 1783 C C . PRO A 1 234 ? -17.913 -9.785 -4.823 1.00 96.19 234 PRO A C 1
ATOM 1785 O O . PRO A 1 234 ? -19.014 -9.991 -4.330 1.00 96.19 234 PRO A O 1
ATOM 1788 N N . LYS A 1 235 ? -16.768 -10.032 -4.172 1.00 97.00 235 LYS A N 1
ATOM 1789 C CA . LYS A 1 235 ? -16.706 -10.617 -2.824 1.00 97.00 235 LYS A CA 1
ATOM 1790 C C . LYS A 1 235 ? -17.331 -9.706 -1.768 1.00 97.00 235 LYS A C 1
ATOM 1792 O O . LYS A 1 235 ? -18.127 -10.155 -0.952 1.00 97.00 235 LYS A O 1
ATOM 1797 N N . ILE A 1 236 ? -17.029 -8.405 -1.827 1.00 96.00 236 ILE A N 1
ATOM 1798 C CA . ILE A 1 236 ? -17.619 -7.407 -0.919 1.00 96.00 236 ILE A CA 1
ATOM 1799 C C . ILE A 1 236 ? -19.145 -7.354 -1.097 1.00 96.00 236 ILE A C 1
ATOM 1801 O O . ILE A 1 236 ? -19.883 -7.298 -0.115 1.00 96.00 236 ILE A O 1
ATOM 1805 N N . LEU A 1 237 ? -19.629 -7.382 -2.342 1.00 94.19 237 LEU A N 1
ATOM 1806 C CA . LEU A 1 237 ? -21.062 -7.335 -2.646 1.00 94.19 237 LEU A CA 1
ATOM 1807 C C . LEU A 1 237 ? -21.790 -8.629 -2.257 1.00 94.19 237 LEU A C 1
ATOM 1809 O O . LEU A 1 237 ? -22.918 -8.568 -1.766 1.00 94.19 237 LEU A O 1
ATOM 1813 N N . GLU A 1 238 ? -21.156 -9.786 -2.442 1.00 93.88 238 GLU A N 1
ATOM 1814 C CA . GLU A 1 238 ? -21.666 -11.078 -1.979 1.00 93.88 238 GLU A CA 1
ATOM 1815 C C . GLU A 1 238 ? -21.785 -11.101 -0.453 1.00 93.88 238 GLU A C 1
ATOM 1817 O O . GLU A 1 238 ? -22.852 -11.423 0.074 1.00 93.88 238 GLU A O 1
ATOM 1822 N N . PHE A 1 239 ? -20.743 -10.655 0.255 1.00 93.81 239 PHE A N 1
ATOM 1823 C CA . PHE A 1 239 ? -20.772 -10.503 1.708 1.00 93.81 239 PHE A CA 1
ATOM 1824 C C . PHE A 1 239 ? -21.879 -9.546 2.163 1.00 93.81 239 PHE A C 1
ATOM 1826 O O . PHE A 1 239 ? -22.661 -9.879 3.049 1.00 93.81 239 PHE A O 1
ATOM 1833 N N . ALA A 1 240 ? -22.015 -8.378 1.529 1.00 91.25 240 ALA A N 1
ATOM 1834 C CA . ALA A 1 240 ? -23.086 -7.440 1.858 1.00 91.25 240 ALA A CA 1
ATOM 1835 C C . ALA A 1 240 ? -24.484 -8.055 1.642 1.00 91.25 240 ALA A C 1
ATOM 1837 O O . ALA A 1 240 ? -25.406 -7.793 2.416 1.00 91.25 240 ALA A O 1
ATOM 1838 N N . SER A 1 241 ? -24.633 -8.908 0.623 1.00 88.75 241 SER A N 1
ATOM 1839 C CA . SER A 1 241 ? -25.880 -9.616 0.310 1.00 88.75 241 SER A CA 1
ATOM 1840 C C . SER A 1 241 ? -26.217 -10.707 1.320 1.00 88.75 241 SER A C 1
ATOM 1842 O O . SER A 1 241 ? -27.378 -10.838 1.703 1.00 88.75 241 SER A O 1
ATOM 1844 N N . SER A 1 242 ? -25.228 -11.467 1.791 1.00 87.62 242 SER A N 1
ATOM 1845 C CA . SER A 1 242 ? -25.445 -12.512 2.796 1.00 87.62 242 SER A CA 1
ATOM 1846 C C . SER A 1 242 ? -25.684 -11.926 4.189 1.00 87.62 242 SER A C 1
ATOM 1848 O O . SER A 1 242 ? -26.585 -12.373 4.898 1.00 87.62 242 SER A O 1
ATOM 1850 N N . HIS A 1 243 ? -24.968 -10.859 4.553 1.00 82.75 243 HIS A N 1
ATOM 1851 C CA . HIS A 1 243 ? -25.164 -10.151 5.820 1.00 82.75 243 HIS A CA 1
ATOM 1852 C C . HIS A 1 243 ? -26.543 -9.472 5.891 1.00 82.75 243 HIS A C 1
ATOM 1854 O O . HIS A 1 243 ? -27.142 -9.349 6.959 1.00 82.75 243 HIS A O 1
ATOM 1860 N N . ALA A 1 244 ? -27.101 -9.098 4.734 1.00 69.25 244 ALA A N 1
ATOM 1861 C CA . ALA A 1 244 ? -28.446 -8.549 4.626 1.00 69.25 244 ALA A CA 1
ATOM 1862 C C . ALA A 1 244 ? -29.577 -9.544 4.962 1.00 69.25 244 ALA A C 1
ATOM 1864 O O . ALA A 1 244 ? -30.702 -9.117 5.231 1.00 69.25 244 ALA A O 1
ATOM 1865 N N . LEU A 1 245 ? -29.306 -10.850 4.924 1.00 62.69 245 LEU A N 1
ATOM 1866 C CA . LEU A 1 245 ? -30.303 -11.899 5.157 1.00 62.69 245 LEU A CA 1
ATOM 1867 C C . LEU A 1 245 ? -30.443 -12.288 6.630 1.00 62.69 245 LEU A C 1
ATOM 1869 O O . LEU A 1 245 ? -31.413 -12.961 6.978 1.00 62.69 245 LEU A O 1
ATOM 1873 N N . ALA A 1 246 ? -29.520 -11.86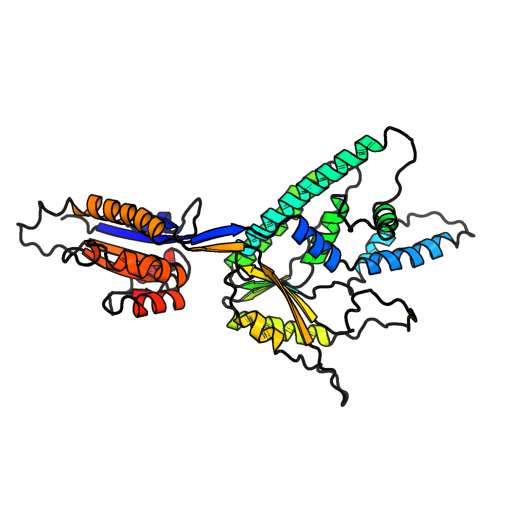1 7.496 1.00 63.53 246 ALA A N 1
ATOM 1874 C CA . ALA A 1 246 ? -29.662 -12.081 8.926 1.00 63.53 246 ALA A CA 1
ATOM 1875 C C . ALA A 1 246 ? -30.906 -11.314 9.427 1.00 63.53 246 ALA A C 1
ATOM 1877 O O . ALA A 1 246 ? -30.984 -10.090 9.234 1.00 63.53 246 ALA A O 1
ATOM 1878 N N . PRO A 1 247 ? -31.912 -12.001 10.009 1.00 57.53 247 PRO A N 1
ATOM 1879 C CA . PRO A 1 247 ? -33.060 -11.322 10.590 1.00 57.53 247 PRO A CA 1
ATOM 1880 C C . PRO A 1 247 ? -32.553 -10.360 11.671 1.00 57.53 247 PRO A C 1
ATOM 1882 O O . PRO A 1 247 ? -31.629 -10.726 12.405 1.00 57.53 247 PRO A O 1
ATOM 1885 N N . PRO A 1 248 ? -33.105 -9.135 11.770 1.00 54.78 248 PRO A N 1
ATOM 1886 C CA . PRO A 1 248 ? -32.748 -8.257 12.872 1.00 54.78 248 PRO A CA 1
ATOM 1887 C C . PRO A 1 248 ? -32.981 -9.028 14.181 1.00 54.78 248 PRO A C 1
ATOM 1889 O O . PRO A 1 248 ? -34.024 -9.684 14.301 1.00 54.78 248 PRO A O 1
ATOM 1892 N N . PRO A 1 249 ? -32.024 -9.018 15.129 1.00 52.25 249 PRO A N 1
ATOM 1893 C CA . PRO A 1 249 ? -32.237 -9.644 16.429 1.00 52.25 249 PRO A CA 1
ATOM 1894 C C . PRO A 1 249 ? -33.534 -9.072 16.997 1.00 52.25 249 PRO A C 1
ATOM 1896 O O . PRO A 1 249 ? -33.708 -7.857 16.948 1.00 52.25 249 PRO A O 1
ATOM 1899 N N . ASN A 1 250 ? -34.459 -9.949 17.413 1.00 47.53 250 ASN A N 1
ATOM 1900 C CA . ASN A 1 250 ? -35.833 -9.621 17.807 1.00 47.53 250 ASN A CA 1
ATOM 1901 C C . ASN A 1 250 ? -35.894 -8.306 18.597 1.00 47.53 250 ASN A C 1
ATOM 1903 O O . ASN A 1 250 ? -35.708 -8.295 19.812 1.00 47.53 250 ASN A O 1
ATOM 1907 N N . SER A 1 251 ? -36.159 -7.199 17.903 1.00 47.69 251 SER A N 1
ATOM 1908 C CA . SER A 1 251 ? -36.289 -5.892 18.523 1.00 47.69 251 SER A CA 1
ATOM 1909 C C . SER A 1 251 ? -37.685 -5.838 19.124 1.00 47.69 251 SER A C 1
ATOM 1911 O O . SER A 1 251 ? -38.647 -5.416 18.476 1.00 47.69 251 SER A O 1
ATOM 1913 N N . SER A 1 252 ? -37.825 -6.336 20.349 1.00 45.44 252 SER A N 1
ATOM 1914 C CA . SER A 1 252 ? -38.920 -5.934 21.227 1.00 45.44 252 SER A CA 1
ATOM 1915 C C . SER A 1 252 ? -39.008 -4.407 21.190 1.00 45.44 252 SER A C 1
ATOM 1917 O O . SER A 1 252 ? -37.991 -3.737 21.333 1.00 45.44 252 SER A O 1
ATOM 1919 N N . GLN A 1 253 ? -40.193 -3.871 20.893 1.00 43.84 253 GLN A N 1
ATOM 1920 C CA . GLN A 1 253 ? -40.444 -2.443 20.683 1.00 43.84 253 GLN A CA 1
ATOM 1921 C C . GLN A 1 253 ? -39.918 -1.605 21.859 1.00 43.84 253 GLN A C 1
ATOM 1923 O O . GLN A 1 253 ? -40.579 -1.495 22.889 1.00 43.84 253 GLN A O 1
ATOM 1928 N N . ILE A 1 254 ? -38.743 -0.996 21.701 1.00 47.66 254 ILE A N 1
ATOM 1929 C CA . ILE A 1 254 ? -38.245 0.020 22.627 1.00 47.66 254 ILE A CA 1
ATOM 1930 C C . ILE A 1 254 ? -38.763 1.367 22.120 1.00 47.66 254 ILE A C 1
ATOM 1932 O O . ILE A 1 254 ? -38.339 1.873 21.082 1.00 47.66 254 ILE A O 1
ATOM 1936 N N . HIS A 1 255 ? -39.740 1.918 22.837 1.00 42.44 255 HIS A N 1
ATOM 1937 C CA . HIS A 1 255 ? -40.210 3.287 22.660 1.00 42.44 255 HIS A CA 1
ATOM 1938 C C . HIS A 1 255 ? -39.223 4.241 23.349 1.00 42.44 255 HIS A C 1
ATOM 1940 O O . HIS A 1 255 ? -39.212 4.319 24.574 1.00 42.44 255 HIS A O 1
ATOM 1946 N N . SER A 1 256 ? -38.404 4.973 22.588 1.00 46.81 256 SER A N 1
ATOM 1947 C CA . SER A 1 256 ? -37.627 6.099 23.126 1.00 46.81 256 SER A CA 1
ATOM 1948 C C . SER A 1 256 ? -37.593 7.290 22.157 1.00 46.81 256 SER A C 1
ATOM 1950 O O . SER A 1 256 ? -37.263 7.166 20.973 1.00 46.81 256 SER A O 1
ATOM 1952 N N . ASP A 1 257 ? -37.979 8.450 22.694 1.00 43.56 257 ASP A N 1
ATOM 1953 C CA . ASP A 1 257 ? -38.223 9.730 22.009 1.00 43.56 257 ASP A CA 1
ATOM 1954 C C . ASP A 1 257 ? -36.987 10.656 21.957 1.00 43.56 257 ASP A C 1
ATOM 1956 O O . ASP A 1 257 ? -37.127 11.860 21.750 1.00 43.56 257 ASP A O 1
ATOM 1960 N N . ASP A 1 258 ? -35.762 10.137 22.105 1.00 44.47 258 ASP A N 1
ATOM 1961 C CA . ASP A 1 258 ? -34.563 10.988 22.111 1.00 44.47 258 ASP A CA 1
ATOM 1962 C C . ASP A 1 258 ? -33.902 11.132 20.728 1.00 44.47 258 ASP A C 1
ATOM 1964 O O . ASP A 1 258 ? -33.463 10.174 20.081 1.00 44.47 258 ASP A O 1
ATOM 1968 N N . ALA A 1 259 ? -33.836 12.383 20.268 1.00 43.69 259 ALA A N 1
ATOM 1969 C CA . ALA A 1 259 ? -33.373 12.796 18.950 1.00 43.69 259 ALA A CA 1
ATOM 1970 C C . ALA A 1 259 ? -31.942 13.360 19.011 1.00 43.69 259 ALA A C 1
ATOM 1972 O O . ALA A 1 259 ? -31.754 14.566 19.126 1.00 43.69 259 ALA A O 1
ATOM 1973 N N . SER A 1 260 ? -30.921 12.499 18.931 1.00 41.03 260 SER A N 1
ATOM 1974 C CA . SER A 1 260 ? -29.562 12.893 18.481 1.00 41.03 260 SER A CA 1
ATOM 1975 C C . SER A 1 260 ? -28.585 11.730 18.247 1.00 41.03 260 SER A C 1
ATOM 1977 O O . SER A 1 260 ? -27.503 11.959 17.708 1.00 41.03 260 SER A O 1
ATOM 1979 N N . ALA A 1 261 ? -28.942 10.486 18.578 1.00 49.41 261 ALA A N 1
ATOM 1980 C CA . ALA A 1 261 ? -28.115 9.331 18.238 1.00 49.41 261 ALA A CA 1
ATOM 1981 C C . ALA A 1 261 ? -28.153 9.060 16.724 1.00 49.41 261 ALA A C 1
ATOM 1983 O O . ALA A 1 261 ? -29.209 9.151 16.090 1.00 49.41 261 ALA A O 1
ATOM 1984 N N . ILE A 1 262 ? -27.002 8.707 16.144 1.00 49.34 262 ILE A N 1
ATOM 1985 C CA . ILE A 1 262 ? -26.906 8.162 14.785 1.00 49.34 262 ILE A CA 1
ATOM 1986 C C . ILE A 1 262 ? -27.690 6.844 14.795 1.00 49.34 262 ILE A C 1
ATOM 1988 O O . ILE A 1 262 ? -27.151 5.791 15.124 1.00 49.34 262 ILE A O 1
ATOM 1992 N N . LYS A 1 263 ? -28.990 6.898 14.487 1.00 49.12 263 LYS A N 1
ATOM 1993 C CA . LYS A 1 263 ? -29.801 5.698 14.294 1.00 49.12 263 LYS A CA 1
ATOM 1994 C C . LYS A 1 263 ? -29.272 5.022 13.035 1.00 49.12 263 LYS A C 1
ATOM 1996 O O . LYS A 1 263 ? -29.550 5.481 11.931 1.00 49.12 263 LYS A O 1
ATOM 2001 N N . CYS A 1 264 ? -28.482 3.961 13.200 1.00 49.12 264 CYS A N 1
ATOM 2002 C CA . CYS A 1 264 ? -28.249 3.017 12.116 1.00 49.12 264 CYS A CA 1
ATOM 2003 C C . CYS A 1 264 ? -29.624 2.519 11.672 1.00 49.12 264 CYS A C 1
ATOM 2005 O O . CYS A 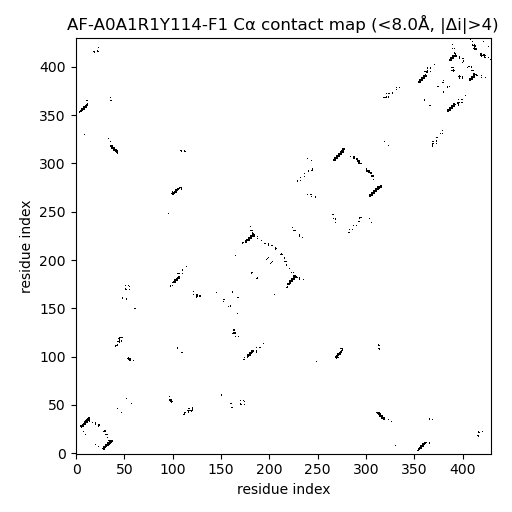1 264 ? -30.311 1.832 12.430 1.00 49.12 264 CYS A O 1
ATOM 2007 N N . GLU A 1 265 ? -30.055 2.912 10.473 1.00 56.34 265 GLU A N 1
ATOM 2008 C CA . GLU A 1 265 ? -31.257 2.341 9.882 1.00 56.34 265 GLU A CA 1
ATOM 2009 C C . GLU A 1 265 ? -31.054 0.826 9.822 1.00 56.34 265 GLU A C 1
ATOM 2011 O O . GLU A 1 265 ? -30.037 0.339 9.318 1.00 56.34 265 GLU A O 1
ATOM 2016 N N . SER A 1 266 ? -31.988 0.076 10.410 1.00 61.75 266 SER A N 1
ATOM 2017 C CA . SER A 1 266 ? -31.885 -1.373 10.547 1.00 61.75 266 SER A CA 1
ATOM 2018 C C . SER A 1 266 ? -31.704 -2.014 9.165 1.00 61.75 266 SER A C 1
ATOM 2020 O O . SER A 1 266 ? -32.665 -2.153 8.406 1.00 61.75 266 SER A O 1
ATOM 2022 N N . GLY A 1 267 ? -30.468 -2.389 8.829 1.00 70.25 267 GLY A N 1
ATOM 2023 C CA . GLY A 1 267 ? -30.128 -3.073 7.584 1.00 70.25 267 GLY A CA 1
ATOM 2024 C C . GLY A 1 267 ? -29.074 -2.412 6.695 1.00 70.25 267 GLY A C 1
ATOM 2025 O O . GLY A 1 267 ? -28.780 -2.977 5.644 1.00 70.25 267 GLY A O 1
ATOM 2026 N N . GLU A 1 268 ? -28.487 -1.277 7.066 1.00 83.06 268 GLU A N 1
ATOM 2027 C CA . GLU A 1 268 ? -27.332 -0.741 6.334 1.00 83.06 268 GLU A CA 1
ATOM 2028 C C . GLU A 1 268 ? -26.073 -1.597 6.566 1.00 83.06 268 GLU A C 1
ATOM 2030 O O . GLU A 1 268 ? -25.737 -1.928 7.702 1.00 83.06 268 GLU A O 1
ATOM 2035 N N . VAL A 1 269 ? -25.370 -1.965 5.487 1.00 89.75 269 VAL A N 1
ATOM 2036 C CA . VAL A 1 269 ? -24.062 -2.639 5.570 1.00 89.75 269 VAL A CA 1
ATOM 2037 C C . VAL A 1 269 ? -22.986 -1.581 5.385 1.00 89.75 269 VAL A C 1
ATOM 2039 O O . VAL A 1 269 ? -22.843 -1.020 4.296 1.00 89.75 269 VAL A O 1
ATOM 2042 N N . ARG A 1 270 ? -22.230 -1.294 6.442 1.00 92.44 270 ARG A N 1
ATOM 2043 C CA . ARG A 1 270 ? -21.237 -0.218 6.443 1.00 92.44 270 ARG A CA 1
ATOM 2044 C C . ARG A 1 270 ? -19.820 -0.778 6.459 1.00 92.44 270 ARG A C 1
ATOM 2046 O O . ARG A 1 270 ? -19.492 -1.636 7.274 1.00 92.44 270 ARG A O 1
ATOM 2053 N N . PHE A 1 271 ? -18.962 -0.265 5.585 1.00 95.88 271 PHE A N 1
ATOM 2054 C CA . PHE A 1 271 ? -17.561 -0.665 5.483 1.00 95.88 271 PHE A CA 1
ATOM 2055 C C . PHE A 1 271 ? -16.624 0.473 5.879 1.00 95.88 271 PHE A C 1
ATOM 2057 O O . PHE A 1 271 ? -16.817 1.614 5.459 1.00 95.88 271 PHE A O 1
ATOM 2064 N N . LEU A 1 272 ? -15.566 0.143 6.620 1.00 97.19 272 LEU A N 1
ATOM 2065 C CA . LEU A 1 272 ? -14.438 1.042 6.858 1.00 97.19 272 LEU A CA 1
ATOM 2066 C C . LEU A 1 272 ? -13.397 0.844 5.754 1.00 97.19 272 LEU A C 1
ATOM 2068 O O . LEU A 1 272 ? -12.803 -0.228 5.653 1.00 97.19 272 LEU A O 1
ATOM 2072 N N . PHE A 1 273 ? -13.138 1.864 4.936 1.00 97.38 273 PHE A N 1
ATOM 2073 C CA . PHE A 1 273 ? -12.165 1.774 3.847 1.00 97.38 273 PHE A CA 1
ATOM 2074 C C . PHE A 1 273 ? -10.882 2.544 4.156 1.00 97.38 273 PHE A C 1
ATOM 2076 O O . PHE A 1 273 ? -10.836 3.770 4.041 1.00 97.38 273 PHE A O 1
ATOM 2083 N N . LEU A 1 274 ? -9.822 1.805 4.493 1.00 97.12 274 LEU A N 1
ATOM 2084 C CA . LEU A 1 274 ? -8.487 2.340 4.751 1.00 97.12 274 LEU A CA 1
ATOM 2085 C C . LEU A 1 274 ? -7.687 2.387 3.444 1.00 97.12 274 LEU A C 1
ATOM 2087 O O . LEU A 1 274 ? -7.368 1.352 2.851 1.00 97.12 274 LEU A O 1
ATOM 2091 N N . CYS A 1 275 ? -7.368 3.593 2.974 1.00 95.31 275 CYS A N 1
ATOM 2092 C CA . CYS A 1 275 ? -6.806 3.789 1.638 1.00 95.31 275 CYS A CA 1
ATOM 2093 C C . CYS A 1 275 ? -5.768 4.915 1.562 1.00 95.31 275 CYS A C 1
ATOM 2095 O O . CYS A 1 275 ? -5.621 5.719 2.478 1.00 95.31 275 CYS A O 1
ATOM 2097 N N . GLY A 1 276 ? -5.045 4.986 0.444 1.00 93.69 276 GLY A N 1
ATOM 2098 C CA . GLY A 1 276 ? -4.190 6.131 0.135 1.00 93.69 276 GLY A CA 1
ATOM 2099 C C . GLY A 1 276 ? -4.976 7.328 -0.412 1.00 93.69 276 GLY A C 1
ATOM 2100 O O . GLY A 1 276 ? -6.126 7.200 -0.842 1.00 93.69 276 GLY A O 1
ATOM 2101 N N . SER A 1 277 ? -4.336 8.497 -0.468 1.00 88.94 277 SER A N 1
ATOM 2102 C CA . SER A 1 277 ? -4.916 9.698 -1.090 1.00 88.94 277 SER A CA 1
ATOM 2103 C C . SER A 1 277 ? -5.253 9.479 -2.569 1.00 88.94 277 SER A C 1
ATOM 2105 O O . SER A 1 277 ? -6.308 9.901 -3.044 1.00 88.94 277 SER A O 1
ATOM 2107 N N . ILE A 1 278 ? -4.411 8.714 -3.267 1.00 79.56 278 ILE A N 1
ATOM 2108 C CA . ILE A 1 278 ? -4.631 8.218 -4.630 1.00 79.56 278 ILE A CA 1
ATOM 2109 C C . ILE A 1 278 ? -5.293 6.831 -4.552 1.00 79.56 278 ILE A C 1
ATOM 2111 O O . ILE A 1 278 ? -4.697 5.813 -4.899 1.00 79.56 278 ILE A O 1
ATOM 2115 N N . SER A 1 279 ? -6.510 6.756 -4.012 1.00 70.94 279 SER A N 1
ATOM 2116 C CA . SER A 1 279 ? -7.274 5.503 -3.997 1.00 70.94 279 SER A CA 1
ATOM 2117 C C . SER A 1 279 ? -7.931 5.252 -5.353 1.00 70.94 279 SER A C 1
ATOM 2119 O O . SER A 1 279 ? -8.399 6.191 -5.996 1.00 70.94 279 SER A O 1
ATOM 2121 N N . LEU A 1 280 ? -8.061 3.984 -5.746 1.00 71.31 280 LEU A N 1
ATOM 2122 C CA . LEU A 1 280 ? -8.871 3.599 -6.901 1.00 71.31 280 LEU A CA 1
ATOM 2123 C C . LEU A 1 280 ? -10.333 4.033 -6.667 1.00 71.31 280 LEU A C 1
ATOM 2125 O O . LEU A 1 280 ? -10.938 3.532 -5.717 1.00 71.31 280 LEU A O 1
ATOM 2129 N N . PRO A 1 281 ? -10.927 4.900 -7.514 1.00 86.19 281 PRO A N 1
ATOM 2130 C CA . PRO A 1 281 ? -12.334 5.300 -7.370 1.00 86.19 281 PRO A CA 1
ATOM 2131 C C . PRO A 1 281 ? -13.280 4.105 -7.554 1.00 86.19 281 PRO A C 1
ATOM 2133 O O . PRO A 1 281 ? -14.378 4.078 -7.023 1.00 86.19 281 PRO A O 1
ATOM 2136 N N . LYS A 1 282 ? -12.784 3.045 -8.194 1.00 90.62 282 LYS A N 1
ATOM 2137 C CA . LYS A 1 282 ? -13.509 1.824 -8.527 1.00 90.62 282 LYS A CA 1
ATOM 2138 C C . LYS A 1 282 ? -14.269 1.168 -7.367 1.00 90.62 282 LYS A C 1
ATOM 2140 O O . LYS A 1 282 ? -15.396 0.740 -7.577 1.00 90.62 282 LYS A O 1
ATOM 2145 N N . ILE A 1 283 ? -13.671 1.055 -6.174 1.00 93.31 283 ILE A N 1
ATOM 2146 C CA . ILE A 1 283 ? -14.357 0.458 -5.009 1.00 93.31 283 ILE A CA 1
ATOM 2147 C C . ILE A 1 283 ? -15.454 1.407 -4.488 1.00 93.31 283 ILE A C 1
ATOM 2149 O O . ILE A 1 283 ? -16.601 0.969 -4.420 1.00 93.31 283 ILE A O 1
ATOM 2153 N N . PRO A 1 284 ? -15.163 2.690 -4.180 1.00 93.44 284 PRO A N 1
ATOM 215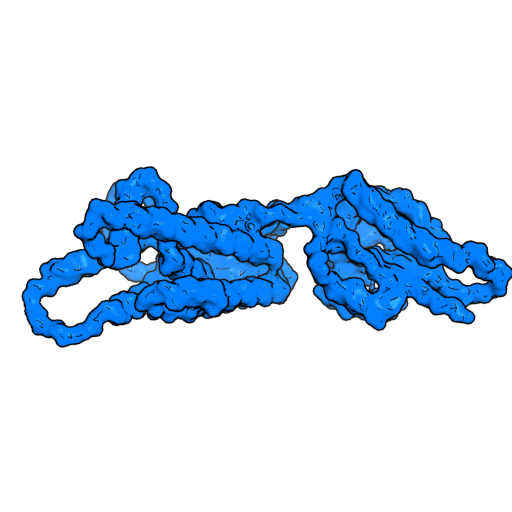4 C CA . PRO A 1 284 ? -16.199 3.672 -3.851 1.00 93.44 284 PRO A CA 1
ATOM 2155 C C . PRO A 1 284 ? -17.342 3.759 -4.869 1.00 93.44 284 PRO A C 1
ATOM 2157 O O . PRO A 1 284 ? -18.508 3.766 -4.480 1.00 93.44 284 PRO A O 1
ATOM 2160 N N . ASP A 1 285 ? -17.034 3.767 -6.164 1.00 92.69 285 ASP A N 1
ATOM 2161 C CA . ASP A 1 285 ? -18.028 3.857 -7.236 1.00 92.69 285 ASP A CA 1
ATOM 2162 C C . ASP A 1 285 ? -18.902 2.597 -7.298 1.00 92.69 285 ASP A C 1
ATOM 2164 O O . ASP A 1 285 ? -20.112 2.684 -7.505 1.00 92.69 285 ASP A O 1
ATOM 2168 N N . ALA A 1 286 ? -18.315 1.416 -7.084 1.00 92.19 286 ALA A N 1
ATOM 2169 C CA . ALA A 1 286 ? -19.068 0.167 -7.063 1.00 92.19 286 ALA A CA 1
ATOM 2170 C C . ALA A 1 286 ? -20.005 0.082 -5.849 1.00 92.19 286 ALA A C 1
ATOM 2172 O O . ALA A 1 286 ? -21.151 -0.334 -5.997 1.00 92.19 286 ALA A O 1
ATOM 2173 N N . LEU A 1 287 ? -19.543 0.501 -4.666 1.00 91.19 287 LEU A N 1
ATOM 2174 C CA . LEU A 1 287 ? -20.326 0.424 -3.429 1.00 91.19 287 LEU A CA 1
ATOM 2175 C C . LEU A 1 287 ? -21.361 1.549 -3.296 1.00 91.19 287 LEU A C 1
ATOM 2177 O O . LEU A 1 287 ? -22.432 1.322 -2.750 1.00 91.19 287 LEU A O 1
ATOM 2181 N N . SER A 1 288 ? -21.101 2.746 -3.822 1.00 86.56 288 SER A N 1
ATOM 2182 C CA . SER A 1 288 ? -22.091 3.839 -3.806 1.00 86.56 288 SER A CA 1
ATOM 2183 C C . SER A 1 288 ? -23.323 3.545 -4.668 1.00 86.56 288 SER A C 1
ATOM 2185 O O . SER A 1 288 ? -24.416 4.021 -4.365 1.00 86.56 288 SER A O 1
ATOM 2187 N N . ASN A 1 289 ? -23.162 2.735 -5.718 1.00 79.44 289 ASN A N 1
ATOM 2188 C CA . ASN A 1 289 ? -24.236 2.365 -6.641 1.00 79.44 289 ASN A CA 1
ATOM 2189 C C . ASN A 1 289 ? -24.870 0.998 -6.335 1.00 79.44 289 ASN A C 1
ATOM 2191 O O . ASN A 1 289 ? -25.845 0.614 -6.986 1.00 79.44 289 ASN A O 1
ATOM 2195 N N . ALA A 1 290 ? -24.335 0.248 -5.370 1.00 81.88 290 ALA A N 1
ATOM 2196 C CA . ALA A 1 290 ? -24.822 -1.086 -5.060 1.00 81.88 290 ALA A CA 1
ATOM 2197 C C . ALA A 1 290 ? -26.148 -1.026 -4.287 1.00 81.88 290 ALA A C 1
ATOM 2199 O O . ALA A 1 290 ? -26.215 -0.604 -3.133 1.00 81.88 290 ALA A O 1
ATOM 2200 N N . VAL A 1 291 ? -27.218 -1.495 -4.931 1.00 75.31 291 VAL A N 1
ATOM 2201 C CA . VAL A 1 291 ? -28.465 -1.851 -4.249 1.00 75.31 291 VAL A CA 1
ATOM 2202 C C . VAL A 1 291 ? -28.415 -3.342 -3.970 1.00 75.31 291 VAL A C 1
ATOM 2204 O O . VAL A 1 291 ? -28.514 -4.156 -4.889 1.00 75.31 291 VAL A O 1
ATOM 2207 N N . VAL A 1 292 ? -28.267 -3.696 -2.699 1.00 73.81 292 VAL A N 1
ATOM 2208 C CA . VAL A 1 292 ? -28.247 -5.090 -2.271 1.00 73.81 292 VAL A CA 1
ATOM 2209 C C . VAL A 1 292 ? -29.693 -5.555 -2.107 1.00 73.81 292 VAL A C 1
ATOM 2211 O O . VAL A 1 292 ? -30.433 -5.058 -1.252 1.00 73.81 292 VAL A O 1
ATOM 2214 N N . MET A 1 293 ? -30.120 -6.473 -2.976 1.00 63.50 293 MET A N 1
ATOM 2215 C CA . MET A 1 293 ? -31.450 -7.079 -2.910 1.00 63.50 293 MET A CA 1
ATOM 2216 C C . MET A 1 293 ? -31.451 -8.160 -1.827 1.00 63.50 293 MET A C 1
ATOM 2218 O O . MET A 1 293 ? -30.721 -9.143 -1.930 1.00 63.50 293 MET A O 1
ATOM 2222 N N . SER A 1 294 ? -32.284 -7.998 -0.798 1.00 61.75 294 SER A N 1
ATOM 2223 C CA . SER A 1 294 ? -32.515 -9.059 0.184 1.00 61.75 294 SER A CA 1
ATOM 2224 C C . SER A 1 294 ? -33.300 -10.196 -0.478 1.00 61.75 294 SER A C 1
ATOM 2226 O O . SER A 1 294 ? -34.440 -10.013 -0.908 1.00 61.75 294 SER A O 1
ATOM 2228 N N . VAL A 1 295 ? -32.683 -11.373 -0.585 1.00 59.59 295 VAL A N 1
ATOM 2229 C CA . VAL A 1 295 ? -33.302 -12.608 -1.095 1.00 59.59 295 VAL A CA 1
ATOM 2230 C C . VAL A 1 295 ? -34.123 -13.265 0.027 1.00 59.59 295 VAL A C 1
ATOM 2232 O O . VAL A 1 295 ? -33.800 -14.342 0.513 1.00 59.59 295 VAL A O 1
ATOM 2235 N N . GLY A 1 296 ? -35.163 -12.576 0.500 1.00 57.69 296 GLY A N 1
ATOM 2236 C CA . GLY A 1 296 ? -36.106 -13.079 1.503 1.00 57.69 296 GLY A CA 1
ATOM 2237 C C . GLY A 1 296 ? -37.535 -12.945 0.988 1.00 57.69 296 GLY A C 1
ATOM 2238 O O . GLY A 1 296 ? -37.997 -11.836 0.740 1.00 57.69 296 GLY A O 1
ATOM 2239 N N . GLY A 1 297 ? -38.209 -14.077 0.769 1.00 46.38 297 GLY A N 1
ATOM 2240 C CA . GLY A 1 297 ? -39.464 -14.195 0.022 1.00 46.38 297 GLY A CA 1
ATOM 2241 C C . GLY A 1 297 ? -40.644 -13.417 0.609 1.00 46.38 297 GLY A C 1
ATOM 2242 O O . GLY A 1 297 ? -41.364 -13.903 1.474 1.00 46.38 297 GLY A O 1
ATOM 2243 N N . GLY A 1 298 ? -40.875 -12.227 0.068 1.00 55.47 298 GLY A N 1
ATOM 2244 C CA . GLY A 1 298 ? -42.081 -11.427 0.228 1.00 55.47 298 GLY A CA 1
ATOM 2245 C C . GLY A 1 298 ? -42.012 -10.249 -0.739 1.00 55.47 298 GLY A C 1
ATOM 2246 O O . GLY A 1 298 ? -40.937 -9.699 -0.958 1.00 55.47 298 GLY A O 1
ATOM 2247 N N . ASP A 1 299 ? -43.144 -9.854 -1.320 1.00 53.81 299 ASP A N 1
ATOM 2248 C CA . ASP A 1 299 ? -43.282 -8.890 -2.435 1.00 53.81 299 ASP A CA 1
ATOM 2249 C C . ASP A 1 299 ? -42.798 -7.444 -2.133 1.00 53.81 299 ASP A C 1
ATOM 2251 O O . ASP A 1 299 ? -43.036 -6.501 -2.884 1.00 53.81 299 ASP A O 1
ATOM 2255 N N . LYS A 1 300 ? -42.105 -7.244 -1.007 1.00 61.62 300 LYS A N 1
ATOM 2256 C CA . LYS A 1 300 ? -41.502 -5.987 -0.558 1.00 61.62 300 LYS A CA 1
ATOM 2257 C C . LYS A 1 300 ? -40.037 -6.206 -0.183 1.00 61.62 300 LYS A C 1
ATOM 2259 O O . LYS A 1 300 ? -39.645 -5.956 0.955 1.00 61.62 300 LYS A O 1
ATOM 2264 N N . GLY A 1 301 ? -39.232 -6.690 -1.129 1.00 59.50 301 GLY A N 1
ATOM 2265 C CA . GLY A 1 301 ? -37.782 -6.790 -0.956 1.00 59.50 301 GLY A CA 1
ATOM 2266 C C . GLY A 1 301 ? -37.204 -5.438 -0.529 1.00 59.50 301 GLY A C 1
ATOM 2267 O O . GLY A 1 301 ? -37.172 -4.489 -1.314 1.00 59.50 301 GLY A O 1
ATOM 2268 N N . GLY A 1 302 ? -36.801 -5.329 0.738 1.00 65.38 302 GLY A N 1
ATOM 2269 C CA . GLY A 1 302 ? -36.191 -4.120 1.276 1.00 65.38 302 GLY A CA 1
ATOM 2270 C C . GLY A 1 302 ? -34.866 -3.864 0.567 1.00 65.38 302 GLY A C 1
ATOM 2271 O O . GLY A 1 302 ? -33.967 -4.703 0.608 1.00 65.38 302 GLY A O 1
ATOM 2272 N N . ARG A 1 303 ? -34.745 -2.716 -0.106 1.00 69.62 303 ARG A N 1
ATOM 2273 C CA . ARG A 1 303 ? -33.471 -2.269 -0.676 1.00 69.62 303 ARG A CA 1
ATOM 2274 C C . ARG A 1 303 ? -32.565 -1.844 0.470 1.00 69.62 303 ARG A C 1
ATOM 2276 O O . ARG A 1 303 ? -32.844 -0.834 1.110 1.00 69.62 303 ARG A O 1
ATOM 2283 N N . ARG A 1 304 ? -31.490 -2.591 0.710 1.00 73.94 304 ARG A N 1
ATOM 2284 C CA . ARG A 1 304 ? -30.437 -2.177 1.641 1.00 73.94 304 ARG A CA 1
ATOM 2285 C C . ARG A 1 304 ? -29.348 -1.448 0.861 1.00 73.94 304 ARG A C 1
ATOM 2287 O O . ARG A 1 304 ? -28.993 -1.851 -0.250 1.00 73.94 304 ARG A O 1
ATOM 2294 N N . ARG A 1 305 ? -28.872 -0.338 1.421 1.00 83.88 305 ARG A N 1
ATOM 2295 C CA . ARG A 1 305 ? -27.745 0.425 0.880 1.00 83.88 305 ARG A CA 1
ATOM 2296 C C . ARG A 1 305 ? -26.463 -0.037 1.559 1.00 83.88 305 ARG A C 1
ATOM 2298 O O . ARG A 1 305 ? -26.472 -0.391 2.737 1.00 83.88 305 ARG A O 1
ATOM 2305 N N . THR A 1 306 ? -25.378 -0.047 0.800 1.00 90.19 306 THR A N 1
ATOM 2306 C CA . THR A 1 306 ? -24.032 -0.136 1.360 1.00 90.19 306 THR A CA 1
ATOM 2307 C C . THR A 1 306 ? -23.515 1.265 1.647 1.00 90.19 306 THR A C 1
ATOM 2309 O O . THR A 1 306 ? -23.615 2.144 0.790 1.00 90.19 306 THR A O 1
ATOM 2312 N N . GLN A 1 307 ? -22.923 1.461 2.821 1.00 91.19 307 GLN A N 1
ATOM 2313 C CA . GLN A 1 307 ? -22.203 2.683 3.164 1.00 91.19 307 GLN A CA 1
ATOM 2314 C C . GLN A 1 307 ? -20.704 2.420 3.224 1.00 91.19 307 GLN A C 1
ATOM 2316 O O . GLN A 1 307 ? -20.251 1.352 3.636 1.00 91.19 307 GLN A O 1
ATOM 2321 N N . LEU A 1 308 ? -19.926 3.417 2.815 1.00 94.12 308 LEU A N 1
ATOM 2322 C CA . LEU A 1 308 ? -18.476 3.360 2.807 1.00 94.12 308 LEU A CA 1
ATOM 2323 C C . LEU A 1 308 ? -17.900 4.572 3.536 1.00 94.12 308 LEU A C 1
ATOM 2325 O O . LEU A 1 308 ? -17.938 5.687 3.016 1.00 94.12 308 LEU A O 1
ATOM 2329 N N . ASP A 1 309 ? -17.301 4.335 4.697 1.00 94.94 309 ASP A N 1
ATOM 2330 C CA . ASP A 1 309 ? -16.588 5.362 5.447 1.00 94.94 309 ASP A CA 1
ATOM 2331 C C . ASP A 1 309 ? -15.115 5.322 5.022 1.00 94.94 309 ASP A C 1
ATOM 2333 O O . ASP A 1 309 ? -14.339 4.436 5.394 1.00 94.94 309 ASP A O 1
ATOM 2337 N N . ARG A 1 310 ? -14.737 6.262 4.151 1.00 95.69 310 ARG A N 1
ATOM 2338 C CA . ARG A 1 310 ? -13.386 6.342 3.587 1.00 95.69 310 ARG A CA 1
ATOM 2339 C C . ARG A 1 310 ? -12.452 7.092 4.530 1.00 95.69 310 ARG A C 1
ATOM 2341 O O . ARG A 1 310 ? -12.648 8.275 4.794 1.00 95.69 310 ARG A O 1
ATOM 2348 N N . VAL A 1 311 ? -11.363 6.437 4.921 1.00 96.69 311 VAL A N 1
ATOM 2349 C CA . VAL A 1 311 ? -10.280 7.030 5.708 1.00 96.69 311 VAL A CA 1
ATOM 2350 C C . VAL A 1 311 ? -8.997 6.996 4.888 1.00 96.69 311 VAL A C 1
ATOM 2352 O O . VAL A 1 311 ? -8.488 5.933 4.520 1.00 96.69 311 VAL A O 1
ATOM 2355 N N . VAL A 1 312 ? -8.473 8.181 4.574 1.00 96.62 312 VAL A N 1
ATOM 2356 C CA . VAL A 1 312 ? -7.151 8.313 3.958 1.00 96.62 312 VAL A CA 1
ATOM 2357 C C . VAL A 1 312 ? -6.115 8.086 5.047 1.00 96.62 312 VAL A C 1
ATOM 2359 O O . VAL A 1 312 ? -6.028 8.872 5.982 1.00 96.62 312 VAL A O 1
ATOM 2362 N N . THR A 1 313 ? -5.347 7.008 4.938 1.00 97.44 313 THR A N 1
ATOM 2363 C CA . THR A 1 313 ? -4.341 6.639 5.937 1.00 97.44 313 THR A CA 1
ATOM 2364 C C . THR A 1 313 ? -2.933 7.057 5.539 1.00 97.44 313 THR A C 1
ATOM 2366 O O . THR A 1 313 ? -2.062 7.173 6.396 1.00 97.44 313 THR A O 1
ATOM 2369 N N . TYR A 1 314 ? -2.689 7.295 4.248 1.00 95.44 314 TYR A N 1
ATOM 2370 C CA . TYR A 1 314 ? -1.407 7.793 3.761 1.00 95.44 314 TYR A CA 1
ATOM 2371 C C . TYR A 1 314 ? -1.545 8.647 2.497 1.00 95.44 314 TYR A C 1
ATOM 2373 O O . TYR A 1 314 ? -2.398 8.398 1.641 1.00 95.44 314 TYR A O 1
ATOM 2381 N N . ASN A 1 315 ? -0.650 9.615 2.342 1.00 93.31 315 ASN A N 1
ATOM 2382 C CA . ASN A 1 315 ? -0.458 10.381 1.123 1.00 93.31 315 ASN A CA 1
ATOM 2383 C C . ASN A 1 315 ? 0.669 9.770 0.294 1.00 93.31 315 ASN A C 1
ATOM 2385 O O . ASN A 1 315 ? 1.727 9.426 0.815 1.00 93.31 315 ASN A O 1
ATOM 2389 N N . THR A 1 316 ? 0.457 9.653 -1.018 1.00 88.50 316 THR A N 1
ATOM 2390 C CA . THR A 1 316 ? 1.554 9.362 -1.951 1.00 88.50 316 THR A CA 1
ATOM 2391 C C . THR A 1 316 ? 2.182 10.672 -2.398 1.00 88.50 316 THR A C 1
ATOM 2393 O O . THR A 1 316 ? 1.530 11.478 -3.062 1.00 88.50 316 THR A O 1
ATOM 2396 N N . ILE A 1 317 ? 3.450 10.870 -2.059 1.00 87.50 317 ILE A N 1
ATOM 2397 C CA . ILE A 1 317 ? 4.225 12.040 -2.453 1.00 87.50 317 ILE A CA 1
ATOM 2398 C C . ILE A 1 317 ? 4.980 11.682 -3.731 1.00 87.50 317 ILE A C 1
ATOM 2400 O O . ILE A 1 317 ? 5.886 10.843 -3.739 1.00 87.50 317 ILE A O 1
ATOM 2404 N N . LYS A 1 318 ? 4.588 12.313 -4.842 1.00 82.50 318 LYS A N 1
ATOM 2405 C CA . LYS A 1 318 ? 5.315 12.192 -6.109 1.00 82.50 318 LYS A CA 1
ATOM 2406 C C . LYS A 1 318 ? 6.631 12.960 -6.012 1.00 82.50 318 LYS A C 1
ATOM 2408 O O . LYS A 1 318 ? 6.667 14.072 -5.486 1.00 82.50 318 LYS A O 1
ATOM 2413 N N . SER A 1 319 ? 7.706 12.390 -6.553 1.00 79.38 319 SER A N 1
ATOM 2414 C CA . SER A 1 319 ? 8.959 13.126 -6.713 1.00 79.38 319 SER A CA 1
ATOM 2415 C C . SER A 1 319 ? 8.718 14.363 -7.582 1.00 79.38 319 SER A C 1
ATOM 2417 O O . SER A 1 319 ? 8.189 14.245 -8.682 1.00 79.38 319 SER A O 1
ATOM 2419 N N . THR A 1 320 ? 9.123 15.542 -7.106 1.00 83.81 320 THR A N 1
ATOM 2420 C CA . THR A 1 320 ? 9.133 16.757 -7.933 1.00 83.81 320 THR A CA 1
ATOM 2421 C C . THR A 1 320 ? 10.122 16.601 -9.086 1.00 83.81 320 THR A C 1
ATOM 2423 O O . THR A 1 320 ? 11.088 15.846 -8.956 1.00 83.81 320 THR A O 1
ATOM 2426 N N . ASP A 1 321 ? 9.956 17.357 -10.174 1.00 80.94 321 ASP A N 1
ATOM 2427 C CA . ASP A 1 321 ? 10.890 17.341 -11.313 1.00 80.94 321 ASP A CA 1
ATOM 2428 C C . ASP A 1 321 ? 12.334 17.626 -10.878 1.00 80.94 321 ASP A C 1
ATOM 2430 O O . ASP A 1 321 ? 13.278 16.997 -11.358 1.00 80.94 321 ASP A O 1
ATOM 2434 N N . ALA A 1 322 ? 12.523 18.529 -9.910 1.00 85.31 322 ALA A N 1
ATOM 2435 C CA . ALA A 1 322 ? 13.835 18.831 -9.343 1.00 85.31 322 ALA A CA 1
ATOM 2436 C C . ALA A 1 322 ? 14.440 17.621 -8.609 1.00 85.31 322 ALA A C 1
ATOM 2438 O O . ALA A 1 322 ? 15.622 17.308 -8.779 1.00 85.31 322 ALA A O 1
ATOM 2439 N N . LEU A 1 323 ? 13.634 16.908 -7.815 1.00 83.06 323 LEU A N 1
ATOM 2440 C CA . LEU A 1 323 ? 14.077 15.716 -7.097 1.00 83.06 323 LEU A CA 1
ATOM 2441 C C . LEU A 1 323 ? 14.287 14.527 -8.046 1.00 83.06 323 LEU A C 1
ATOM 2443 O O . LEU A 1 323 ? 15.267 13.800 -7.893 1.00 83.06 323 LEU A O 1
ATOM 2447 N N . ALA A 1 324 ? 13.421 14.365 -9.048 1.00 84.56 324 ALA A N 1
ATOM 2448 C CA . ALA A 1 324 ? 13.554 13.377 -10.113 1.00 84.56 324 ALA A CA 1
ATOM 2449 C C . ALA A 1 324 ? 14.844 13.614 -10.903 1.00 84.56 324 ALA A C 1
ATOM 2451 O O . ALA A 1 324 ? 15.629 12.691 -11.088 1.00 84.56 324 ALA A O 1
ATOM 2452 N N . SER A 1 325 ? 15.132 14.869 -11.257 1.00 86.25 325 SER A N 1
ATOM 2453 C CA . SER A 1 325 ? 16.383 15.267 -11.908 1.00 86.25 325 SER A CA 1
ATOM 2454 C C . SER A 1 325 ? 17.599 14.950 -11.044 1.00 86.25 325 SER A C 1
ATOM 2456 O O . SER A 1 325 ? 18.575 14.395 -11.540 1.00 86.25 325 SER A O 1
ATOM 2458 N N . LYS A 1 326 ? 17.558 15.251 -9.738 1.00 89.31 326 LYS A N 1
ATOM 2459 C CA . LYS A 1 326 ? 18.652 14.909 -8.812 1.00 89.31 326 LYS A CA 1
ATOM 2460 C C . LYS A 1 326 ? 18.878 13.396 -8.735 1.00 89.31 326 LYS A C 1
ATOM 2462 O O . LYS A 1 326 ? 20.022 12.956 -8.740 1.00 89.31 326 LYS A O 1
ATOM 2467 N N . LYS A 1 327 ? 17.801 12.611 -8.689 1.00 88.00 327 LYS A N 1
ATOM 2468 C CA . LYS A 1 327 ? 17.841 11.144 -8.679 1.00 88.00 327 LYS A CA 1
ATOM 2469 C C . LYS A 1 327 ? 18.365 10.574 -9.998 1.00 88.00 327 LYS A C 1
ATOM 2471 O O . LYS A 1 327 ? 19.201 9.682 -9.980 1.00 88.00 327 LYS A O 1
ATOM 2476 N N . LEU A 1 328 ? 17.959 11.134 -11.135 1.00 89.38 328 LEU A N 1
ATOM 2477 C CA . LEU A 1 328 ? 18.451 10.718 -12.448 1.00 89.38 328 LEU A CA 1
ATOM 2478 C C . LEU A 1 328 ? 19.917 11.085 -12.677 1.00 89.38 328 LEU A C 1
ATOM 2480 O O . LEU A 1 328 ? 20.596 10.344 -13.371 1.00 89.38 328 LEU A O 1
ATOM 2484 N N . ARG A 1 329 ? 20.463 12.123 -12.026 1.00 90.50 329 ARG A N 1
ATOM 2485 C CA . ARG A 1 329 ? 21.924 12.334 -12.023 1.00 90.50 329 ARG A CA 1
ATOM 2486 C C . ARG A 1 329 ? 22.678 11.161 -11.399 1.00 90.50 329 ARG A C 1
ATOM 2488 O O . ARG A 1 329 ? 23.745 10.825 -11.894 1.00 90.50 329 ARG A O 1
ATOM 2495 N N . LEU A 1 330 ? 22.130 10.522 -10.358 1.00 88.94 330 LEU A N 1
ATOM 2496 C CA . LEU A 1 330 ? 22.731 9.307 -9.789 1.00 88.94 330 LEU A CA 1
ATOM 2497 C C . LEU A 1 330 ? 22.738 8.176 -10.819 1.00 88.94 330 LEU A C 1
ATOM 2499 O O . LEU A 1 330 ? 23.742 7.485 -10.945 1.00 88.94 330 LEU A O 1
ATOM 2503 N N . VAL A 1 331 ? 21.652 8.040 -11.587 1.00 91.56 331 VAL A N 1
ATOM 2504 C CA . VAL A 1 331 ? 21.564 7.078 -12.693 1.00 91.56 331 VAL A CA 1
ATOM 2505 C C . VAL A 1 331 ? 22.580 7.407 -13.783 1.00 91.56 331 VAL A C 1
ATOM 2507 O O . VAL A 1 331 ? 23.299 6.516 -14.209 1.00 91.56 331 VAL A O 1
ATOM 2510 N N . SER A 1 332 ? 22.712 8.669 -14.193 1.00 92.56 332 SER A N 1
ATOM 2511 C CA . SER A 1 332 ? 23.699 9.074 -15.200 1.00 92.56 332 SER A CA 1
ATOM 2512 C C . SER A 1 332 ? 25.125 8.780 -14.738 1.00 92.56 332 SER A C 1
ATOM 2514 O O . SER A 1 332 ? 25.864 8.120 -15.458 1.00 92.56 332 SER A O 1
ATOM 2516 N N . SER A 1 333 ? 25.489 9.144 -13.503 1.00 90.31 333 SER A N 1
ATOM 2517 C CA . SER A 1 333 ? 26.802 8.803 -12.938 1.00 90.31 333 SER A CA 1
ATOM 2518 C C . SER A 1 333 ? 27.024 7.293 -12.815 1.00 90.31 333 SER A C 1
ATOM 2520 O O . SER A 1 333 ? 28.149 6.823 -12.984 1.00 90.31 333 SER A O 1
ATOM 2522 N N . PHE A 1 334 ? 25.970 6.527 -12.520 1.00 88.19 334 PHE A N 1
ATOM 2523 C CA . PHE A 1 334 ? 26.009 5.068 -12.504 1.00 88.19 334 PHE A CA 1
ATOM 2524 C C . PHE A 1 334 ? 26.268 4.511 -13.912 1.00 88.19 334 PHE A C 1
ATOM 2526 O O . PHE A 1 334 ? 27.202 3.740 -14.093 1.00 88.19 334 PHE A O 1
ATOM 2533 N N . VAL A 1 335 ? 25.537 4.966 -14.930 1.00 89.31 335 VAL A N 1
ATOM 2534 C CA . VAL A 1 335 ? 25.728 4.546 -16.328 1.00 89.31 335 VAL A CA 1
ATOM 2535 C C . VAL A 1 335 ? 27.113 4.947 -16.851 1.00 89.31 335 VAL A C 1
ATOM 2537 O O . VAL A 1 335 ? 27.790 4.141 -17.486 1.00 89.31 335 VAL A O 1
ATOM 2540 N N . GLU A 1 336 ? 27.574 6.168 -16.571 1.00 88.50 336 GLU A N 1
ATOM 2541 C CA . GLU A 1 336 ? 28.875 6.697 -17.009 1.00 88.50 336 GLU A CA 1
ATOM 2542 C C . GLU A 1 336 ? 30.059 5.929 -16.417 1.00 88.50 336 GLU A C 1
ATOM 2544 O O . GLU A 1 336 ? 31.004 5.595 -17.140 1.00 88.50 336 GLU A O 1
ATOM 2549 N N . ARG A 1 337 ? 30.009 5.604 -15.119 1.00 84.50 337 ARG A N 1
ATOM 2550 C CA . ARG A 1 337 ? 31.060 4.824 -14.444 1.00 84.50 337 ARG A CA 1
ATOM 2551 C C . ARG A 1 337 ? 31.277 3.471 -15.115 1.00 84.50 337 ARG A C 1
ATOM 2553 O O . ARG A 1 337 ? 32.410 3.019 -15.245 1.00 84.50 337 ARG A O 1
ATOM 2560 N N . HIS A 1 338 ? 30.198 2.866 -15.585 1.00 79.56 338 HIS A N 1
ATOM 2561 C CA . HIS A 1 338 ? 30.217 1.546 -16.200 1.00 79.56 338 HIS A CA 1
ATOM 2562 C C . HIS A 1 338 ? 30.476 1.599 -17.714 1.00 79.56 338 HIS A C 1
ATOM 2564 O O . HIS A 1 338 ? 31.111 0.707 -18.280 1.00 79.56 338 HIS A O 1
ATOM 2570 N N . SER A 1 339 ? 30.129 2.722 -18.346 1.00 72.94 339 SER A N 1
ATOM 2571 C CA . SER A 1 339 ? 30.367 2.996 -19.766 1.00 72.94 339 SER A CA 1
ATOM 2572 C C . SER A 1 339 ? 31.789 3.453 -20.104 1.00 72.94 339 SER A C 1
ATOM 2574 O O . SER A 1 339 ? 32.294 3.162 -21.181 1.00 72.94 339 SER A O 1
ATOM 2576 N N . THR A 1 340 ? 32.473 4.188 -19.226 1.00 61.09 340 THR A N 1
ATOM 2577 C CA . THR A 1 340 ? 33.790 4.795 -19.533 1.00 61.09 340 THR A CA 1
ATOM 2578 C C . THR A 1 340 ? 34.915 3.776 -19.751 1.00 61.09 340 THR A C 1
ATOM 2580 O O . THR A 1 340 ? 35.914 4.100 -20.390 1.00 61.09 340 THR A O 1
ATOM 2583 N N . SER A 1 341 ? 34.723 2.510 -19.365 1.00 54.84 341 SER A N 1
ATOM 2584 C CA . SER A 1 341 ? 35.623 1.409 -19.753 1.00 54.84 341 SER A CA 1
ATOM 2585 C C . SER A 1 341 ? 35.540 1.022 -21.247 1.00 54.84 341 SER A C 1
ATOM 2587 O O . SER A 1 341 ? 36.246 0.116 -21.682 1.00 54.84 341 SER A O 1
ATOM 2589 N N . PHE A 1 342 ? 34.674 1.661 -22.044 1.00 47.28 342 PHE A N 1
ATOM 2590 C CA . PHE A 1 342 ? 34.345 1.273 -23.425 1.00 47.28 342 PHE A CA 1
ATOM 2591 C C . PHE A 1 342 ? 35.162 2.007 -24.507 1.00 47.28 342 PHE A C 1
ATOM 2593 O O . PHE A 1 342 ? 35.553 1.408 -25.514 1.00 47.28 342 PHE A O 1
ATOM 2600 N N . HIS A 1 343 ? 35.510 3.285 -24.299 1.00 52.00 343 HIS A N 1
ATOM 2601 C CA . HIS A 1 343 ? 36.139 4.103 -25.351 1.00 52.00 343 HIS A CA 1
ATOM 2602 C C . HIS A 1 343 ? 37.540 3.641 -25.783 1.00 52.00 343 HIS A C 1
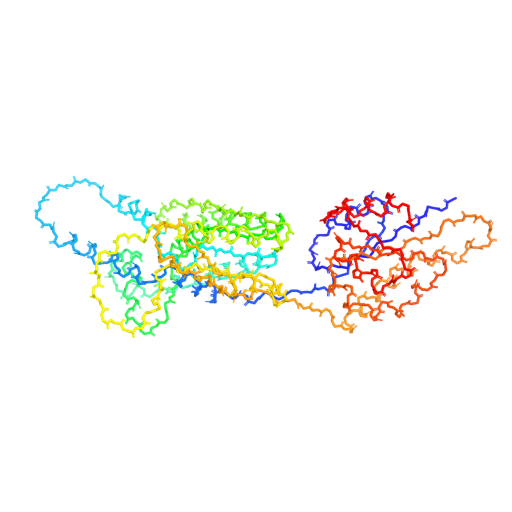ATOM 2604 O O . HIS A 1 343 ? 38.002 4.029 -26.856 1.00 52.00 343 HIS A O 1
ATOM 2610 N N . HIS A 1 344 ? 38.206 2.778 -25.012 1.00 51.16 344 HIS A N 1
ATOM 2611 C CA . HIS A 1 344 ? 39.535 2.277 -25.363 1.00 51.16 344 HIS A CA 1
ATOM 2612 C C . HIS A 1 344 ? 39.537 1.013 -26.246 1.00 51.16 344 HIS A C 1
ATOM 2614 O O . HIS A 1 344 ? 40.586 0.683 -26.799 1.00 51.16 344 HIS A O 1
ATOM 2620 N N . ILE A 1 345 ? 38.398 0.319 -26.407 1.00 51.78 345 ILE A N 1
ATOM 2621 C CA . ILE A 1 345 ? 38.349 -1.048 -26.973 1.00 51.78 345 ILE A CA 1
ATOM 2622 C C . ILE A 1 345 ? 37.706 -1.106 -28.375 1.00 51.78 345 ILE A C 1
ATOM 2624 O O . ILE A 1 345 ? 38.074 -1.962 -29.176 1.00 51.78 345 ILE A O 1
ATOM 2628 N N . CYS A 1 346 ? 36.876 -0.127 -28.757 1.00 48.34 346 CYS A N 1
ATOM 2629 C CA . CYS A 1 346 ? 36.138 -0.078 -30.037 1.00 48.34 346 CYS A CA 1
ATOM 2630 C C . CYS A 1 346 ? 36.976 -0.012 -31.339 1.00 48.34 346 CYS A C 1
ATOM 2632 O O . CYS A 1 346 ? 36.429 0.213 -32.417 1.00 48.34 346 CYS A O 1
ATOM 2634 N N . ARG A 1 347 ? 38.300 -0.194 -31.293 1.00 53.94 347 ARG A N 1
ATOM 2635 C CA . ARG A 1 347 ? 39.165 -0.207 -32.486 1.00 53.94 347 ARG A CA 1
ATOM 2636 C C . ARG A 1 347 ? 39.416 -1.596 -33.082 1.00 53.94 347 ARG A C 1
ATOM 2638 O O . ARG A 1 347 ? 40.036 -1.665 -34.138 1.00 53.94 347 ARG A O 1
ATOM 2645 N N . THR A 1 348 ? 38.961 -2.686 -32.462 1.00 56.09 348 THR A N 1
ATOM 2646 C CA . THR A 1 348 ? 39.401 -4.048 -32.839 1.00 56.09 348 THR A CA 1
ATOM 2647 C C . THR A 1 348 ? 38.386 -4.905 -33.608 1.00 56.09 348 THR A C 1
ATOM 2649 O O . THR A 1 348 ? 38.705 -6.044 -33.936 1.00 56.09 348 THR A O 1
ATOM 2652 N N . GLY A 1 349 ? 37.216 -4.380 -33.988 1.00 55.56 349 GLY A N 1
ATOM 2653 C CA . GLY A 1 349 ? 36.355 -4.999 -35.014 1.00 55.56 349 GLY A CA 1
ATOM 2654 C C . GLY A 1 349 ? 35.782 -6.387 -34.686 1.00 55.56 349 GLY A C 1
ATOM 2655 O O . GLY A 1 349 ? 35.400 -7.112 -35.602 1.00 55.56 349 GLY A O 1
ATOM 2656 N N . GLN A 1 350 ? 35.717 -6.779 -33.410 1.00 58.59 350 GLN A N 1
ATOM 2657 C CA . GLN A 1 350 ? 35.008 -7.991 -32.991 1.00 58.59 350 GLN A CA 1
ATOM 2658 C C . GLN A 1 350 ? 33.547 -7.661 -32.647 1.00 58.59 350 GLN A C 1
ATOM 2660 O O . GLN A 1 350 ? 33.272 -6.596 -32.103 1.00 58.59 350 GLN A O 1
ATOM 2665 N N . ASN A 1 351 ? 32.623 -8.569 -32.988 1.00 56.50 351 ASN A N 1
ATOM 2666 C CA . ASN A 1 351 ? 31.192 -8.514 -32.651 1.00 56.50 351 ASN A CA 1
ATOM 2667 C C . ASN A 1 351 ? 30.994 -8.549 -31.124 1.00 56.50 351 ASN A C 1
ATOM 2669 O O . ASN A 1 351 ? 30.689 -9.596 -30.551 1.00 56.50 351 ASN A O 1
ATOM 2673 N N . GLU A 1 352 ? 31.205 -7.423 -30.453 1.00 64.62 352 GLU A N 1
ATOM 2674 C CA . GLU A 1 352 ? 30.891 -7.265 -29.038 1.00 64.62 352 GLU A CA 1
ATOM 2675 C C . GLU A 1 352 ? 29.383 -7.017 -28.886 1.00 64.62 352 GLU A C 1
ATOM 2677 O O . GLU A 1 352 ? 28.789 -6.208 -29.601 1.00 64.62 352 GLU A O 1
ATOM 2682 N N . GLN A 1 353 ? 28.739 -7.775 -27.994 1.00 72.06 353 GLN A N 1
ATOM 2683 C CA . GLN A 1 353 ? 27.347 -7.529 -27.620 1.00 72.06 353 GLN A CA 1
ATOM 2684 C C . GLN A 1 353 ? 27.270 -6.178 -26.905 1.00 72.06 353 GLN A C 1
ATOM 2686 O O . GLN A 1 353 ? 28.062 -5.929 -26.000 1.00 72.06 353 GLN A O 1
ATOM 2691 N N . ALA A 1 354 ? 26.324 -5.329 -27.312 1.00 78.38 354 ALA A N 1
ATOM 2692 C CA . ALA A 1 354 ? 26.079 -4.056 -26.646 1.00 78.38 354 ALA A CA 1
ATOM 2693 C C . ALA A 1 354 ? 25.699 -4.273 -25.172 1.00 78.38 354 ALA A C 1
ATOM 2695 O O . ALA A 1 354 ? 25.002 -5.242 -24.839 1.00 78.38 354 ALA A O 1
ATOM 2696 N N . ASP A 1 355 ? 26.140 -3.355 -24.313 1.00 86.00 355 ASP A N 1
ATOM 2697 C CA . ASP A 1 355 ? 25.734 -3.330 -22.912 1.00 86.00 355 ASP A CA 1
ATOM 2698 C C . ASP A 1 355 ? 24.226 -3.055 -22.820 1.00 86.00 355 ASP A C 1
ATOM 2700 O O . ASP A 1 355 ? 23.639 -2.365 -23.664 1.00 86.00 355 ASP A O 1
ATOM 2704 N N . GLU A 1 356 ? 23.583 -3.610 -21.794 1.00 92.19 356 GLU A N 1
ATOM 2705 C CA . GLU A 1 356 ? 22.139 -3.486 -21.600 1.00 92.19 356 GLU A CA 1
ATOM 2706 C C . GLU A 1 356 ? 21.828 -2.763 -20.291 1.00 92.19 356 GLU A C 1
ATOM 2708 O O . GLU A 1 356 ? 22.317 -3.132 -19.224 1.00 92.19 356 GLU A O 1
ATOM 2713 N N . LEU A 1 357 ? 20.978 -1.740 -20.377 1.00 95.19 357 LEU A N 1
ATOM 2714 C CA . LEU A 1 357 ? 20.413 -1.026 -19.240 1.00 95.19 357 LEU A CA 1
ATOM 2715 C C . LEU A 1 357 ? 18.907 -1.265 -19.196 1.00 95.19 357 LEU A C 1
ATOM 2717 O O . LEU A 1 357 ? 18.179 -0.856 -20.101 1.00 95.19 357 LEU A O 1
ATOM 2721 N N . VAL A 1 358 ? 18.428 -1.870 -18.113 1.00 96.75 358 VAL A N 1
ATOM 2722 C CA . VAL A 1 358 ? 17.001 -2.100 -17.888 1.00 96.75 358 VAL A CA 1
ATOM 2723 C C . VAL A 1 358 ? 16.469 -1.120 -16.849 1.00 96.75 358 VAL A C 1
ATOM 2725 O O . VAL A 1 358 ? 16.898 -1.101 -15.697 1.00 96.75 358 VAL A O 1
ATOM 2728 N N . LEU A 1 359 ? 15.496 -0.306 -17.251 1.00 97.31 359 LEU A N 1
ATOM 2729 C CA . LEU A 1 359 ? 14.776 0.606 -16.369 1.00 97.31 359 LEU A CA 1
ATOM 2730 C C . LEU A 1 359 ? 13.496 -0.073 -15.875 1.00 97.31 359 LEU A C 1
ATOM 2732 O O . LEU A 1 359 ? 12.545 -0.267 -16.637 1.00 97.31 359 LEU A O 1
ATOM 2736 N N . VAL A 1 360 ? 13.471 -0.446 -14.601 1.00 97.38 360 VAL A N 1
ATOM 2737 C CA . VAL A 1 360 ? 12.382 -1.212 -13.988 1.00 97.38 360 VAL A CA 1
ATOM 2738 C C . VAL A 1 360 ? 11.428 -0.276 -13.259 1.00 97.38 360 VAL A C 1
ATOM 2740 O O . VAL A 1 360 ? 11.841 0.476 -12.383 1.00 97.38 360 VAL A O 1
ATOM 2743 N N . PHE A 1 361 ? 10.134 -0.366 -13.558 1.00 96.06 361 PHE A N 1
ATOM 2744 C CA . PHE A 1 361 ? 9.084 0.449 -12.955 1.00 96.06 361 PHE A CA 1
ATOM 2745 C C . PHE A 1 361 ? 8.076 -0.398 -12.179 1.00 96.06 361 PHE A C 1
ATOM 2747 O O . PHE A 1 361 ? 7.546 -1.395 -12.675 1.00 96.06 361 PHE A O 1
ATOM 2754 N N . PHE A 1 362 ? 7.743 0.061 -10.971 1.00 93.12 362 PHE A N 1
ATOM 2755 C CA . PHE A 1 362 ? 6.832 -0.647 -10.064 1.00 93.12 362 PHE A CA 1
ATOM 2756 C C . PHE A 1 362 ? 5.395 -0.109 -10.068 1.00 93.12 362 PHE A C 1
ATOM 2758 O O . PHE A 1 362 ? 4.507 -0.691 -9.453 1.00 93.12 362 PHE A O 1
ATOM 2765 N N . SER A 1 363 ? 5.137 1.001 -10.762 1.00 89.94 363 SER A N 1
ATOM 2766 C CA . SER A 1 363 ? 3.787 1.547 -10.923 1.00 89.94 363 SER A CA 1
ATOM 2767 C C . SER A 1 363 ? 3.693 2.468 -12.143 1.00 89.94 363 SER A C 1
ATOM 2769 O O . SER A 1 363 ? 4.701 3.082 -12.506 1.00 89.94 363 SER A O 1
ATOM 2771 N N . PRO A 1 364 ? 2.494 2.655 -12.732 1.00 89.94 364 PRO A N 1
ATOM 2772 C CA . PRO A 1 364 ? 2.281 3.633 -13.801 1.00 89.94 364 PRO A CA 1
ATOM 2773 C C . PRO A 1 364 ? 2.664 5.058 -13.383 1.00 89.94 364 PRO A C 1
ATOM 2775 O O . PRO A 1 364 ? 3.307 5.778 -14.140 1.00 89.94 364 PRO A O 1
ATOM 2778 N N . SER A 1 365 ? 2.343 5.443 -12.142 1.00 86.62 365 SER A N 1
ATOM 2779 C CA . SER A 1 365 ? 2.679 6.764 -11.602 1.00 86.62 365 SER A CA 1
ATOM 2780 C C . SER A 1 365 ? 4.186 6.995 -11.501 1.00 86.62 365 SER A C 1
ATOM 2782 O O . SER A 1 365 ? 4.631 8.126 -11.677 1.00 86.62 365 SER A O 1
ATOM 2784 N N . GLY A 1 366 ? 4.977 5.947 -11.249 1.00 90.25 366 GLY A N 1
ATOM 2785 C CA . GLY A 1 366 ? 6.438 6.021 -11.305 1.00 90.25 366 GLY A CA 1
ATOM 2786 C C . GLY A 1 366 ? 6.943 6.370 -12.707 1.00 90.25 366 GLY A C 1
ATOM 2787 O O . GLY A 1 366 ? 7.784 7.254 -12.838 1.00 90.25 366 GLY A O 1
ATOM 2788 N N . VAL A 1 367 ? 6.378 5.744 -13.748 1.00 93.00 367 VAL A N 1
ATOM 2789 C CA . VAL A 1 367 ? 6.723 6.029 -15.154 1.00 93.00 367 VAL A CA 1
ATOM 2790 C C . VAL A 1 367 ? 6.423 7.488 -15.497 1.00 93.00 367 VAL A C 1
ATOM 2792 O O . VAL A 1 367 ? 7.287 8.208 -15.992 1.00 93.00 367 VAL A O 1
ATOM 2795 N N . GLU A 1 368 ? 5.212 7.946 -15.176 1.00 90.56 368 GLU A N 1
ATOM 2796 C CA . GLU A 1 368 ? 4.753 9.306 -15.477 1.00 90.56 368 GLU A CA 1
ATOM 2797 C C . GLU A 1 368 ? 5.578 10.374 -14.749 1.00 90.56 368 GLU A C 1
ATOM 2799 O O . GLU A 1 368 ? 5.871 11.418 -15.324 1.00 90.56 368 GLU A O 1
ATOM 2804 N N . SER A 1 369 ? 5.996 10.100 -13.508 1.00 87.00 369 SER A N 1
ATOM 2805 C CA . SER A 1 369 ? 6.713 11.073 -12.671 1.00 87.00 369 SER A CA 1
ATOM 2806 C C . SER A 1 369 ? 8.111 11.410 -13.187 1.00 87.00 369 SER A C 1
ATOM 2808 O O . SER A 1 369 ? 8.649 12.448 -12.820 1.00 87.00 369 SER A O 1
ATOM 2810 N N . ILE A 1 370 ? 8.726 10.543 -13.998 1.00 90.25 370 ILE A N 1
ATOM 2811 C CA . ILE A 1 370 ? 10.072 10.792 -14.532 1.00 90.25 370 ILE A CA 1
ATOM 2812 C C . ILE A 1 370 ? 10.134 10.837 -16.051 1.00 90.25 370 ILE A C 1
ATOM 2814 O O . ILE A 1 370 ? 11.202 11.115 -16.577 1.00 90.25 370 ILE A O 1
ATOM 2818 N N . TYR A 1 371 ? 9.029 10.603 -16.761 1.00 91.75 371 TYR A N 1
ATOM 2819 C CA . TYR A 1 371 ? 9.003 10.530 -18.223 1.00 91.75 371 TYR A CA 1
ATOM 2820 C C . TYR A 1 371 ? 9.686 11.727 -18.904 1.00 91.75 371 TYR A C 1
ATOM 2822 O O . TYR A 1 371 ? 10.591 11.539 -19.724 1.00 91.75 371 TYR A O 1
ATOM 2830 N N . ASN A 1 372 ? 9.304 12.950 -18.522 1.00 88.50 372 ASN A N 1
ATOM 2831 C CA . ASN A 1 372 ? 9.851 14.173 -19.115 1.00 88.50 372 ASN A CA 1
ATOM 2832 C C . ASN A 1 372 ? 11.357 14.296 -18.852 1.00 88.50 372 ASN A C 1
ATOM 2834 O O . ASN A 1 372 ? 12.130 14.586 -19.759 1.00 88.50 372 ASN A O 1
ATOM 2838 N N . THR A 1 373 ? 11.793 14.035 -17.618 1.00 89.06 373 THR A N 1
ATOM 2839 C CA . THR A 1 373 ? 13.206 14.142 -17.237 1.00 89.06 373 THR A CA 1
ATOM 2840 C C . THR A 1 373 ? 14.056 13.020 -17.836 1.00 89.06 373 THR A C 1
ATOM 2842 O O . THR A 1 373 ? 15.201 13.249 -18.224 1.00 89.06 373 THR A O 1
ATOM 2845 N N . LEU A 1 374 ? 13.501 11.810 -17.923 1.00 89.88 374 LEU A N 1
ATOM 2846 C CA . LEU A 1 374 ? 14.155 10.624 -18.461 1.00 89.88 374 LEU A CA 1
ATOM 2847 C C . LEU A 1 374 ? 14.382 10.754 -19.971 1.00 89.88 374 LEU A C 1
ATOM 2849 O O . LEU A 1 374 ? 15.454 10.413 -20.459 1.00 89.88 374 LEU A O 1
ATOM 2853 N N . SER A 1 375 ? 13.414 11.314 -20.701 1.00 88.62 375 SER A N 1
ATOM 2854 C CA . SER A 1 375 ? 13.507 11.518 -22.155 1.00 88.62 375 SER A CA 1
ATOM 2855 C C . SER A 1 375 ? 14.614 12.497 -22.565 1.00 88.62 375 SER A C 1
ATOM 2857 O O . SER A 1 375 ? 15.077 12.455 -23.701 1.00 88.62 375 SER A O 1
ATOM 2859 N N . CYS A 1 376 ? 15.071 13.346 -21.641 1.00 88.69 376 CYS A N 1
ATOM 2860 C CA . CYS A 1 376 ? 16.159 14.299 -21.861 1.00 88.69 376 CYS A CA 1
ATOM 2861 C C . CYS A 1 376 ? 17.553 13.747 -21.509 1.00 88.69 376 CYS A C 1
ATOM 2863 O O . CYS A 1 376 ? 18.528 14.490 -21.592 1.00 88.69 376 CYS A O 1
ATOM 2865 N N . GLN A 1 377 ? 17.676 12.490 -21.066 1.00 92.19 377 GLN A N 1
ATOM 2866 C CA . GLN A 1 377 ? 18.975 11.929 -20.685 1.00 92.19 377 GLN A CA 1
ATOM 2867 C C . GLN A 1 377 ? 19.796 11.532 -21.918 1.00 92.19 377 GLN A C 1
ATOM 2869 O O . GLN A 1 377 ? 19.326 10.774 -22.763 1.00 92.19 377 GLN A O 1
ATOM 2874 N N . GLU A 1 378 ? 21.050 11.984 -22.004 1.00 90.81 378 GLU A N 1
ATOM 2875 C CA . GLU A 1 378 ? 21.921 11.724 -23.164 1.00 90.81 378 GLU A CA 1
ATOM 2876 C C . GLU A 1 378 ? 22.155 10.226 -23.405 1.00 90.81 378 GLU A C 1
ATOM 2878 O O . GLU A 1 378 ? 22.115 9.753 -24.543 1.00 90.81 378 GLU A O 1
ATOM 2883 N N . TRP A 1 379 ? 22.316 9.449 -22.329 1.00 90.62 379 TRP A N 1
ATOM 2884 C CA . TRP A 1 379 ? 22.547 8.005 -22.406 1.00 90.62 379 TRP A CA 1
ATOM 2885 C C . TRP A 1 379 ? 21.363 7.212 -22.971 1.00 90.62 379 TRP A C 1
ATOM 2887 O O . TRP A 1 379 ? 21.554 6.082 -23.409 1.00 90.62 379 TRP A O 1
ATOM 2897 N N . MET A 1 380 ? 20.164 7.795 -23.054 1.00 90.62 380 MET A N 1
ATOM 2898 C CA . MET A 1 380 ? 19.026 7.167 -23.733 1.00 90.62 380 MET A CA 1
ATOM 2899 C C . MET A 1 380 ? 19.243 7.033 -25.244 1.00 90.62 380 MET A C 1
ATOM 2901 O O . MET A 1 380 ? 18.660 6.149 -25.873 1.00 90.62 380 MET A O 1
ATOM 2905 N N . SER A 1 381 ? 20.048 7.911 -25.844 1.00 89.06 381 SER A N 1
ATOM 2906 C CA . SER A 1 381 ? 20.259 7.974 -27.299 1.00 89.06 381 SER A CA 1
ATOM 2907 C C . SER A 1 381 ? 21.591 7.366 -27.742 1.00 89.06 381 SER A C 1
ATOM 2909 O O . SER A 1 381 ? 21.954 7.458 -28.913 1.00 89.06 381 SER A O 1
ATOM 2911 N N . ARG A 1 382 ? 22.334 6.760 -26.813 1.00 85.50 382 ARG A N 1
ATOM 2912 C CA . ARG A 1 382 ? 23.647 6.181 -27.086 1.00 85.50 382 ARG A CA 1
ATOM 2913 C C . ARG A 1 382 ? 23.530 4.914 -27.942 1.00 85.50 382 ARG A C 1
ATOM 2915 O O . ARG A 1 382 ? 22.775 4.018 -27.576 1.00 85.50 382 ARG A O 1
ATOM 2922 N N . PRO A 1 383 ? 24.263 4.810 -29.066 1.00 82.06 383 PRO A N 1
ATOM 2923 C CA . PRO A 1 383 ? 24.169 3.653 -29.958 1.00 82.06 383 PRO A CA 1
ATOM 2924 C C . PRO A 1 383 ? 24.825 2.392 -29.377 1.00 82.06 383 PRO A C 1
ATOM 2926 O O . PRO A 1 383 ? 24.519 1.289 -29.815 1.00 82.06 383 PRO A O 1
ATOM 2929 N N . ASP A 1 384 ? 25.725 2.556 -28.408 1.00 82.44 384 ASP A N 1
ATOM 2930 C CA . ASP A 1 384 ? 26.457 1.487 -27.729 1.00 82.44 384 ASP A CA 1
ATOM 2931 C C . ASP A 1 384 ? 25.739 0.939 -26.484 1.00 82.44 384 ASP A C 1
ATOM 2933 O O . ASP A 1 384 ? 26.229 -0.001 -25.864 1.00 82.44 384 ASP A O 1
ATOM 2937 N N . LEU A 1 385 ? 24.575 1.497 -26.132 1.00 87.75 385 LEU A N 1
ATOM 2938 C CA . LEU A 1 385 ? 23.798 1.110 -24.957 1.00 87.75 385 LEU A CA 1
ATOM 2939 C C . LEU A 1 385 ? 22.358 0.763 -25.345 1.00 87.75 385 LEU A C 1
ATOM 2941 O O . LEU A 1 385 ? 21.580 1.621 -25.768 1.00 87.75 385 LEU A O 1
ATOM 2945 N N . VAL A 1 386 ? 21.965 -0.492 -25.136 1.00 91.50 386 VAL A N 1
ATOM 2946 C CA . VAL A 1 386 ? 20.572 -0.909 -25.313 1.00 91.50 386 VAL A CA 1
ATOM 2947 C C . VAL A 1 386 ? 19.794 -0.550 -24.054 1.00 91.50 386 VAL A C 1
ATOM 2949 O O . VAL A 1 386 ? 19.984 -1.155 -23.002 1.00 91.50 386 VAL A O 1
ATOM 2952 N N . VAL A 1 387 ? 18.905 0.439 -24.161 1.00 94.50 387 VAL A N 1
ATOM 2953 C CA . VAL A 1 387 ? 18.001 0.810 -23.065 1.00 94.50 387 VAL A CA 1
ATOM 2954 C C . VAL A 1 387 ? 16.644 0.138 -23.242 1.00 94.50 387 VAL A C 1
ATOM 2956 O O . VAL A 1 387 ? 15.894 0.458 -24.173 1.00 94.50 387 VAL A O 1
ATOM 2959 N N . SER A 1 388 ? 16.325 -0.745 -22.302 1.00 95.88 388 SER A N 1
ATOM 2960 C CA . SER A 1 388 ? 15.068 -1.484 -22.209 1.00 95.88 388 SER A CA 1
ATOM 2961 C C . SER A 1 388 ? 14.270 -1.037 -20.984 1.00 95.88 388 SER A C 1
ATOM 2963 O O . SER A 1 388 ? 14.807 -0.496 -20.018 1.00 95.88 388 SER A O 1
ATOM 2965 N N . PHE A 1 389 ? 12.964 -1.277 -21.008 1.00 97.19 389 PHE A N 1
ATOM 2966 C CA . PHE A 1 389 ? 12.047 -0.965 -19.916 1.00 97.19 389 PHE A CA 1
ATOM 2967 C C . PHE A 1 389 ? 11.435 -2.252 -19.389 1.00 97.19 389 PHE A C 1
ATOM 2969 O O . PHE A 1 389 ? 11.180 -3.172 -20.158 1.00 97.19 389 PHE A O 1
ATOM 2976 N N . ALA A 1 390 ? 11.134 -2.311 -18.100 1.00 97.31 390 ALA A N 1
ATOM 2977 C CA . ALA A 1 390 ? 10.365 -3.404 -17.527 1.00 97.31 390 ALA A CA 1
ATOM 2978 C C . ALA A 1 390 ? 9.293 -2.854 -16.587 1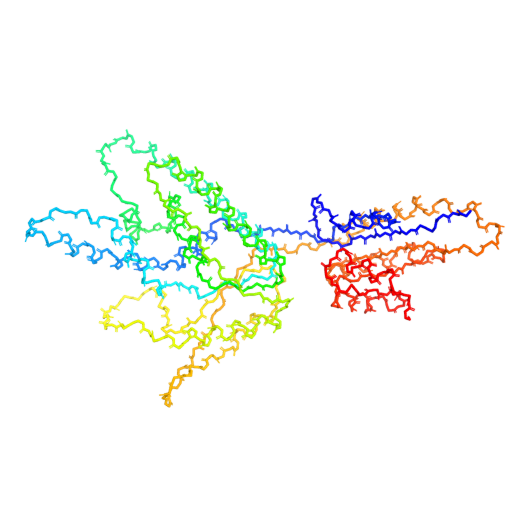.00 97.31 390 ALA A C 1
ATOM 2980 O O . ALA A 1 390 ? 9.560 -1.966 -15.780 1.00 97.31 390 ALA A O 1
ATOM 2981 N N . GLY A 1 391 ? 8.076 -3.377 -16.687 1.00 96.31 391 GLY A N 1
ATOM 2982 C CA . GLY A 1 391 ? 7.016 -3.113 -15.719 1.00 96.31 391 GLY A CA 1
ATOM 2983 C C . GLY A 1 391 ? 6.806 -4.320 -14.814 1.00 96.31 391 GLY A C 1
ATOM 2984 O O . GLY A 1 391 ? 6.777 -5.453 -15.293 1.00 96.31 391 GLY A O 1
ATOM 2985 N N . ILE A 1 392 ? 6.593 -4.076 -13.517 1.00 94.62 392 ILE A N 1
ATOM 2986 C CA . ILE A 1 392 ? 6.320 -5.136 -12.525 1.00 94.62 392 ILE A CA 1
ATOM 2987 C C . ILE A 1 392 ? 4.991 -5.883 -12.758 1.00 94.62 392 ILE A C 1
ATOM 2989 O O . ILE A 1 392 ? 4.683 -6.867 -12.093 1.00 94.62 392 ILE A O 1
ATOM 2993 N N . GLY A 1 393 ? 4.175 -5.388 -13.687 1.00 90.06 393 GLY A N 1
ATOM 2994 C CA . GLY A 1 393 ? 2.931 -6.003 -14.117 1.00 90.06 393 GLY A CA 1
ATOM 2995 C C . GLY A 1 393 ? 2.347 -5.281 -15.327 1.00 90.06 393 GLY A C 1
ATOM 2996 O O . GLY A 1 393 ? 2.787 -4.185 -15.697 1.00 90.06 393 GLY A O 1
ATOM 2997 N N . SER A 1 394 ? 1.305 -5.876 -15.908 1.00 88.06 394 SER A N 1
ATOM 2998 C CA . SER A 1 394 ? 0.754 -5.489 -17.213 1.00 88.06 394 SER A CA 1
ATOM 2999 C C . SER A 1 394 ? 0.338 -4.019 -17.300 1.00 88.06 394 SER A C 1
ATOM 3001 O O . SER A 1 394 ? 0.619 -3.357 -18.299 1.00 88.06 394 SER A O 1
ATOM 3003 N N . THR A 1 395 ? -0.277 -3.473 -16.249 1.00 87.81 395 THR A N 1
ATOM 3004 C CA . THR A 1 395 ? -0.684 -2.061 -16.196 1.00 87.81 395 THR A CA 1
ATOM 3005 C C . THR A 1 395 ? 0.518 -1.117 -16.281 1.00 87.81 395 THR A C 1
ATOM 3007 O O . THR A 1 395 ? 0.468 -0.116 -16.996 1.00 87.81 395 THR A O 1
ATOM 3010 N N . THR A 1 396 ? 1.618 -1.443 -15.598 1.00 92.88 396 THR A N 1
ATOM 3011 C CA . THR A 1 396 ? 2.846 -0.638 -15.630 1.00 92.88 396 THR A CA 1
ATOM 3012 C C . THR A 1 396 ? 3.553 -0.777 -16.975 1.00 92.88 396 THR A C 1
ATOM 3014 O O . THR A 1 396 ? 3.900 0.235 -17.576 1.00 92.88 396 THR A O 1
ATOM 3017 N N . SER A 1 397 ? 3.685 -1.996 -17.507 1.00 95.44 397 SER A N 1
ATOM 3018 C CA . SER A 1 397 ? 4.294 -2.224 -18.826 1.00 95.44 397 SER A CA 1
ATOM 3019 C C . SER A 1 397 ? 3.515 -1.542 -19.950 1.00 95.44 397 SER A C 1
ATOM 3021 O O . SER A 1 397 ? 4.118 -0.947 -20.841 1.00 95.44 397 SER A O 1
ATOM 3023 N N . LYS A 1 398 ? 2.176 -1.542 -19.889 1.00 93.88 398 LYS A N 1
ATOM 3024 C CA . LYS A 1 398 ? 1.338 -0.798 -20.839 1.00 93.88 398 LYS A CA 1
ATOM 3025 C C . LYS A 1 398 ? 1.656 0.698 -20.807 1.00 93.88 398 LYS A C 1
ATOM 3027 O O . LYS A 1 398 ? 1.822 1.293 -21.867 1.00 93.88 398 LYS A O 1
ATOM 3032 N N . LYS A 1 399 ? 1.806 1.286 -19.613 1.00 95.50 399 LYS A N 1
ATOM 3033 C CA . LYS A 1 399 ? 2.188 2.698 -19.459 1.00 95.50 399 LYS A CA 1
ATOM 3034 C C . LYS A 1 399 ? 3.608 2.972 -19.973 1.00 95.50 399 LYS A C 1
ATOM 3036 O O . LYS A 1 399 ? 3.820 3.981 -20.638 1.00 95.50 399 LYS A O 1
ATOM 3041 N N . CYS A 1 400 ? 4.565 2.067 -19.745 1.00 96.25 400 CYS A N 1
ATOM 3042 C CA . CYS A 1 400 ? 5.897 2.164 -20.353 1.00 96.25 400 CYS A CA 1
ATOM 3043 C C . CYS A 1 400 ? 5.819 2.151 -21.886 1.00 96.25 400 CYS A C 1
ATOM 3045 O O . CYS A 1 400 ? 6.449 2.983 -22.524 1.00 96.25 400 CYS A O 1
ATOM 3047 N N . LYS A 1 401 ? 5.026 1.255 -22.488 1.00 96.31 401 LYS A N 1
ATOM 3048 C CA . LYS A 1 401 ? 4.886 1.163 -23.951 1.00 96.31 401 LYS A CA 1
ATOM 3049 C C . LYS A 1 401 ? 4.174 2.373 -24.560 1.00 96.31 401 LYS A C 1
ATOM 3051 O O . LYS A 1 401 ? 4.534 2.790 -25.653 1.00 96.31 401 LYS A O 1
ATOM 3056 N N . GLU A 1 402 ? 3.196 2.933 -23.851 1.00 95.94 402 GLU A N 1
ATOM 3057 C CA . GLU A 1 402 ? 2.495 4.169 -24.223 1.00 95.94 402 GLU A CA 1
ATOM 3058 C C . GLU A 1 402 ? 3.461 5.359 -24.312 1.00 95.94 402 GLU A C 1
ATOM 3060 O O . GLU A 1 402 ? 3.434 6.096 -25.293 1.00 95.94 402 GLU A O 1
ATOM 3065 N N . LEU A 1 403 ? 4.338 5.519 -23.315 1.00 95.31 403 LEU A N 1
ATOM 3066 C CA . LEU A 1 403 ? 5.262 6.654 -23.227 1.00 95.31 403 LEU A CA 1
ATOM 3067 C C . LEU A 1 403 ? 6.585 6.426 -23.982 1.00 95.31 403 LEU A C 1
ATOM 3069 O O . LEU A 1 403 ? 7.209 7.380 -24.433 1.00 95.31 403 LEU A O 1
ATOM 3073 N N . PHE A 1 404 ? 7.001 5.171 -24.176 1.00 93.88 404 PHE A N 1
ATOM 3074 C CA . PHE A 1 404 ? 8.241 4.790 -24.865 1.00 93.88 404 PHE A CA 1
ATOM 3075 C C . PHE A 1 404 ? 7.979 3.762 -25.986 1.00 93.88 404 PHE A C 1
ATOM 3077 O O . PHE A 1 404 ? 8.481 2.634 -25.937 1.00 93.88 404 PHE A O 1
ATOM 3084 N N . PRO A 1 405 ? 7.213 4.116 -27.037 1.00 93.06 405 PRO A N 1
ATOM 3085 C CA . PRO A 1 405 ? 6.716 3.152 -28.026 1.00 93.06 405 PRO A CA 1
ATOM 3086 C C . PRO A 1 405 ? 7.817 2.439 -28.821 1.00 93.06 405 PRO A C 1
ATOM 3088 O O . PRO A 1 405 ? 7.651 1.274 -29.191 1.00 93.06 405 PRO A O 1
ATOM 3091 N N . LEU A 1 406 ? 8.955 3.105 -29.039 1.00 91.06 406 LEU A N 1
ATOM 3092 C CA . LEU A 1 406 ? 10.093 2.588 -29.811 1.00 91.06 406 LEU A CA 1
ATOM 3093 C C . LEU A 1 406 ? 11.064 1.728 -28.990 1.00 91.06 406 LEU A C 1
ATOM 3095 O O . LEU A 1 406 ? 12.096 1.310 -29.505 1.00 91.06 406 LEU A O 1
ATOM 3099 N N . ARG A 1 407 ? 10.775 1.493 -27.707 1.00 92.75 407 ARG A N 1
ATOM 3100 C CA . ARG A 1 407 ? 11.666 0.757 -26.807 1.00 92.75 407 ARG A CA 1
ATOM 3101 C C . ARG A 1 407 ? 11.160 -0.658 -26.557 1.00 92.75 407 ARG A C 1
ATOM 3103 O O . ARG A 1 407 ? 9.967 -0.956 -26.701 1.00 92.75 407 ARG A O 1
ATOM 3110 N N . ILE A 1 408 ? 12.098 -1.521 -26.175 1.00 93.62 408 ILE A N 1
ATOM 3111 C CA . ILE A 1 408 ? 11.804 -2.858 -25.662 1.00 93.62 408 ILE A CA 1
ATOM 3112 C C . ILE A 1 408 ? 11.151 -2.676 -24.294 1.00 93.62 408 ILE A C 1
ATOM 3114 O O . ILE A 1 408 ? 11.664 -1.938 -23.452 1.00 93.62 408 ILE A O 1
ATOM 3118 N N . VAL A 1 409 ? 10.000 -3.318 -24.095 1.00 96.31 409 VAL A N 1
ATOM 3119 C CA . VAL A 1 409 ? 9.259 -3.267 -22.834 1.00 96.31 409 VAL A CA 1
ATOM 3120 C C . VAL A 1 409 ? 8.948 -4.687 -22.386 1.00 96.31 409 VAL A C 1
ATOM 3122 O O . VAL A 1 409 ? 8.129 -5.368 -23.001 1.00 96.31 409 VAL A O 1
ATOM 3125 N N . TYR A 1 410 ? 9.575 -5.112 -21.297 1.00 96.44 410 TYR A N 1
ATOM 3126 C CA . TYR A 1 410 ? 9.310 -6.376 -20.633 1.00 96.44 410 TYR A CA 1
ATOM 3127 C C . TYR A 1 410 ? 8.088 -6.253 -19.706 1.00 96.44 410 TYR A C 1
ATOM 3129 O O . TYR A 1 410 ? 7.828 -5.212 -19.086 1.00 96.44 410 TYR A O 1
ATOM 3137 N N . ASN A 1 411 ? 7.318 -7.333 -19.609 1.00 95.69 411 ASN A N 1
ATOM 3138 C CA . ASN A 1 411 ? 6.221 -7.475 -18.658 1.00 95.69 411 ASN A CA 1
ATOM 3139 C C . ASN A 1 411 ? 6.551 -8.623 -17.715 1.00 95.69 411 ASN A C 1
ATOM 3141 O O . ASN A 1 411 ? 6.650 -9.761 -18.173 1.00 95.69 411 ASN A O 1
ATOM 3145 N N . ALA A 1 412 ? 6.735 -8.316 -16.429 1.00 94.81 412 ALA A N 1
ATOM 3146 C CA . ALA A 1 412 ? 7.011 -9.333 -15.424 1.00 94.81 412 ALA A CA 1
ATOM 3147 C C . ALA A 1 412 ? 5.904 -10.399 -15.418 1.00 94.81 412 ALA A C 1
ATOM 3149 O O . ALA A 1 412 ? 4.717 -10.081 -15.549 1.00 94.81 412 ALA A O 1
ATOM 3150 N N . THR A 1 413 ? 6.285 -11.666 -15.255 1.00 89.38 413 THR A N 1
ATOM 3151 C CA . THR A 1 413 ? 5.325 -12.783 -15.161 1.00 89.38 413 THR A CA 1
ATOM 3152 C C . THR A 1 413 ? 4.538 -12.743 -13.849 1.00 89.38 413 THR A C 1
ATOM 3154 O O . THR A 1 413 ? 3.414 -13.237 -13.776 1.00 89.38 413 THR A O 1
ATOM 3157 N N . GLY A 1 414 ? 5.098 -12.083 -12.834 1.00 86.88 414 GLY A N 1
ATOM 3158 C CA . GLY A 1 414 ? 4.457 -11.750 -11.572 1.00 86.88 414 GLY A CA 1
ATOM 3159 C C . GLY A 1 414 ? 5.217 -10.636 -10.843 1.00 86.88 414 GLY A C 1
ATOM 3160 O O . GLY A 1 414 ? 6.336 -10.296 -11.233 1.00 86.88 414 GLY A O 1
ATOM 3161 N N . PRO A 1 415 ? 4.637 -10.061 -9.776 1.00 87.44 415 PRO A N 1
ATOM 3162 C CA . PRO A 1 415 ? 5.246 -8.969 -9.024 1.00 87.44 415 PRO A CA 1
ATOM 3163 C C . PRO A 1 415 ? 6.303 -9.475 -8.025 1.00 87.44 415 PRO A C 1
ATOM 3165 O O . PRO A 1 415 ? 6.224 -9.201 -6.825 1.00 87.44 415 PRO A O 1
ATOM 3168 N N . THR A 1 416 ? 7.269 -10.254 -8.512 1.00 91.06 416 THR A N 1
ATOM 3169 C CA . THR A 1 416 ? 8.364 -10.847 -7.731 1.00 91.06 416 THR A CA 1
ATOM 3170 C C . THR A 1 416 ? 9.716 -10.574 -8.402 1.00 91.06 416 THR A C 1
ATOM 3172 O O . THR A 1 416 ? 9.746 -10.343 -9.615 1.00 91.06 416 THR A O 1
ATOM 3175 N N . PRO A 1 417 ? 10.841 -10.612 -7.656 1.00 94.69 417 PRO A N 1
ATOM 3176 C CA . PRO A 1 417 ? 12.179 -10.489 -8.241 1.00 94.69 417 PRO A CA 1
ATOM 3177 C C . PRO A 1 417 ? 12.426 -11.493 -9.374 1.00 94.69 417 PRO A C 1
ATOM 3179 O O . PRO A 1 417 ? 12.733 -11.085 -10.494 1.00 94.69 417 PRO A O 1
ATOM 3182 N N . GLN A 1 418 ? 12.156 -12.781 -9.123 1.00 94.81 418 GLN A N 1
ATOM 3183 C CA . GLN A 1 418 ? 12.292 -13.837 -10.129 1.00 94.81 418 GLN A CA 1
ATOM 3184 C C . GLN A 1 418 ? 11.377 -13.614 -11.337 1.00 94.81 418 GLN A C 1
ATOM 3186 O O . GLN A 1 418 ? 11.824 -13.719 -12.472 1.00 94.81 418 GLN A O 1
ATOM 3191 N N . GLY A 1 419 ? 10.108 -13.244 -11.125 1.00 94.31 419 GLY A N 1
ATOM 3192 C CA . GLY A 1 419 ? 9.167 -13.037 -12.230 1.00 94.31 419 GLY A CA 1
ATOM 3193 C C . GLY A 1 419 ? 9.557 -11.874 -13.148 1.00 94.31 419 GLY A C 1
ATOM 3194 O O . GLY A 1 419 ? 9.224 -11.867 -14.337 1.00 94.31 419 GLY A O 1
ATOM 3195 N N . LEU A 1 420 ? 10.289 -10.895 -12.613 1.00 95.75 420 LEU A N 1
ATOM 3196 C CA . LEU A 1 420 ? 10.878 -9.812 -13.386 1.00 95.75 420 LEU A CA 1
ATOM 3197 C C . LEU A 1 420 ? 12.142 -10.268 -14.135 1.00 95.75 420 LEU A C 1
ATOM 3199 O O . LEU A 1 420 ? 12.268 -9.976 -15.323 1.00 95.75 420 LEU A O 1
ATOM 3203 N N . LEU A 1 421 ? 13.046 -11.002 -13.479 1.00 95.38 421 LEU A N 1
ATOM 3204 C CA . LEU A 1 421 ? 14.249 -11.555 -14.113 1.00 95.38 421 LEU A CA 1
ATOM 3205 C C . LEU A 1 421 ? 13.914 -12.544 -15.225 1.00 95.38 421 LEU A C 1
ATOM 3207 O O . LEU A 1 421 ? 14.486 -12.448 -16.308 1.00 95.38 421 LEU A O 1
ATOM 3211 N N . ASP A 1 422 ? 12.946 -13.431 -15.013 1.00 94.75 422 ASP A N 1
ATOM 3212 C CA . ASP A 1 422 ? 12.459 -14.358 -16.033 1.00 94.75 422 ASP A CA 1
ATOM 3213 C C . ASP A 1 422 ? 11.966 -13.592 -17.261 1.00 94.75 422 ASP A C 1
ATOM 3215 O O . ASP A 1 422 ? 12.252 -13.969 -18.395 1.00 94.75 422 ASP A O 1
ATOM 3219 N N . ALA A 1 423 ? 11.254 -12.481 -17.050 1.00 94.56 423 ALA A N 1
ATOM 3220 C CA . ALA A 1 423 ? 10.751 -11.660 -18.140 1.00 94.56 423 ALA A CA 1
ATOM 3221 C C . ALA A 1 423 ? 11.862 -10.934 -18.911 1.00 94.56 423 ALA A C 1
ATOM 3223 O O . ALA A 1 423 ? 11.698 -10.729 -20.112 1.00 94.56 423 ALA A O 1
ATOM 3224 N N . ILE A 1 424 ? 12.958 -10.553 -18.249 1.00 94.25 424 ILE A N 1
ATOM 3225 C CA . ILE A 1 424 ? 14.107 -9.877 -18.870 1.00 94.25 424 ILE A CA 1
ATOM 3226 C C . ILE A 1 424 ? 15.020 -10.885 -19.586 1.00 94.25 424 ILE A C 1
ATOM 3228 O O . ILE A 1 424 ? 15.499 -10.617 -20.682 1.00 94.25 424 ILE A O 1
ATOM 3232 N N . THR A 1 425 ? 15.248 -12.055 -18.989 1.00 91.38 425 THR A N 1
ATOM 3233 C CA . THR A 1 425 ? 16.212 -13.055 -19.478 1.00 91.38 425 THR A CA 1
ATOM 3234 C C . THR A 1 425 ? 15.623 -14.004 -20.525 1.00 91.38 425 THR A C 1
ATOM 3236 O O . THR A 1 425 ? 16.312 -14.350 -21.486 1.00 91.38 425 THR A O 1
ATOM 3239 N N . ASN A 1 426 ? 14.352 -14.410 -20.386 1.00 87.38 426 ASN A N 1
ATOM 3240 C CA . ASN A 1 426 ? 13.734 -15.408 -21.270 1.00 87.38 426 ASN A CA 1
ATOM 3241 C C . ASN A 1 426 ? 13.033 -14.799 -22.491 1.00 87.38 426 ASN A C 1
ATOM 3243 O O . ASN A 1 426 ? 12.895 -15.475 -23.514 1.00 87.38 426 ASN A O 1
ATOM 3247 N N . ASN A 1 427 ? 12.606 -13.533 -22.435 1.00 72.88 427 ASN A N 1
ATOM 3248 C CA . ASN A 1 427 ? 12.037 -12.870 -23.607 1.00 72.88 427 ASN A CA 1
ATOM 3249 C C . ASN A 1 427 ? 13.161 -12.352 -24.503 1.00 72.88 427 ASN A C 1
ATOM 3251 O O . ASN A 1 427 ? 13.574 -11.196 -24.413 1.00 72.88 427 ASN A O 1
ATOM 3255 N N . LYS A 1 428 ? 13.616 -13.196 -25.435 1.00 52.06 428 LYS A N 1
ATOM 3256 C CA . LYS A 1 428 ? 14.240 -12.679 -26.656 1.00 52.06 428 LYS A CA 1
ATOM 3257 C C . LYS A 1 428 ? 13.209 -11.776 -27.332 1.00 52.06 428 LYS A C 1
ATOM 3259 O O . LYS A 1 428 ? 12.164 -12.266 -27.741 1.00 52.06 428 LYS A O 1
ATOM 3264 N N . VAL A 1 429 ? 13.505 -10.477 -27.335 1.00 47.25 429 VAL A N 1
ATOM 3265 C CA . VAL A 1 429 ? 12.779 -9.363 -27.966 1.00 47.25 429 VAL A CA 1
ATOM 3266 C C . VAL A 1 429 ? 11.812 -9.834 -29.063 1.00 47.25 429 VAL A C 1
ATOM 3268 O O . VAL A 1 429 ? 12.263 -10.410 -30.053 1.00 47.25 429 VAL A O 1
ATOM 3271 N N . ILE A 1 430 ? 10.505 -9.602 -28.866 1.00 38.97 430 ILE A N 1
ATOM 3272 C CA . ILE A 1 430 ? 9.477 -9.759 -29.915 1.00 38.97 430 ILE A CA 1
ATOM 3273 C C . ILE A 1 430 ? 9.725 -8.739 -31.021 1.00 38.97 430 ILE A C 1
ATOM 3275 O O . ILE A 1 430 ? 9.932 -7.552 -30.666 1.00 38.97 430 ILE A O 1
#

pLDDT: mean 79.39, std 18.97, range [34.44, 98.12]

Organism: NCBI:txid133412